Protein AF-A0A2C9LTX2-F1 (afdb_monomer_lite)

Foldseek 3Di:
DDPPPDFPCPLLVQLLCLLPVDALFEEEEAEAPQLCRVVSNVVSLVVVQVVCVVVVAHAAEFEFECVPPQDVLVSLVRLCCRLCVPPPVDDPPCVVVSNDLVSSLVSLVVSQVVPQRHAYEYEYEENANCVLNVVLVVVVVSSVSSSVSCVVPNGRYYYYYYYLADRPDDDDRYHYRYRAFQQDLVSLVVLLCVQQPPFPCNLCSVLCNWAPSGSQLSNCCSNPDRNVVNDDSVVVSVCSAPPLVVVCVRQVVPLVVPPSLDDPVLLVLVLQVLLQGIPWDFQVVSLVSLHPDPRSVVSVVVCVNSNQWDDDPPDSTIHGHNSSSSVSVVPDPPVCVLVSVLLVLLLVLLVVLLVLQVVQCVVCDPLGDSAQDGNVCVVVLNVLSVCSSSHHPLSSLLNCQAVVRSSCQQDLVSSLVNLVSQLVVCVVPNDPQSNLLSLLSNLLSCCDDPNRDLVSSLVSLVSSLVSCVQAYFLLSNLLSLQSNLLSCVVVVNLVSSLVSLVVSVPPDDGRDDDPVVCVSNDYDPVVSVVSNLLSQLSSLSSCLVVQVLVVSLVSLVVSCVVCVVPCLQYLCNLVSLQSNLSSCCRNVVNLVVSLVSLVSSLVNCVSCCVRPVPSNVVSVVSNVVSCVVVVNPPPPD

Structure (mmCIF, N/CA/C/O backbone):
data_AF-A0A2C9LTX2-F1
#
_entry.id   AF-A0A2C9LTX2-F1
#
loop_
_atom_site.group_PDB
_atom_site.id
_atom_site.type_symbol
_atom_site.label_atom_id
_atom_site.label_alt_id
_atom_site.label_comp_id
_atom_site.label_asym_id
_atom_site.label_entity_id
_atom_site.label_seq_id
_atom_site.pdbx_PDB_ins_code
_atom_site.Cartn_x
_atom_site.Cartn_y
_atom_site.Cartn_z
_atom_site.occupancy
_atom_site.B_iso_or_equiv
_atom_site.auth_seq_id
_atom_site.auth_comp_id
_atom_site.auth_asym_id
_atom_site.auth_atom_id
_atom_site.pdbx_PDB_model_num
ATOM 1 N N . MET A 1 1 ? -37.639 -16.786 0.520 1.00 31.25 1 MET A N 1
ATOM 2 C CA . MET A 1 1 ? -36.644 -17.247 1.512 1.00 31.25 1 MET A CA 1
ATOM 3 C C . MET A 1 1 ? -35.703 -16.083 1.738 1.00 31.25 1 MET A C 1
ATOM 5 O O . MET A 1 1 ? -34.710 -15.945 1.036 1.00 31.25 1 MET A O 1
ATOM 9 N N . ASP A 1 2 ? -36.125 -15.184 2.624 1.00 33.81 2 ASP A N 1
ATOM 10 C CA . ASP A 1 2 ? -35.475 -13.911 2.919 1.00 33.81 2 ASP A CA 1
ATOM 11 C C . ASP A 1 2 ? -34.295 -14.132 3.856 1.00 33.81 2 ASP A C 1
ATOM 13 O O . ASP A 1 2 ? -34.446 -14.197 5.073 1.00 33.81 2 ASP A O 1
ATOM 17 N N . ILE A 1 3 ? -33.101 -14.249 3.286 1.00 36.16 3 ILE A N 1
ATOM 18 C CA . ILE A 1 3 ? -31.877 -14.096 4.062 1.00 36.16 3 ILE A C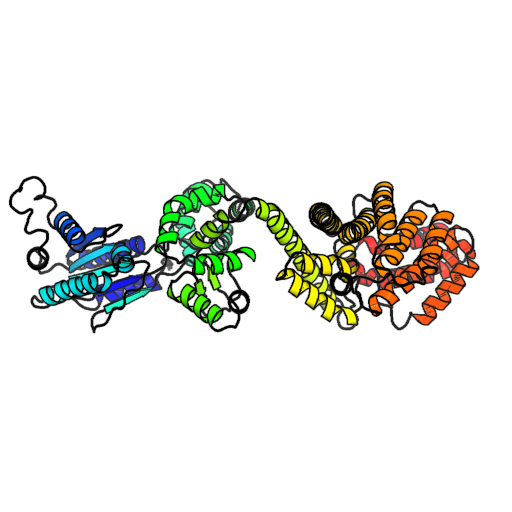A 1
ATOM 19 C C . ILE A 1 3 ? -31.632 -12.586 4.189 1.00 36.16 3 ILE A C 1
ATOM 21 O O . ILE A 1 3 ? -30.868 -11.986 3.430 1.00 36.16 3 ILE A O 1
ATOM 25 N N . GLN A 1 4 ? -32.331 -11.952 5.135 1.00 42.97 4 GLN A N 1
ATOM 26 C CA . GLN A 1 4 ? -31.905 -10.684 5.729 1.00 42.97 4 GLN A CA 1
ATOM 27 C C . GLN A 1 4 ? -30.570 -10.939 6.449 1.00 42.97 4 GLN A C 1
ATOM 29 O O . GLN A 1 4 ? -30.535 -11.217 7.644 1.00 42.97 4 GLN A O 1
ATOM 34 N N . ASN A 1 5 ? -29.468 -10.916 5.695 1.00 49.88 5 ASN A N 1
ATOM 35 C CA . ASN A 1 5 ? -28.109 -11.012 6.225 1.00 49.88 5 ASN A CA 1
ATOM 36 C C . ASN A 1 5 ? -27.861 -9.832 7.173 1.00 49.88 5 ASN A C 1
ATOM 38 O O . ASN A 1 5 ? -27.863 -8.677 6.735 1.00 49.88 5 ASN A O 1
ATOM 42 N N . SER A 1 6 ? -27.711 -10.138 8.461 1.00 69.94 6 SER A N 1
ATOM 43 C CA . SER A 1 6 ? -27.574 -9.171 9.545 1.00 69.94 6 SER A CA 1
ATOM 44 C C . SER A 1 6 ? -26.147 -8.632 9.639 1.00 69.94 6 SER A C 1
ATOM 46 O O . SER A 1 6 ? -25.179 -9.369 9.505 1.00 69.94 6 SER A O 1
ATOM 48 N N . PHE A 1 7 ? -26.032 -7.327 9.869 1.00 85.94 7 PHE A N 1
ATOM 49 C CA . PHE A 1 7 ? -24.772 -6.642 10.145 1.00 85.94 7 PHE A CA 1
ATOM 50 C C . PHE A 1 7 ? -24.209 -7.076 11.509 1.00 85.94 7 PHE A C 1
ATOM 52 O O . PHE A 1 7 ? -24.952 -7.064 12.494 1.00 85.94 7 PHE A O 1
ATOM 59 N N . ARG A 1 8 ? -22.917 -7.435 11.578 1.00 90.75 8 ARG A N 1
ATOM 60 C CA . ARG A 1 8 ? -22.216 -7.868 12.810 1.00 90.75 8 ARG A CA 1
ATOM 61 C C . ARG A 1 8 ? -22.956 -8.947 13.609 1.00 90.75 8 ARG A C 1
ATOM 63 O O . ARG A 1 8 ? -23.080 -8.859 14.833 1.00 90.75 8 ARG A O 1
ATOM 70 N N . THR A 1 9 ? -23.477 -9.973 12.933 1.00 90.06 9 THR A N 1
ATOM 71 C CA . THR A 1 9 ? -24.294 -11.021 13.572 1.00 90.06 9 THR A CA 1
ATOM 72 C C . THR A 1 9 ? -23.593 -11.657 14.771 1.00 90.06 9 THR A C 1
ATOM 74 O O . THR A 1 9 ? -24.211 -11.833 15.813 1.00 90.06 9 THR A O 1
ATOM 77 N N . LYS A 1 10 ? -22.291 -11.955 14.655 1.00 92.56 10 LYS A N 1
ATOM 78 C CA . LYS A 1 10 ? -21.526 -12.641 15.706 1.00 92.56 10 LYS A CA 1
ATOM 79 C C . LYS A 1 10 ? -21.466 -11.822 16.994 1.00 92.56 10 LYS A C 1
ATOM 81 O O . LYS A 1 10 ? -21.812 -12.328 18.059 1.00 92.56 10 LYS A O 1
ATOM 86 N N . GLU A 1 11 ? -21.038 -10.565 16.913 1.00 95.56 11 GLU A N 1
ATOM 87 C CA . GLU A 1 11 ? -20.929 -9.684 18.076 1.00 95.56 11 GLU A CA 1
ATOM 88 C C . GLU A 1 11 ? -22.307 -9.339 18.637 1.00 95.56 11 GLU A C 1
ATOM 90 O O . GLU A 1 11 ? -22.496 -9.334 19.853 1.00 95.56 11 GLU A O 1
ATOM 95 N N . ARG A 1 12 ? -23.283 -9.096 17.757 1.00 95.25 12 ARG A N 1
ATOM 96 C CA . ARG A 1 12 ? -24.665 -8.813 18.143 1.00 95.25 12 ARG A CA 1
ATOM 97 C C . ARG A 1 12 ? -25.266 -9.966 18.945 1.00 95.25 12 ARG A C 1
ATOM 99 O O . ARG A 1 12 ? -25.765 -9.742 20.046 1.00 95.25 12 ARG A O 1
ATOM 106 N N . ASP A 1 13 ? -25.162 -11.190 18.436 1.00 95.38 13 ASP A N 1
ATOM 107 C CA . ASP A 1 13 ? -25.703 -12.385 19.081 1.00 95.38 13 ASP A CA 1
ATOM 108 C C . ASP A 1 13 ? -24.951 -12.698 20.389 1.00 95.38 13 ASP A C 1
ATOM 110 O O . ASP A 1 13 ? -25.566 -13.131 21.367 1.00 95.38 13 ASP A O 1
ATOM 114 N N . ALA A 1 14 ? -23.643 -12.414 20.460 1.00 96.50 14 ALA A N 1
ATOM 115 C CA . ALA A 1 14 ? -22.851 -12.548 21.684 1.00 96.50 14 ALA A CA 1
ATOM 116 C C . ALA A 1 14 ? -23.293 -11.565 22.781 1.00 96.50 14 ALA A C 1
ATOM 118 O O . ALA A 1 14 ? -23.447 -11.970 23.937 1.00 96.50 14 ALA A O 1
ATOM 119 N N . ILE A 1 15 ? -23.538 -10.292 22.438 1.00 97.00 15 ILE A N 1
ATOM 120 C CA . ILE A 1 15 ? -24.073 -9.292 23.378 1.00 97.00 15 ILE A CA 1
ATOM 121 C C . ILE A 1 15 ? -25.491 -9.687 23.792 1.00 97.00 15 ILE A C 1
ATOM 123 O O . ILE A 1 15 ? -25.789 -9.702 24.986 1.00 97.00 15 ILE A O 1
ATOM 127 N N . PHE A 1 16 ? -26.346 -10.055 22.831 1.00 96.81 16 PHE A N 1
ATOM 128 C CA . PHE A 1 16 ? -27.721 -10.477 23.095 1.00 96.81 16 PHE A CA 1
ATOM 129 C C . PHE A 1 16 ? -27.744 -11.639 24.089 1.00 96.81 16 PHE A C 1
ATOM 131 O O . PHE A 1 16 ? -28.347 -11.527 25.152 1.00 96.81 16 PHE A O 1
ATOM 138 N N . THR A 1 17 ? -27.000 -12.710 23.798 1.00 96.00 17 THR A N 1
ATOM 139 C CA . THR A 1 17 ? -26.924 -13.911 24.641 1.00 96.00 17 THR A CA 1
ATOM 140 C C . THR A 1 17 ? -26.371 -13.590 26.028 1.00 96.00 17 THR A C 1
ATOM 142 O O . THR A 1 17 ? -26.881 -14.093 27.028 1.00 96.00 17 THR A O 1
ATOM 145 N N . SER A 1 18 ? -25.368 -12.712 26.109 1.00 95.25 18 SER A N 1
ATOM 146 C CA . SER A 1 18 ? -24.759 -12.295 27.376 1.00 95.25 18 SER A CA 1
ATOM 147 C C . SER A 1 18 ? -25.731 -11.493 28.247 1.00 95.25 18 SER A C 1
ATOM 149 O O . SER A 1 18 ? -25.748 -11.666 29.467 1.00 95.25 18 SER A O 1
ATOM 151 N N . ILE A 1 19 ? -26.581 -10.658 27.644 1.00 94.81 19 ILE A N 1
ATOM 152 C CA . ILE A 1 19 ? -27.633 -9.933 28.366 1.00 94.81 19 ILE A CA 1
ATOM 153 C C . ILE A 1 19 ? -28.789 -10.876 28.719 1.00 94.81 19 ILE A C 1
ATOM 155 O O . ILE A 1 19 ? -29.309 -10.799 29.820 1.00 94.81 19 ILE A O 1
ATOM 159 N N . THR A 1 20 ? -29.215 -11.789 27.846 1.00 92.25 20 THR A N 1
ATOM 160 C CA . THR A 1 20 ? -30.411 -12.609 28.111 1.00 92.25 20 THR A CA 1
ATOM 161 C C . THR A 1 20 ? -30.151 -13.888 28.909 1.00 92.25 20 THR A C 1
ATOM 163 O O . THR A 1 20 ? -31.111 -14.465 29.417 1.00 92.25 20 THR A O 1
ATOM 166 N N . GLY A 1 21 ? -28.900 -14.349 29.009 1.00 86.62 21 GLY A N 1
ATOM 167 C CA . GLY A 1 21 ? -28.552 -15.676 29.529 1.00 86.62 21 GLY A CA 1
ATOM 168 C C . GLY A 1 21 ? -28.705 -15.852 31.044 1.00 86.62 21 GLY A C 1
ATOM 169 O O . GLY A 1 21 ? -29.250 -16.857 31.490 1.00 86.62 21 GLY A O 1
ATOM 170 N N . SER A 1 22 ? -28.250 -14.887 31.849 1.00 82.62 22 SER A N 1
ATOM 171 C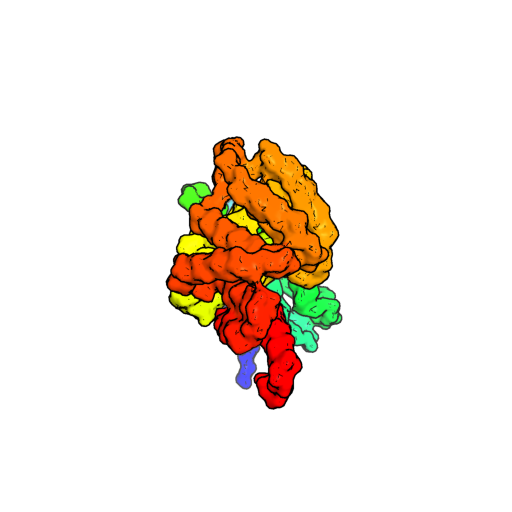 CA . SER A 1 22 ? -28.310 -14.967 33.318 1.00 82.62 22 SER A CA 1
ATOM 172 C C . SER A 1 22 ? -28.469 -13.591 33.960 1.00 82.62 22 SER A C 1
ATOM 174 O O . SER A 1 22 ? -27.870 -12.619 33.495 1.00 82.62 22 SER A O 1
ATOM 176 N N . THR A 1 23 ? -29.223 -13.507 35.058 1.00 85.31 23 THR A N 1
ATOM 177 C CA . THR A 1 23 ? -29.408 -12.258 35.812 1.00 85.31 23 THR A CA 1
ATOM 178 C C . THR A 1 23 ? -28.108 -11.809 36.486 1.00 85.31 23 THR A C 1
ATOM 180 O O . THR A 1 23 ? -27.295 -12.617 36.942 1.00 85.31 23 THR A O 1
ATOM 183 N N . GLY A 1 24 ? -27.888 -10.499 36.540 1.00 86.31 24 GLY A N 1
ATOM 184 C CA . GLY A 1 24 ? -26.717 -9.881 37.159 1.00 86.31 24 GLY A CA 1
ATOM 185 C C . GLY A 1 24 ? -25.403 -10.094 36.410 1.00 86.31 24 GLY A C 1
ATOM 186 O O . GLY A 1 24 ? -24.349 -10.081 37.041 1.00 86.31 24 GLY A O 1
ATOM 187 N N . ASN A 1 25 ? -25.452 -10.328 35.096 1.00 92.62 25 ASN A N 1
ATOM 188 C CA . ASN A 1 25 ? -24.251 -10.396 34.266 1.00 92.62 25 ASN A CA 1
ATOM 189 C C . ASN A 1 25 ? -23.689 -8.987 34.007 1.00 92.62 25 ASN A C 1
ATOM 191 O O . ASN A 1 25 ? -24.450 -8.058 33.713 1.00 92.62 25 ASN A O 1
ATOM 195 N N . ILE A 1 26 ? -22.365 -8.850 34.101 1.00 96.12 26 ILE A N 1
ATOM 196 C CA . ILE A 1 26 ? -21.623 -7.657 33.689 1.00 96.12 26 ILE A CA 1
ATOM 197 C C . ILE A 1 26 ? -21.041 -7.923 32.301 1.00 96.12 26 ILE A C 1
ATOM 199 O O . ILE A 1 26 ? -20.171 -8.778 32.131 1.00 96.12 26 ILE A O 1
ATOM 203 N N . VAL A 1 27 ? -21.521 -7.188 31.305 1.00 97.50 27 VAL A N 1
ATOM 204 C CA . VAL A 1 27 ? -21.102 -7.313 29.909 1.00 97.50 27 VAL A CA 1
ATOM 205 C C . VAL A 1 27 ? -20.197 -6.140 29.548 1.00 97.50 27 VAL A C 1
ATOM 207 O O . VAL A 1 27 ? -20.649 -4.999 29.455 1.00 97.50 27 VAL A O 1
ATOM 210 N N . GLU A 1 28 ? -18.918 -6.410 29.322 1.00 98.00 28 GLU A N 1
ATOM 211 C CA . GLU A 1 28 ? -18.002 -5.447 28.716 1.00 98.00 28 GLU A CA 1
ATOM 212 C C . GLU A 1 28 ? -18.028 -5.599 27.200 1.00 98.00 28 GLU A C 1
ATOM 214 O O . GLU A 1 28 ? -17.715 -6.658 26.658 1.00 98.00 28 GLU A O 1
ATOM 219 N N . VAL A 1 29 ? -18.343 -4.513 26.508 1.00 98.25 29 VAL A N 1
ATOM 220 C CA . VAL A 1 29 ? -18.229 -4.416 25.055 1.00 98.25 29 VAL A CA 1
ATOM 221 C C . VAL A 1 29 ? -17.045 -3.514 24.741 1.00 98.25 29 VAL A C 1
ATOM 223 O O . VAL A 1 29 ? -17.123 -2.287 24.855 1.00 98.25 29 VAL A O 1
ATOM 226 N N . PHE A 1 30 ? -15.924 -4.113 24.361 1.00 97.06 30 PHE A N 1
ATOM 227 C CA . PHE A 1 30 ? -14.674 -3.395 24.134 1.00 97.06 30 PHE A CA 1
ATOM 228 C C . PHE A 1 30 ? -14.260 -3.441 22.661 1.00 97.06 30 PHE A C 1
ATOM 230 O O . PHE A 1 30 ? -14.745 -4.262 21.893 1.00 97.06 30 PHE A O 1
ATOM 237 N N . GLY A 1 31 ? -13.427 -2.498 22.230 1.00 96.12 31 GLY A N 1
ATOM 238 C CA . GLY A 1 31 ? -13.076 -2.329 20.816 1.00 96.12 31 GLY A CA 1
ATOM 239 C C . GLY A 1 31 ? -12.448 -0.967 20.555 1.00 96.12 31 GLY A C 1
ATOM 240 O O . GLY A 1 31 ? -12.711 -0.028 21.306 1.00 96.12 31 GLY A O 1
ATOM 241 N N . ALA A 1 32 ? -11.670 -0.807 19.489 1.00 95.19 32 ALA A N 1
ATOM 242 C CA . ALA A 1 32 ? -11.025 0.467 19.161 1.00 95.19 32 ALA A CA 1
ATOM 243 C C . ALA A 1 32 ? -12.027 1.645 18.995 1.00 95.19 32 ALA A C 1
ATOM 245 O O . ALA A 1 32 ? -13.247 1.440 18.885 1.00 95.19 32 ALA A O 1
ATOM 246 N N . PRO A 1 33 ? -11.575 2.911 19.024 1.00 94.75 33 PRO A N 1
ATOM 247 C CA . PRO A 1 33 ? -12.412 4.066 18.689 1.00 94.75 33 PRO A CA 1
ATOM 248 C C . PRO A 1 33 ? -13.186 3.900 17.367 1.00 94.75 33 PRO A C 1
ATOM 250 O O . PRO A 1 33 ? -12.738 3.230 16.451 1.00 94.75 33 PRO A O 1
ATOM 253 N N . MET A 1 34 ? -14.371 4.504 17.243 1.00 94.56 34 MET A N 1
ATOM 254 C CA . MET A 1 34 ? -15.199 4.494 16.013 1.00 94.56 34 MET A CA 1
ATOM 255 C C . MET A 1 34 ? -15.704 3.134 15.475 1.00 94.56 34 MET A C 1
ATOM 257 O O . MET A 1 34 ? -16.464 3.128 14.509 1.00 94.56 34 MET A O 1
ATOM 261 N N . VAL A 1 35 ? -15.396 1.989 16.097 1.00 95.56 35 VAL A N 1
ATOM 262 C CA . VAL A 1 35 ? -15.869 0.657 15.633 1.00 95.56 35 VAL A CA 1
ATOM 263 C C . VAL A 1 35 ? -17.373 0.391 15.839 1.00 95.56 35 VAL A C 1
ATOM 265 O O . VAL A 1 35 ? -17.874 -0.659 15.447 1.00 95.56 35 VAL A O 1
ATOM 268 N N . GLY A 1 36 ? -18.122 1.337 16.421 1.00 95.44 36 GLY A N 1
ATOM 269 C CA . GLY A 1 36 ? -19.588 1.265 16.524 1.00 95.44 36 GLY A CA 1
ATOM 270 C C . GLY A 1 36 ? -20.148 0.597 17.786 1.00 95.44 36 GLY A C 1
ATOM 271 O O . GLY A 1 36 ? -21.328 0.265 17.810 1.00 95.44 36 GLY A O 1
ATOM 272 N N . LYS A 1 37 ? -19.345 0.439 18.849 1.00 96.38 37 LYS A N 1
ATOM 273 C CA . LYS A 1 37 ? -19.741 -0.224 20.113 1.00 96.38 37 LYS A CA 1
ATOM 274 C C . LYS A 1 37 ? -21.079 0.265 20.680 1.00 96.38 37 LYS A C 1
ATOM 276 O O . LYS A 1 37 ? -21.984 -0.534 20.881 1.00 96.38 37 LYS A O 1
ATOM 281 N N . SER A 1 38 ? -21.212 1.573 20.923 1.00 96.38 38 SER A N 1
ATOM 282 C CA . SER A 1 38 ? -22.421 2.146 21.532 1.00 96.38 38 SER A CA 1
ATOM 283 C C . SER A 1 38 ? -23.664 1.904 20.680 1.00 96.38 38 SER A C 1
ATOM 285 O O . SER A 1 38 ? -24.688 1.483 21.205 1.00 96.38 38 SER A O 1
ATOM 287 N N . SER A 1 39 ? -23.545 2.094 19.362 1.00 95.31 39 SER A N 1
ATOM 288 C CA . SER A 1 39 ? -24.632 1.839 18.415 1.00 95.31 39 SER A CA 1
ATOM 289 C C . SER A 1 39 ? -25.042 0.368 18.400 1.00 95.31 39 SER A C 1
ATOM 291 O O . SER A 1 39 ? -26.234 0.082 18.386 1.00 95.31 39 SER A O 1
ATOM 293 N N . LEU A 1 40 ? -24.078 -0.556 18.458 1.00 96.00 40 LEU A N 1
ATOM 294 C CA . LEU A 1 40 ? -24.353 -1.990 18.509 1.00 96.00 40 LEU A CA 1
ATOM 295 C C . LEU A 1 40 ? -25.075 -2.383 19.807 1.00 96.00 40 LEU A C 1
ATOM 297 O O . LEU A 1 40 ? -26.057 -3.117 19.760 1.00 96.00 40 LEU A O 1
ATOM 301 N N . ILE A 1 41 ? -24.644 -1.851 20.957 1.00 97.56 41 ILE A N 1
ATOM 302 C CA . ILE A 1 41 ? -25.333 -2.072 22.240 1.00 97.56 41 ILE A CA 1
ATOM 303 C C . ILE A 1 41 ? -26.768 -1.547 22.174 1.00 97.56 41 ILE A C 1
ATOM 305 O O . ILE A 1 41 ? -27.693 -2.251 22.565 1.00 97.56 41 ILE A O 1
ATOM 309 N N . ASP A 1 42 ? -26.967 -0.325 21.674 1.00 97.00 42 ASP A N 1
ATOM 310 C CA . ASP A 1 42 ? -28.298 0.276 21.593 1.00 97.00 42 ASP A CA 1
ATOM 311 C C . ASP A 1 42 ? -29.233 -0.519 20.667 1.00 97.00 42 ASP A C 1
ATOM 313 O O . ASP A 1 42 ? -30.399 -0.712 21.016 1.00 97.00 42 ASP A O 1
ATOM 317 N N . GLN A 1 43 ? -28.719 -1.039 19.545 1.00 94.88 43 GLN A N 1
ATOM 318 C CA . GLN A 1 43 ? -29.454 -1.940 18.650 1.00 94.88 43 GLN A CA 1
ATOM 319 C C . GLN A 1 43 ? -29.865 -3.230 19.367 1.00 94.88 43 GLN A C 1
ATOM 321 O O . GLN A 1 43 ? -31.046 -3.568 19.376 1.00 94.88 43 GLN A O 1
ATOM 326 N N . VAL A 1 44 ? -28.929 -3.909 20.038 1.00 96.75 44 VAL A N 1
ATOM 327 C CA . VAL A 1 44 ? -29.221 -5.148 20.779 1.00 96.75 44 VAL A CA 1
ATOM 328 C C . VAL A 1 44 ? -30.238 -4.904 21.894 1.00 96.75 44 VAL A C 1
ATOM 330 O O . VAL A 1 44 ? -31.177 -5.675 22.070 1.00 96.75 44 VAL A O 1
ATOM 333 N N . VAL A 1 45 ? -30.106 -3.808 22.641 1.00 96.88 45 VAL A N 1
ATOM 334 C CA . VAL A 1 45 ? -31.063 -3.458 23.699 1.00 96.88 45 VAL A CA 1
ATOM 335 C C . VAL A 1 45 ? -32.455 -3.183 23.124 1.00 96.88 45 VAL A C 1
ATOM 337 O O . VAL A 1 45 ? -33.458 -3.563 23.734 1.00 96.88 45 VAL A O 1
ATOM 340 N N . GLN A 1 46 ? -32.545 -2.557 21.950 1.00 96.38 46 GLN A N 1
ATOM 341 C CA . GLN A 1 46 ? -33.815 -2.348 21.256 1.00 96.38 46 GLN A CA 1
ATOM 342 C C . GLN A 1 46 ? -34.428 -3.669 20.763 1.00 96.38 46 GLN A C 1
ATOM 344 O O . GLN A 1 46 ? -35.640 -3.861 20.898 1.00 96.38 46 GLN A O 1
ATOM 349 N N . GLU A 1 47 ? -33.613 -4.594 20.253 1.00 95.25 47 GLU A N 1
ATOM 350 C CA . GLU A 1 47 ? -34.040 -5.949 19.878 1.00 95.25 47 GLU A CA 1
ATOM 351 C C . GLU A 1 47 ? -34.586 -6.712 21.095 1.00 95.25 47 GLU A C 1
ATOM 353 O O . GLU A 1 47 ? -35.696 -7.240 21.037 1.00 95.25 47 GLU A O 1
ATOM 358 N N . ILE A 1 48 ? -33.875 -6.687 22.230 1.00 95.75 48 ILE A N 1
ATOM 359 C CA . ILE A 1 48 ? -34.325 -7.297 23.494 1.00 95.75 48 ILE A CA 1
ATOM 360 C C . ILE A 1 48 ? -35.641 -6.674 23.965 1.00 95.75 48 ILE A C 1
ATOM 362 O O . ILE A 1 48 ? -36.555 -7.396 24.351 1.00 95.75 48 ILE A O 1
ATOM 366 N N . THR A 1 49 ? -35.759 -5.346 23.905 1.00 96.25 49 THR A N 1
ATOM 367 C CA . THR A 1 49 ? -36.981 -4.633 24.311 1.00 96.25 49 THR A CA 1
ATOM 368 C C . THR A 1 49 ? -38.173 -5.040 23.445 1.00 96.25 49 THR A C 1
ATOM 370 O O . THR A 1 49 ? -39.268 -5.263 23.959 1.00 96.25 49 THR A O 1
ATOM 373 N N . SER A 1 50 ? -37.956 -5.178 22.136 1.00 94.75 50 SER A N 1
ATOM 374 C CA . SER A 1 50 ? -38.988 -5.607 21.187 1.00 94.75 50 SER A CA 1
ATOM 375 C C . SER A 1 50 ? -39.390 -7.064 21.433 1.00 94.75 50 SER A C 1
ATOM 377 O O . SER A 1 50 ? -40.579 -7.375 21.495 1.00 94.75 50 SER A O 1
ATOM 379 N N . PHE A 1 51 ? -38.411 -7.945 21.649 1.00 93.56 51 PHE A N 1
ATOM 380 C CA . PHE A 1 51 ? -38.638 -9.351 21.975 1.00 93.56 51 PHE A CA 1
ATOM 381 C C . PHE A 1 51 ? -39.405 -9.519 23.294 1.00 93.56 51 PHE A C 1
ATOM 383 O O . PHE A 1 51 ? -40.397 -10.247 23.351 1.00 93.56 51 PHE A O 1
ATOM 390 N N . ASP A 1 52 ? -39.002 -8.818 24.354 1.00 94.12 52 ASP A N 1
ATOM 391 C CA . ASP A 1 52 ? -39.690 -8.855 25.645 1.00 94.12 52 ASP A CA 1
ATOM 392 C C . ASP A 1 52 ? -41.130 -8.338 25.515 1.00 94.12 52 ASP A C 1
ATOM 394 O O . ASP A 1 52 ? -42.047 -8.998 26.008 1.00 94.12 52 ASP A O 1
ATOM 398 N N . PHE A 1 53 ? -41.350 -7.241 24.777 1.00 93.56 53 PHE A N 1
ATOM 399 C CA . PHE A 1 53 ? -42.686 -6.691 24.532 1.00 93.56 53 PHE A CA 1
ATOM 400 C C . PHE A 1 53 ? -43.612 -7.709 23.853 1.00 93.56 53 PHE A C 1
ATOM 402 O O . PHE A 1 53 ? -44.737 -7.915 24.311 1.00 93.56 53 PHE A O 1
ATOM 409 N N . THR A 1 54 ? -43.129 -8.414 22.821 1.00 93.56 54 THR A N 1
ATOM 410 C CA . THR A 1 54 ? -43.913 -9.472 22.151 1.00 93.56 54 THR A CA 1
ATOM 411 C C . THR A 1 54 ? -44.249 -10.655 23.063 1.00 93.56 54 THR A C 1
ATOM 413 O O . THR A 1 54 ? -45.256 -11.324 22.853 1.00 93.56 54 THR A O 1
ATOM 416 N N . ASN A 1 55 ? -43.457 -10.876 24.116 1.00 92.69 55 ASN A N 1
ATOM 417 C CA . ASN A 1 55 ? -43.664 -11.924 25.116 1.00 92.69 55 ASN A CA 1
ATOM 418 C C . ASN A 1 55 ? -44.378 -11.422 26.388 1.00 92.69 55 ASN A C 1
ATOM 420 O O . ASN A 1 55 ? -44.379 -12.114 27.409 1.00 92.69 55 ASN A O 1
ATOM 424 N N . GLY A 1 56 ? -44.950 -10.212 26.369 1.00 92.38 56 GLY A N 1
ATOM 425 C CA . GLY A 1 56 ? -45.658 -9.627 27.513 1.00 92.38 56 GLY A CA 1
ATOM 426 C C . GLY A 1 56 ? -44.755 -9.238 28.692 1.00 92.38 56 GLY A C 1
ATOM 427 O O . GLY A 1 56 ? -45.245 -9.024 29.802 1.00 92.38 56 GLY A O 1
ATOM 428 N N . LYS A 1 57 ? -43.438 -9.149 28.477 1.00 92.62 57 LYS A N 1
ATOM 429 C CA . LYS A 1 57 ? -42.457 -8.657 29.450 1.00 92.62 57 LYS A CA 1
ATOM 430 C C . LYS A 1 57 ? -42.111 -7.201 29.146 1.00 92.62 57 LYS A C 1
ATOM 432 O O . LYS A 1 57 ? -42.181 -6.745 28.009 1.00 92.62 57 LYS A O 1
ATOM 437 N N . ARG A 1 58 ? -41.722 -6.452 30.176 1.00 95.44 58 ARG A N 1
ATOM 438 C CA . ARG A 1 58 ? -41.283 -5.058 30.039 1.00 95.44 58 ARG A CA 1
ATOM 439 C C . ARG A 1 58 ? -39.776 -4.969 30.247 1.00 95.44 58 ARG A C 1
ATOM 441 O O . ARG A 1 58 ? -39.269 -5.514 31.222 1.00 95.44 58 ARG A O 1
ATOM 448 N N . THR A 1 59 ? -39.084 -4.239 29.379 1.00 96.50 59 THR A N 1
ATOM 449 C CA . THR A 1 59 ? -37.654 -3.922 29.523 1.00 96.50 59 THR A CA 1
ATOM 450 C C . THR A 1 59 ? -37.499 -2.433 29.809 1.00 96.50 59 THR A C 1
ATOM 452 O O . THR A 1 59 ? -38.100 -1.598 29.134 1.00 96.50 59 THR A O 1
ATOM 455 N N . LEU A 1 60 ? -36.704 -2.090 30.818 1.00 96.38 60 LEU A N 1
ATOM 456 C CA . LEU A 1 60 ? -36.357 -0.722 31.188 1.00 96.38 60 LEU A CA 1
ATOM 457 C C . LEU A 1 60 ? -34.851 -0.538 31.006 1.00 96.38 60 LEU A C 1
ATOM 459 O O . LEU A 1 60 ? -34.054 -1.228 31.638 1.00 96.38 60 LEU A O 1
ATOM 463 N N . CYS A 1 61 ? -34.468 0.386 30.127 1.00 96.75 61 CYS A N 1
ATOM 464 C CA . CYS A 1 61 ? -33.072 0.677 29.822 1.00 96.75 61 CYS A CA 1
ATOM 465 C C . CYS A 1 61 ? -32.674 2.048 30.374 1.00 96.75 61 CYS A C 1
ATOM 467 O O . CYS A 1 61 ? -33.303 3.053 30.045 1.00 96.75 61 CYS A O 1
ATOM 469 N N . TYR A 1 62 ? -31.572 2.096 31.117 1.00 97.06 62 TYR A N 1
ATOM 470 C CA . TYR A 1 62 ? -30.993 3.316 31.675 1.00 97.06 62 TYR A CA 1
ATOM 471 C C . TYR A 1 62 ? -29.644 3.576 31.010 1.00 97.06 62 TYR A C 1
ATOM 473 O O . TYR A 1 62 ? -28.726 2.769 31.133 1.00 97.06 62 TYR A O 1
ATOM 481 N N . ARG A 1 63 ? -29.528 4.680 30.268 1.00 97.50 63 ARG A N 1
ATOM 482 C CA . ARG A 1 63 ? -28.321 5.014 29.498 1.00 97.50 63 ARG A CA 1
ATOM 483 C C . ARG A 1 63 ? -27.521 6.089 30.211 1.00 97.50 63 ARG A C 1
ATOM 485 O O . ARG A 1 63 ? -28.000 7.205 30.378 1.00 97.50 63 ARG A O 1
ATOM 492 N N . ILE A 1 64 ? -26.292 5.762 30.576 1.00 97.56 64 ILE A N 1
ATOM 493 C CA . ILE A 1 64 ? -25.381 6.614 31.335 1.00 97.56 64 ILE A CA 1
ATOM 494 C C . ILE A 1 64 ? -24.185 6.914 30.431 1.00 97.56 64 ILE A C 1
ATOM 496 O O . ILE A 1 64 ? -23.509 6.004 29.958 1.00 97.56 64 ILE A O 1
ATOM 500 N N . GLN A 1 65 ? -23.946 8.191 30.132 1.00 96.62 65 GLN A N 1
ATOM 501 C CA . GLN A 1 65 ? -22.811 8.616 29.310 1.00 96.62 65 GLN A CA 1
ATOM 502 C C . GLN A 1 65 ? -21.612 8.899 30.214 1.00 96.62 65 GLN A C 1
ATOM 504 O O . GLN A 1 65 ? -21.653 9.834 31.004 1.00 96.62 65 GLN A O 1
ATOM 509 N N . CYS A 1 66 ? -20.545 8.115 30.083 1.00 95.44 66 CYS A N 1
ATOM 510 C CA . CYS A 1 66 ? -19.323 8.235 30.883 1.00 95.44 66 CYS A CA 1
ATOM 511 C C . CYS A 1 66 ? -18.189 8.982 30.167 1.00 95.44 66 CYS A C 1
ATOM 513 O O . CYS A 1 66 ? -17.079 9.061 30.693 1.00 95.44 66 CYS A O 1
ATOM 515 N N . LYS A 1 67 ? -18.450 9.560 28.986 1.00 91.50 67 LYS A N 1
ATOM 516 C CA . LYS A 1 67 ? -17.441 10.328 28.246 1.00 91.50 67 LYS A CA 1
ATOM 517 C C . LYS A 1 67 ? -16.947 11.497 29.103 1.00 91.50 67 LYS A C 1
ATOM 519 O O . LYS A 1 67 ? -17.752 12.331 29.504 1.00 91.50 67 LYS A O 1
ATOM 524 N N . ASN A 1 68 ? -15.632 11.587 29.300 1.00 89.62 68 ASN A N 1
ATOM 525 C CA . ASN A 1 68 ? -14.972 12.612 30.117 1.00 89.62 68 ASN A CA 1
ATOM 526 C C . ASN A 1 68 ? -15.353 12.576 31.612 1.00 89.62 68 ASN A C 1
ATOM 528 O O . ASN A 1 68 ? -15.204 13.585 32.298 1.00 89.62 68 ASN A O 1
ATOM 532 N N . ILE A 1 69 ? -15.834 11.437 32.121 1.00 93.88 69 ILE A N 1
ATOM 533 C CA . ILE A 1 69 ? -16.060 11.225 33.554 1.00 93.88 69 ILE A CA 1
ATOM 534 C C . ILE A 1 69 ? -14.833 10.530 34.137 1.00 93.88 69 ILE A C 1
ATOM 536 O O . ILE A 1 69 ? -14.518 9.399 33.771 1.00 93.88 69 ILE A O 1
ATOM 540 N N . TYR A 1 70 ? -14.139 11.205 35.050 1.00 91.38 70 TYR A N 1
ATOM 541 C CA . TYR A 1 70 ? -12.899 10.693 35.639 1.00 91.38 70 TYR A CA 1
ATOM 542 C C . TYR A 1 70 ? -13.103 10.190 37.071 1.00 91.38 70 TYR A C 1
ATOM 544 O O . TYR A 1 70 ? -12.378 9.309 37.523 1.00 91.38 70 TYR A O 1
ATOM 552 N N . THR A 1 71 ? -14.092 10.701 37.800 1.00 93.62 71 THR A N 1
ATOM 553 C CA . THR A 1 71 ? -14.300 10.346 39.209 1.00 93.62 71 THR A CA 1
ATOM 554 C C . THR A 1 71 ? -15.590 9.553 39.409 1.00 93.62 71 THR A C 1
ATOM 556 O O . THR A 1 71 ? -16.531 9.654 38.618 1.00 93.62 71 THR A O 1
ATOM 559 N N . LEU A 1 72 ? -15.651 8.745 40.475 1.00 93.88 72 LEU A N 1
ATOM 560 C CA . LEU A 1 72 ? -16.900 8.075 40.856 1.00 93.88 72 LEU A CA 1
ATOM 561 C C . LEU A 1 72 ? -17.968 9.091 41.275 1.00 93.88 72 LEU A C 1
ATOM 563 O O . LEU A 1 72 ? -19.141 8.870 41.015 1.00 93.88 72 LEU A O 1
ATOM 567 N N . GLN A 1 73 ? -17.567 10.219 41.859 1.00 92.12 73 GLN A N 1
ATOM 568 C CA . GLN A 1 73 ? -18.465 11.314 42.221 1.00 92.12 73 GLN A CA 1
ATOM 569 C C . GLN A 1 73 ? -19.227 11.855 41.005 1.00 92.12 73 GLN A C 1
ATOM 571 O O . GLN A 1 73 ? -20.454 11.954 41.028 1.00 92.12 73 GLN A O 1
ATOM 576 N N . ASP A 1 74 ? -18.510 12.140 39.919 1.00 92.94 74 ASP A N 1
ATOM 577 C CA . ASP A 1 74 ? -19.111 12.619 38.672 1.00 92.94 74 ASP A CA 1
ATOM 578 C C . ASP A 1 74 ? -20.014 11.545 38.041 1.00 92.94 74 ASP A C 1
ATOM 580 O O . ASP A 1 74 ? -21.092 11.843 37.521 1.00 92.94 74 ASP A O 1
ATOM 584 N N . LEU A 1 75 ? -19.614 10.270 38.138 1.00 95.38 75 LEU A N 1
ATOM 585 C CA . LEU A 1 75 ? -20.447 9.148 37.707 1.00 95.38 75 LEU A CA 1
ATOM 586 C C . LEU A 1 75 ? -21.749 9.068 38.507 1.00 95.38 75 LEU A C 1
ATOM 588 O O . LEU A 1 75 ? -22.811 8.859 37.929 1.00 95.38 75 LEU A O 1
ATOM 592 N N . PHE A 1 76 ? -21.683 9.233 39.825 1.00 94.81 76 PHE A N 1
ATOM 593 C CA . PHE A 1 76 ? -22.840 9.186 40.715 1.00 94.81 76 PHE A CA 1
ATOM 594 C C . PHE A 1 76 ? -23.830 10.312 40.419 1.00 94.81 76 PHE A C 1
ATOM 596 O O . PHE A 1 76 ? -25.041 10.068 40.363 1.00 94.81 76 PHE A O 1
ATOM 603 N N . ALA A 1 77 ? -23.328 11.514 40.128 1.00 90.69 77 ALA A N 1
ATOM 604 C CA . ALA A 1 77 ? -24.150 12.613 39.638 1.00 90.69 77 ALA A CA 1
ATOM 605 C C . ALA A 1 77 ? -24.848 12.236 38.318 1.00 90.69 77 ALA A C 1
ATOM 607 O O . ALA A 1 77 ? -26.062 12.401 38.191 1.00 90.69 77 ALA A O 1
ATOM 608 N N . GLN A 1 78 ? -24.119 11.643 37.367 1.00 93.62 78 GLN A N 1
ATOM 609 C CA . GLN A 1 78 ? -24.681 11.212 36.084 1.00 93.62 78 GLN A CA 1
ATOM 610 C C . GLN A 1 78 ? -25.702 10.068 36.216 1.00 93.62 78 GLN A C 1
ATOM 612 O O . GLN A 1 78 ? -26.679 10.013 35.475 1.00 93.62 78 GLN A O 1
ATOM 617 N N . ILE A 1 79 ? -25.508 9.143 37.154 1.00 94.50 79 ILE A N 1
ATOM 618 C CA . ILE A 1 79 ? -26.491 8.091 37.448 1.00 94.50 79 ILE A CA 1
ATOM 619 C C . ILE A 1 79 ? -27.761 8.717 38.026 1.00 94.50 79 ILE A C 1
ATOM 621 O O . ILE A 1 79 ? -28.866 8.379 37.605 1.00 94.50 79 ILE A O 1
ATOM 625 N N . SER A 1 80 ? -27.607 9.659 38.955 1.00 90.81 80 SER A N 1
ATOM 626 C CA . SER A 1 80 ? -28.732 10.325 39.613 1.00 90.81 80 SER A CA 1
ATOM 627 C C . SER A 1 80 ? -29.601 11.095 38.619 1.00 90.81 80 SER A C 1
ATOM 629 O O . SER A 1 80 ? -30.826 11.011 38.693 1.00 90.81 80 SER A O 1
ATOM 631 N N . THR A 1 81 ? -28.994 11.785 37.646 1.00 91.06 81 THR A N 1
ATOM 632 C CA . THR A 1 81 ? -29.741 12.505 36.598 1.00 91.06 81 THR A CA 1
ATOM 633 C C . THR A 1 81 ? -30.534 11.561 35.693 1.00 91.06 81 THR A C 1
ATOM 635 O O . THR A 1 81 ? -31.649 11.892 35.295 1.00 91.06 81 THR A O 1
ATOM 638 N N . VAL A 1 82 ? -29.999 10.372 35.396 1.00 93.50 82 VAL A N 1
ATOM 639 C CA . VAL A 1 82 ? -30.662 9.370 34.544 1.00 93.50 82 VAL A CA 1
ATOM 640 C C . VAL A 1 82 ? -31.798 8.654 35.278 1.00 93.50 82 VAL A C 1
ATOM 642 O O . VAL A 1 82 ? -32.828 8.366 34.671 1.00 93.50 82 VAL A O 1
ATOM 645 N N . LEU A 1 83 ? -31.627 8.351 36.567 1.00 90.06 83 LEU A N 1
ATOM 646 C CA . LEU A 1 83 ? -32.629 7.623 37.352 1.00 90.06 83 LEU A CA 1
ATOM 647 C C . LEU A 1 83 ? -33.742 8.527 37.903 1.00 90.06 83 LEU A C 1
ATOM 649 O O . LEU A 1 83 ? -34.857 8.047 38.101 1.00 90.06 83 LEU A O 1
ATOM 653 N N . CYS A 1 84 ? -33.467 9.814 38.138 1.00 81.94 84 CYS A N 1
ATOM 654 C CA . CYS A 1 84 ? -34.429 10.790 38.659 1.00 81.94 84 CYS A CA 1
ATOM 655 C C . CYS A 1 84 ? -34.378 12.130 37.904 1.00 81.94 84 CYS A C 1
ATOM 657 O O . CYS A 1 84 ? -33.903 13.130 38.453 1.00 81.94 84 CYS A O 1
ATOM 659 N N . PRO A 1 85 ? -34.921 12.199 36.676 1.00 75.38 85 PRO A N 1
ATOM 660 C CA . PRO A 1 85 ? -34.930 13.440 35.903 1.00 75.38 85 PRO A CA 1
ATOM 661 C C . PRO A 1 85 ? -35.735 14.570 36.579 1.00 75.38 85 PRO A C 1
ATOM 663 O O . PRO A 1 85 ? -35.343 15.731 36.495 1.00 75.38 85 PRO A O 1
ATOM 666 N N . ASP A 1 86 ? -36.805 14.243 37.316 1.00 68.62 86 ASP A N 1
ATOM 667 C CA . ASP A 1 86 ? -37.759 15.236 37.846 1.00 68.62 86 ASP A CA 1
ATOM 668 C C . ASP A 1 86 ? -37.310 15.936 39.147 1.00 68.62 86 ASP A C 1
ATOM 670 O O . ASP A 1 86 ? -37.863 16.968 39.526 1.00 68.62 86 ASP A O 1
ATOM 674 N N . LYS A 1 87 ? -36.302 15.407 39.857 1.00 63.03 87 LYS A N 1
ATOM 675 C CA . LYS A 1 87 ? -35.875 15.932 41.175 1.00 63.03 87 LYS A CA 1
ATOM 676 C C . LYS A 1 87 ? -34.772 16.990 41.121 1.00 63.03 87 LYS A C 1
ATOM 678 O O . LYS A 1 87 ? -34.581 17.714 42.095 1.00 63.03 87 LYS A O 1
ATOM 683 N N . PHE A 1 88 ? -34.068 17.124 39.998 1.00 53.94 88 PHE A N 1
ATOM 684 C CA . PHE A 1 88 ? -32.945 18.064 39.876 1.00 53.94 88 PHE A CA 1
ATOM 685 C C . PHE A 1 88 ? -33.363 19.544 39.835 1.00 53.94 88 PHE A C 1
ATOM 687 O O . PHE A 1 88 ? -32.508 20.419 39.934 1.00 53.94 88 PHE A O 1
ATOM 694 N N . GLN A 1 89 ? -34.662 19.840 39.723 1.00 51.19 89 GLN A N 1
ATOM 695 C CA . GLN A 1 89 ? -35.169 21.214 39.678 1.00 51.19 89 GLN A CA 1
ATOM 696 C C . GLN A 1 89 ? -35.594 21.776 41.047 1.00 51.19 89 GLN A C 1
ATOM 698 O O . GLN A 1 89 ? -35.859 22.972 41.127 1.00 51.19 89 GLN A O 1
ATOM 703 N N . THR A 1 90 ? -35.671 20.971 42.121 1.00 49.50 90 THR A N 1
ATOM 704 C CA . THR A 1 90 ? -36.368 21.402 43.357 1.00 49.50 90 THR A CA 1
ATOM 705 C C . THR A 1 90 ? -35.679 21.143 44.705 1.00 49.50 90 THR A C 1
ATOM 707 O O . THR A 1 90 ? -36.249 21.537 45.718 1.00 49.50 90 THR A O 1
ATOM 710 N N . ALA A 1 91 ? -34.466 20.579 44.793 1.00 48.34 91 ALA A N 1
ATOM 711 C CA . ALA A 1 91 ? -33.858 20.281 46.102 1.00 48.34 91 ALA A CA 1
ATOM 712 C C . ALA A 1 91 ? -32.386 20.713 46.230 1.00 48.34 91 ALA A C 1
ATOM 714 O O . ALA A 1 91 ? -31.477 20.061 45.724 1.00 48.34 91 ALA A O 1
ATOM 715 N N . THR A 1 92 ? -32.145 21.796 46.976 1.00 54.53 92 THR A N 1
ATOM 716 C CA . THR A 1 92 ? -30.810 22.276 47.380 1.00 54.53 92 THR A CA 1
ATOM 717 C C . THR A 1 92 ? -30.227 21.538 48.594 1.00 54.53 92 THR A C 1
ATOM 719 O O . THR A 1 92 ? -29.029 21.648 48.844 1.00 54.53 92 THR A O 1
ATOM 722 N N . GLU A 1 93 ? -31.029 20.767 49.340 1.00 51.50 93 GLU A N 1
ATOM 723 C CA . GLU A 1 93 ? -30.586 20.106 50.583 1.00 51.50 93 GLU A CA 1
ATOM 724 C C . GLU A 1 93 ? -29.996 18.693 50.386 1.00 51.50 93 GLU A C 1
ATOM 726 O O . GLU A 1 93 ? -29.148 18.282 51.174 1.00 51.50 93 GLU A O 1
ATOM 731 N N . ASP A 1 94 ? -30.323 17.984 49.296 1.00 55.69 94 ASP A N 1
ATOM 732 C CA . ASP A 1 94 ? -29.821 16.618 49.026 1.00 55.69 94 ASP A CA 1
ATOM 733 C C . ASP A 1 94 ? -28.453 16.573 48.309 1.00 55.69 94 ASP A C 1
ATOM 735 O O . ASP A 1 94 ? -27.867 15.504 48.122 1.00 55.69 94 ASP A O 1
ATOM 739 N N . LEU A 1 95 ? -27.886 17.731 47.946 1.00 58.38 95 LEU A N 1
ATOM 740 C CA . LEU A 1 95 ? -26.671 17.825 47.123 1.00 58.38 95 LEU A CA 1
ATOM 741 C C . LEU A 1 95 ? -25.417 17.194 47.750 1.00 58.38 95 LEU A C 1
ATOM 743 O O . LEU A 1 95 ? -24.510 16.791 47.024 1.00 58.38 95 LEU A O 1
ATOM 747 N N . LYS A 1 96 ? -25.358 17.078 49.083 1.00 61.28 96 LYS A N 1
ATOM 748 C CA . LYS A 1 96 ? -24.232 16.433 49.782 1.00 61.28 96 LYS A CA 1
ATOM 749 C C . LYS A 1 96 ? -24.271 14.902 49.709 1.00 61.28 96 LYS A C 1
ATOM 751 O O . LYS A 1 96 ? -23.214 14.286 49.801 1.00 61.28 96 LYS A O 1
ATOM 756 N N . ASN A 1 97 ? -25.445 14.301 49.502 1.00 64.44 97 ASN A N 1
ATOM 757 C CA . ASN A 1 97 ? -25.623 12.845 49.528 1.00 64.44 97 ASN A CA 1
ATOM 758 C C . ASN A 1 97 ? -25.386 12.180 48.161 1.00 64.44 97 ASN A C 1
ATOM 760 O O . ASN A 1 97 ? -25.101 10.987 48.112 1.00 64.44 97 ASN A O 1
ATOM 764 N N . PHE A 1 98 ? -25.415 12.934 47.051 1.00 64.19 98 PHE A N 1
ATOM 765 C CA . PHE A 1 98 ? -25.148 12.393 45.703 1.00 64.19 98 PHE A CA 1
ATOM 766 C C . PHE A 1 98 ? -23.714 11.884 45.494 1.00 64.19 98 PHE A C 1
ATOM 768 O O . PHE A 1 98 ? -23.430 11.267 44.472 1.00 64.19 98 PHE A O 1
ATOM 775 N N . TYR A 1 99 ? -22.817 12.120 46.452 1.00 73.62 99 TYR A N 1
ATOM 776 C CA . TYR A 1 99 ? -21.434 11.650 46.415 1.00 73.62 99 TYR A CA 1
ATOM 777 C C . TYR A 1 99 ? -21.205 10.357 47.214 1.00 73.62 99 TYR A C 1
ATOM 779 O O . TYR A 1 99 ? -20.092 9.830 47.199 1.00 73.62 99 TYR A O 1
ATOM 787 N N . ASP A 1 100 ? -22.231 9.839 47.896 1.00 87.31 100 ASP A N 1
ATOM 788 C CA . ASP A 1 100 ? -22.154 8.601 48.673 1.00 87.31 100 ASP A CA 1
ATOM 789 C C . ASP A 1 100 ? -22.563 7.388 47.821 1.00 87.31 100 ASP A C 1
ATOM 791 O O . ASP A 1 100 ? -23.673 7.307 47.290 1.00 87.31 100 ASP A O 1
ATOM 795 N N . MET A 1 101 ? -21.668 6.402 47.727 1.00 92.31 101 MET A N 1
ATOM 796 C CA . MET A 1 101 ? -21.915 5.141 47.028 1.00 92.31 101 MET A CA 1
ATOM 797 C C . MET A 1 101 ? -23.150 4.417 47.579 1.00 92.31 101 MET A C 1
ATOM 799 O O . MET A 1 101 ? -23.959 3.919 46.797 1.00 92.31 101 MET A O 1
ATOM 803 N N . ASN A 1 102 ? -23.339 4.390 48.902 1.00 92.81 102 ASN A N 1
ATOM 804 C CA . ASN A 1 102 ? -24.471 3.695 49.518 1.00 92.81 102 ASN A CA 1
ATOM 805 C C . ASN A 1 102 ? -25.803 4.338 49.132 1.00 92.81 102 ASN A C 1
ATOM 807 O O . ASN A 1 102 ? -26.774 3.633 48.849 1.00 92.81 102 ASN A O 1
ATOM 811 N N . TYR A 1 103 ? -25.836 5.670 49.069 1.00 90.81 103 TYR A N 1
ATOM 812 C CA . TYR A 1 103 ? -27.005 6.416 48.620 1.00 90.81 103 TYR A CA 1
ATOM 813 C C . TYR A 1 103 ? -27.374 6.048 47.176 1.00 90.81 103 TYR A C 1
ATOM 815 O O . TYR A 1 103 ? -28.526 5.713 46.891 1.00 90.81 103 TYR A O 1
ATOM 823 N N . ILE A 1 104 ? -26.390 6.020 46.270 1.00 93.94 104 ILE A N 1
ATOM 824 C CA . ILE A 1 104 ? -26.604 5.644 44.864 1.00 93.94 104 ILE A CA 1
ATOM 825 C C . ILE A 1 104 ? -27.070 4.192 44.730 1.00 93.94 104 ILE A C 1
ATOM 827 O O . ILE A 1 104 ? -28.018 3.925 43.990 1.00 93.94 104 ILE A O 1
ATOM 831 N N . LEU A 1 105 ? -26.465 3.257 45.466 1.00 94.31 105 LEU A N 1
ATOM 832 C CA . LEU A 1 105 ? -26.861 1.845 45.459 1.00 94.31 105 LEU A CA 1
ATOM 833 C C . LEU A 1 105 ? -28.304 1.657 45.940 1.00 94.31 105 LEU A C 1
ATOM 835 O O . LEU A 1 105 ? -29.088 0.964 45.287 1.00 94.31 105 LEU A O 1
ATOM 839 N N . GLN A 1 106 ? -28.690 2.320 47.034 1.00 92.00 106 GLN A N 1
ATOM 840 C CA . GLN A 1 106 ? -30.074 2.318 47.513 1.00 92.00 106 GLN A CA 1
ATOM 841 C C . GLN A 1 106 ? -31.027 2.918 46.481 1.00 92.00 106 GLN A C 1
ATOM 843 O O . GLN A 1 106 ? -32.149 2.435 46.312 1.00 92.00 106 GLN A O 1
ATOM 848 N N . HIS A 1 107 ? -30.588 3.950 45.764 1.00 90.94 107 HIS A N 1
ATOM 849 C CA . HIS A 1 107 ? -31.422 4.594 44.770 1.00 90.94 107 HIS A CA 1
ATOM 850 C C . HIS A 1 107 ? -31.632 3.733 43.518 1.00 90.94 107 HIS A C 1
ATOM 852 O O . HIS A 1 107 ? -32.768 3.613 43.045 1.00 90.94 107 HIS A O 1
ATOM 858 N N . ILE A 1 108 ? -30.573 3.080 43.027 1.00 93.88 108 ILE A N 1
ATOM 859 C CA . ILE A 1 108 ? -30.653 2.064 41.971 1.00 93.88 108 ILE A CA 1
ATOM 860 C C . ILE A 1 108 ? -31.614 0.962 42.415 1.00 93.88 108 ILE A C 1
ATOM 862 O O . ILE A 1 108 ? -32.578 0.679 41.707 1.00 93.88 108 ILE A O 1
ATOM 866 N N . LYS A 1 109 ? -31.414 0.409 43.618 1.00 94.06 109 LYS A N 1
ATOM 867 C CA . LYS A 1 109 ? -32.271 -0.639 44.182 1.00 94.06 109 LYS A CA 1
ATOM 868 C C . LYS A 1 109 ? -33.739 -0.227 44.206 1.00 94.06 109 LYS A C 1
ATOM 870 O O . LYS A 1 109 ? -34.564 -0.915 43.619 1.00 94.06 109 LYS A O 1
ATOM 875 N N . LYS A 1 110 ? -34.054 0.946 44.760 1.00 92.69 110 LYS A N 1
ATOM 876 C CA . LYS A 1 110 ? -35.420 1.487 44.786 1.00 92.69 110 LYS A CA 1
ATOM 877 C C . LYS A 1 110 ? -36.035 1.604 43.386 1.00 92.69 110 LYS A C 1
ATOM 879 O O . LYS A 1 110 ? -37.220 1.334 43.202 1.00 92.69 110 LYS A O 1
ATOM 884 N N . THR A 1 111 ? -35.241 2.010 42.397 1.00 92.69 111 THR A N 1
ATOM 885 C CA . THR A 1 111 ? -35.696 2.165 41.007 1.00 92.69 111 THR A CA 1
ATOM 886 C C . THR A 1 111 ? -36.021 0.813 40.368 1.00 92.69 111 THR A C 1
ATOM 888 O O . THR A 1 111 ? -37.041 0.680 39.693 1.00 92.69 111 THR A O 1
ATOM 891 N N . VAL A 1 112 ? -35.195 -0.207 40.611 1.00 92.19 112 VAL A N 1
ATOM 892 C CA . VAL A 1 112 ? -35.439 -1.579 40.135 1.00 92.19 112 VAL A CA 1
ATOM 893 C C . VAL A 1 112 ? -36.635 -2.205 40.874 1.00 92.19 112 VAL A C 1
ATOM 895 O O . VAL A 1 112 ? -37.534 -2.749 40.235 1.00 92.19 112 VAL A O 1
ATOM 898 N N . ASP A 1 113 ? -36.732 -2.019 42.193 1.00 92.62 113 ASP A N 1
ATOM 899 C CA . ASP A 1 113 ? -37.840 -2.506 43.034 1.00 92.62 113 ASP A CA 1
ATOM 900 C C . ASP A 1 113 ? -39.201 -1.897 42.657 1.00 92.62 113 ASP A C 1
ATOM 902 O O . ASP A 1 113 ? -40.244 -2.490 42.926 1.00 92.62 113 ASP A O 1
ATOM 906 N N . THR A 1 114 ? -39.219 -0.728 42.007 1.00 94.00 114 THR A N 1
ATOM 907 C CA . THR A 1 114 ? -40.464 -0.102 41.526 1.00 94.00 114 THR A CA 1
ATOM 908 C C . THR A 1 114 ? -41.128 -0.937 40.420 1.00 94.00 114 THR A C 1
ATOM 910 O O . THR A 1 114 ? -42.346 -0.882 40.245 1.00 94.00 114 THR A O 1
ATOM 913 N N . PHE A 1 115 ? -40.356 -1.749 39.686 1.00 92.06 115 PHE A N 1
ATOM 914 C CA . PHE A 1 115 ? -40.852 -2.563 38.575 1.00 92.06 115 PHE A CA 1
ATOM 915 C C . PHE A 1 115 ? -40.295 -4.000 38.605 1.00 92.06 115 PHE A C 1
ATOM 917 O O . PHE A 1 115 ? -39.678 -4.434 37.634 1.00 92.06 115 PHE A O 1
ATOM 924 N N . PRO A 1 116 ? -40.598 -4.810 39.637 1.00 89.81 116 PRO A N 1
ATOM 925 C CA . PRO A 1 116 ? -39.888 -6.065 39.921 1.00 89.81 116 PRO A CA 1
ATOM 926 C C . PRO A 1 116 ? -40.075 -7.163 38.859 1.00 89.81 116 PRO A C 1
ATOM 928 O O . PRO A 1 116 ? -39.308 -8.118 38.796 1.00 89.81 116 PRO A O 1
ATOM 931 N N . ARG A 1 117 ? -41.100 -7.042 38.005 1.00 90.81 117 ARG A N 1
ATOM 932 C CA . ARG A 1 117 ? -41.360 -7.961 36.880 1.00 90.81 117 ARG A CA 1
ATOM 933 C C . ARG A 1 117 ? -40.685 -7.537 35.574 1.00 90.81 117 ARG A C 1
ATOM 935 O O . ARG A 1 117 ? -40.801 -8.247 34.575 1.00 90.81 117 ARG A O 1
ATOM 942 N N . SER A 1 118 ? -40.047 -6.370 35.553 1.00 94.25 118 SER A N 1
ATOM 943 C CA . SER A 1 118 ? -39.373 -5.852 34.366 1.00 94.25 118 SER A CA 1
ATOM 944 C C . SER A 1 118 ? -37.927 -6.334 34.318 1.00 94.25 118 SER A C 1
ATOM 946 O O . SER A 1 118 ? -37.299 -6.573 35.347 1.00 94.25 118 SER A O 1
ATOM 948 N N . ARG A 1 119 ? -37.379 -6.453 33.108 1.00 94.94 119 ARG A N 1
ATOM 949 C CA . ARG A 1 119 ? -35.935 -6.571 32.904 1.00 94.94 119 ARG A CA 1
ATOM 950 C C . ARG A 1 119 ? -35.319 -5.177 32.965 1.00 94.94 119 ARG A C 1
ATOM 952 O O . ARG A 1 119 ? -35.762 -4.288 32.245 1.00 94.94 119 ARG A O 1
ATOM 959 N N . HIS A 1 120 ? -34.283 -4.992 33.768 1.00 96.25 120 HIS A N 1
ATOM 960 C CA . HIS A 1 120 ? -33.564 -3.727 33.887 1.00 96.25 120 HIS A CA 1
ATOM 961 C C . HIS A 1 120 ? -32.183 -3.836 33.242 1.00 96.25 120 HIS A C 1
ATOM 963 O O . HIS A 1 120 ? -31.428 -4.754 33.546 1.00 96.25 120 HIS A O 1
ATOM 969 N N . ILE A 1 121 ? -31.838 -2.904 32.357 1.00 97.19 121 ILE A N 1
ATOM 970 C CA . ILE A 1 121 ? -30.533 -2.871 31.687 1.00 97.19 121 ILE A CA 1
ATOM 971 C C . ILE A 1 121 ? -29.902 -1.507 31.947 1.00 97.19 121 ILE A C 1
ATOM 973 O O . ILE A 1 121 ? -30.433 -0.485 31.512 1.00 97.19 121 ILE A O 1
ATOM 977 N N . LEU A 1 122 ? -28.782 -1.476 32.666 1.00 97.69 122 LEU A N 1
ATOM 978 C CA . LEU A 1 122 ? -27.996 -0.258 32.854 1.00 97.69 122 LEU A CA 1
ATOM 979 C C . LEU A 1 122 ? -26.841 -0.284 31.857 1.00 97.69 122 LEU A C 1
ATOM 981 O O . LEU A 1 122 ? -26.021 -1.202 31.877 1.00 97.69 122 LEU A O 1
ATOM 985 N N . VAL A 1 123 ? -26.790 0.722 30.988 1.00 98.31 123 VAL A N 1
ATOM 986 C CA . VAL A 1 123 ? -25.796 0.839 29.922 1.00 98.31 123 VAL A CA 1
ATOM 987 C C . VAL A 1 123 ? -24.880 2.022 30.204 1.00 98.31 123 VAL A C 1
ATOM 989 O O . VAL A 1 123 ? -25.319 3.170 30.144 1.00 98.31 123 VAL A O 1
ATOM 992 N N . PHE A 1 124 ? -23.605 1.749 30.465 1.00 98.25 124 PHE A N 1
ATOM 993 C CA . PHE A 1 124 ? -22.563 2.754 30.665 1.00 98.25 124 PHE A CA 1
ATOM 994 C C . PHE A 1 124 ? -21.742 2.916 29.381 1.00 98.25 124 PHE A C 1
ATOM 996 O O . PHE A 1 124 ? -20.941 2.060 29.003 1.00 98.25 124 PHE A O 1
ATOM 1003 N N . HIS A 1 125 ? -21.949 4.014 28.665 1.00 97.88 125 HIS A N 1
ATOM 1004 C CA . HIS A 1 125 ? -21.241 4.286 27.416 1.00 97.88 125 HIS A CA 1
ATOM 1005 C C . HIS A 1 125 ? -19.925 5.021 27.678 1.00 97.88 125 HIS A C 1
ATOM 1007 O O . HIS A 1 125 ? -19.905 5.969 28.453 1.00 97.88 125 HIS A O 1
ATOM 1013 N N . LYS A 1 126 ? -18.866 4.666 26.942 1.00 95.62 126 LYS A N 1
ATOM 1014 C CA . LYS A 1 126 ? -17.563 5.358 26.915 1.00 95.62 126 LYS A CA 1
ATOM 1015 C C . LYS A 1 126 ? -16.838 5.442 28.270 1.00 95.62 126 LYS A C 1
ATOM 1017 O O . LYS A 1 126 ? -16.565 6.528 28.775 1.00 95.62 126 LYS A O 1
ATOM 1022 N N . CYS A 1 127 ? -16.554 4.293 28.881 1.00 96.56 127 CYS A N 1
ATOM 1023 C CA . CYS A 1 127 ? -15.944 4.182 30.214 1.00 96.56 127 CYS A CA 1
ATOM 1024 C C . CYS A 1 127 ? -14.401 4.254 30.234 1.00 96.56 127 CYS A C 1
ATOM 1026 O O . CYS A 1 127 ? -13.792 4.076 31.288 1.00 96.56 127 CYS A O 1
ATOM 1028 N N . GLU A 1 128 ? -13.751 4.516 29.100 1.00 93.44 128 GLU A N 1
ATOM 1029 C CA . GLU A 1 128 ? -12.289 4.621 28.954 1.00 93.44 128 GLU A CA 1
ATOM 1030 C C . GLU A 1 128 ? -11.596 5.582 29.936 1.00 93.44 128 GLU A C 1
ATOM 1032 O O . GLU A 1 128 ? -10.460 5.328 30.343 1.00 93.44 128 GLU A O 1
ATOM 1037 N N . SER A 1 129 ? -12.258 6.667 30.346 1.00 92.81 129 SER A N 1
ATOM 1038 C CA . SER A 1 129 ? -11.682 7.694 31.221 1.00 92.81 129 SER A CA 1
ATOM 1039 C C . SER A 1 129 ? -11.300 7.141 32.603 1.00 92.81 129 SER A C 1
ATOM 1041 O O . SER A 1 129 ? -10.275 7.543 33.156 1.00 92.81 129 SER A O 1
ATOM 1043 N N . PHE A 1 130 ? -12.040 6.149 33.119 1.00 93.50 130 PHE A N 1
ATOM 1044 C CA . PHE A 1 130 ? -11.690 5.437 34.359 1.00 93.50 130 PHE A CA 1
ATOM 1045 C C . PHE A 1 130 ? -10.453 4.551 34.205 1.00 93.50 130 PHE A C 1
ATOM 1047 O O . PHE A 1 130 ? -9.777 4.232 35.182 1.00 93.50 130 PHE A O 1
ATOM 1054 N N . HIS A 1 131 ? -10.153 4.117 32.983 1.00 90.12 131 HIS A N 1
ATOM 1055 C CA . HIS A 1 131 ? -8.913 3.412 32.704 1.00 90.12 131 HIS A CA 1
ATOM 1056 C C . HIS A 1 131 ? -7.739 4.381 32.618 1.00 90.12 131 HIS A C 1
ATOM 1058 O O . HIS A 1 131 ? -6.723 4.172 33.278 1.00 90.12 131 HIS A O 1
ATOM 1064 N N . ALA A 1 132 ? -7.907 5.477 31.876 1.00 86.75 132 ALA A N 1
ATOM 1065 C CA . ALA A 1 132 ? -6.865 6.476 31.660 1.00 86.75 132 ALA A CA 1
ATOM 1066 C C . ALA A 1 132 ? -6.343 7.112 32.962 1.00 86.75 132 ALA A C 1
ATOM 1068 O O . ALA A 1 132 ? -5.155 7.408 33.057 1.00 86.75 132 ALA A O 1
ATOM 1069 N N . ASN A 1 133 ? -7.194 7.286 33.980 1.00 89.69 133 ASN A N 1
ATOM 1070 C CA . ASN A 1 133 ? -6.788 7.883 35.257 1.00 89.69 133 ASN A CA 1
ATOM 1071 C C . ASN A 1 133 ? -6.441 6.871 36.369 1.00 89.69 133 ASN A C 1
ATOM 1073 O O . ASN A 1 133 ? -6.264 7.272 37.518 1.00 89.69 133 ASN A O 1
ATOM 1077 N N . GLY A 1 134 ? -6.397 5.570 36.066 1.00 89.31 134 GLY A N 1
ATOM 1078 C CA . GLY A 1 134 ? -6.106 4.525 37.054 1.00 89.31 134 GLY A CA 1
ATOM 1079 C C . GLY A 1 134 ? -7.262 4.154 37.996 1.00 89.31 134 GLY A C 1
ATOM 1080 O O . GLY A 1 134 ? -7.073 3.325 38.883 1.00 89.31 134 GLY A O 1
ATOM 1081 N N . SER A 1 135 ? -8.475 4.679 37.797 1.00 93.00 135 SER A N 1
ATOM 1082 C CA . SER A 1 135 ? -9.661 4.369 38.619 1.00 93.00 135 SER A CA 1
ATOM 1083 C C . SER A 1 135 ? -10.413 3.103 38.183 1.00 93.00 135 SER A C 1
ATOM 1085 O O . SER A 1 135 ? -11.556 2.892 38.592 1.00 93.00 135 SER A O 1
ATOM 1087 N N . SER A 1 136 ? -9.796 2.232 37.374 1.00 93.62 136 SER A N 1
ATOM 1088 C CA . SER A 1 136 ? -10.447 1.019 36.853 1.00 93.62 136 SER A CA 1
ATOM 1089 C C . SER A 1 136 ? -10.956 0.115 37.967 1.00 93.62 136 SER A C 1
ATOM 1091 O O . SER A 1 136 ? -12.088 -0.354 37.906 1.00 93.62 136 SER A O 1
ATOM 1093 N N . HIS A 1 137 ? -10.144 -0.095 39.005 1.00 94.56 137 HIS A N 1
ATOM 1094 C CA . HIS A 1 137 ? -10.531 -0.926 40.141 1.00 94.56 137 HIS A CA 1
ATOM 1095 C C . HIS A 1 137 ? -11.741 -0.341 40.878 1.00 94.56 137 HIS A C 1
ATOM 1097 O O . HIS A 1 137 ? -12.677 -1.068 41.189 1.00 94.56 137 HIS A O 1
ATOM 1103 N N . SER A 1 138 ? -11.760 0.972 41.114 1.00 94.69 138 SER A N 1
ATOM 1104 C CA . SER A 1 138 ? -12.869 1.650 41.794 1.00 94.69 138 SER A CA 1
ATOM 1105 C C . SER A 1 138 ? -14.170 1.570 40.990 1.00 94.69 138 SER A C 1
ATOM 1107 O O . SER A 1 138 ? -15.222 1.296 41.562 1.00 94.69 138 SER A O 1
ATOM 1109 N N . PHE A 1 139 ? -14.099 1.748 39.667 1.00 96.19 139 PHE A N 1
ATOM 1110 C CA . PHE A 1 139 ? -15.252 1.594 38.776 1.00 96.19 139 PHE A CA 1
ATOM 1111 C C . PHE A 1 139 ? -15.781 0.155 38.764 1.00 96.19 139 PHE A C 1
ATOM 1113 O O . PHE A 1 139 ? -16.973 -0.059 38.965 1.00 96.19 139 PHE A O 1
ATOM 1120 N N . LEU A 1 140 ? -14.904 -0.839 38.596 1.00 95.56 140 LEU A N 1
ATOM 1121 C CA . LEU A 1 140 ? -15.307 -2.248 38.605 1.00 95.56 140 LEU A CA 1
ATOM 1122 C C . LEU A 1 140 ? -15.848 -2.694 39.966 1.00 95.56 140 LEU A C 1
ATOM 1124 O O . LEU A 1 140 ? -16.837 -3.421 40.009 1.00 95.56 140 LEU A O 1
ATOM 1128 N N . SER A 1 141 ? -15.238 -2.230 41.059 1.00 94.75 141 SER A N 1
ATOM 1129 C CA . SER A 1 141 ? -15.722 -2.464 42.421 1.00 94.75 141 SER A CA 1
ATOM 1130 C C . SER A 1 141 ? -17.144 -1.928 42.582 1.00 94.75 141 SER A C 1
ATOM 1132 O O . SER A 1 141 ? -18.033 -2.657 43.003 1.00 94.75 141 SER A O 1
ATOM 1134 N N . PHE A 1 142 ? -17.401 -0.700 42.121 1.00 96.12 142 PHE A N 1
ATOM 1135 C CA . PHE A 1 142 ? -18.742 -0.121 42.130 1.00 96.12 142 PHE A CA 1
ATOM 1136 C C . PHE A 1 142 ? -19.759 -0.937 41.312 1.00 96.12 142 PHE A C 1
ATOM 1138 O O . PHE A 1 142 ? -20.862 -1.189 41.794 1.00 96.12 142 PHE A O 1
ATOM 1145 N N . LEU A 1 143 ? -19.405 -1.403 40.107 1.00 95.62 143 LEU A N 1
ATOM 1146 C CA . LEU A 1 143 ? -20.288 -2.292 39.336 1.00 95.62 143 LEU A CA 1
ATOM 1147 C C . LEU A 1 143 ? -20.557 -3.612 40.079 1.00 95.62 143 LEU A C 1
ATOM 1149 O O . LEU A 1 143 ? -21.685 -4.106 40.064 1.00 95.62 143 LEU A O 1
ATOM 1153 N N . GLY A 1 144 ? -19.544 -4.157 40.756 1.00 93.81 144 GLY A N 1
ATOM 1154 C CA . GLY A 1 144 ? -19.672 -5.326 41.624 1.00 93.81 144 GLY A CA 1
ATOM 1155 C C . GLY A 1 144 ? -20.626 -5.088 42.795 1.00 93.81 144 GLY A C 1
ATOM 1156 O O . GLY A 1 144 ? -21.488 -5.923 43.051 1.00 93.81 144 GLY A O 1
ATOM 1157 N N . GLU A 1 145 ? -20.545 -3.931 43.450 1.00 94.50 145 GLU A N 1
ATOM 1158 C CA . GLU A 1 145 ? -21.455 -3.547 44.536 1.00 94.50 145 GLU A CA 1
ATOM 1159 C C . GLU A 1 145 ? -22.905 -3.392 44.058 1.00 94.50 145 GLU A C 1
ATOM 1161 O O . GLU A 1 145 ? -23.829 -3.827 44.750 1.00 94.50 145 GLU A O 1
ATOM 1166 N N . ILE A 1 146 ? -23.134 -2.857 42.847 1.00 94.44 146 ILE A N 1
ATOM 1167 C CA . ILE A 1 146 ? -24.474 -2.859 42.231 1.00 94.44 146 ILE A CA 1
ATOM 1168 C C . ILE A 1 146 ? -24.975 -4.297 42.092 1.00 94.44 146 ILE A C 1
ATOM 1170 O O . ILE A 1 146 ? -26.109 -4.598 42.469 1.00 94.44 146 ILE A O 1
ATOM 1174 N N . VAL A 1 147 ? -24.132 -5.189 41.562 1.00 92.88 147 VAL A N 1
ATOM 1175 C CA . VAL A 1 147 ? -24.505 -6.588 41.353 1.00 92.88 147 VAL A CA 1
ATOM 1176 C C . VAL A 1 147 ? -24.840 -7.269 42.678 1.00 92.88 147 VAL A C 1
ATOM 1178 O O . VAL A 1 147 ? -25.909 -7.863 42.791 1.00 92.88 147 VAL A O 1
ATOM 1181 N N . THR A 1 148 ? -23.987 -7.139 43.692 1.00 92.12 148 THR A N 1
ATOM 1182 C CA . THR A 1 148 ? -24.196 -7.715 45.030 1.00 92.12 148 THR A CA 1
ATOM 1183 C C . THR A 1 148 ? -25.468 -7.175 45.685 1.00 92.12 148 THR A C 1
ATOM 1185 O O . THR A 1 148 ? -26.267 -7.942 46.219 1.00 92.12 148 THR A O 1
ATOM 1188 N N . THR A 1 149 ? -25.711 -5.865 45.582 1.00 92.00 149 THR A N 1
ATOM 1189 C CA . THR A 1 149 ? -26.892 -5.209 46.165 1.00 92.00 149 THR A CA 1
ATOM 1190 C C . THR A 1 149 ? -28.204 -5.708 45.548 1.00 92.00 149 THR A C 1
ATOM 1192 O O . THR A 1 149 ? -29.209 -5.836 46.253 1.00 92.00 149 THR A O 1
ATOM 1195 N N . LEU A 1 150 ? -28.205 -5.989 44.240 1.00 90.06 150 LEU A N 1
ATOM 1196 C CA . LEU A 1 150 ? -29.388 -6.411 43.480 1.00 90.06 150 LEU A CA 1
ATOM 1197 C C . LEU A 1 150 ? -29.534 -7.936 43.347 1.00 90.06 150 LEU A C 1
ATOM 1199 O O . LEU A 1 150 ? -30.598 -8.419 42.974 1.00 90.06 150 LEU A O 1
ATOM 1203 N N . GLN A 1 151 ? -28.498 -8.727 43.635 1.00 83.75 151 GLN A N 1
ATOM 1204 C CA . GLN A 1 151 ? -28.590 -10.192 43.585 1.00 83.75 151 GLN A CA 1
ATOM 1205 C C . GLN A 1 151 ? -29.497 -10.764 44.679 1.00 83.75 151 GLN A C 1
ATOM 1207 O O . GLN A 1 151 ? -30.136 -11.789 44.462 1.00 83.75 151 GLN A O 1
ATOM 1212 N N . CYS A 1 152 ? -29.601 -10.093 45.827 1.00 73.69 152 CYS A N 1
ATOM 1213 C CA . CYS A 1 152 ? -30.426 -10.540 46.950 1.00 73.69 152 CYS A CA 1
ATOM 1214 C C . CYS A 1 152 ? -31.945 -10.411 46.717 1.00 73.69 152 CYS A C 1
ATOM 1216 O O . CYS A 1 152 ? -32.712 -10.733 47.621 1.00 73.69 152 CYS A O 1
ATOM 1218 N N . THR A 1 153 ? -32.394 -9.897 45.568 1.00 71.62 153 THR A N 1
ATOM 1219 C CA . THR A 1 153 ? -33.800 -9.516 45.344 1.00 71.62 153 THR A CA 1
ATOM 1220 C C . THR A 1 153 ? -34.513 -10.290 44.227 1.00 71.62 153 THR A C 1
ATOM 1222 O O . THR A 1 153 ? -35.628 -9.922 43.874 1.00 71.62 153 THR A O 1
ATOM 1225 N N . ASP A 1 154 ? -33.915 -11.350 43.662 1.00 75.75 154 ASP A N 1
ATOM 1226 C CA . ASP A 1 154 ? -34.444 -12.111 42.503 1.00 75.75 154 ASP A CA 1
ATOM 1227 C C . ASP A 1 154 ? -34.769 -11.242 41.262 1.00 75.75 154 ASP A C 1
ATOM 1229 O O . ASP A 1 154 ? -35.476 -11.661 40.341 1.00 75.75 154 ASP A O 1
ATOM 1233 N N . LEU A 1 155 ? -34.235 -10.016 41.201 1.00 82.44 155 LEU A N 1
ATOM 1234 C CA . LEU A 1 155 ? -34.529 -9.054 40.140 1.00 82.44 155 LEU A CA 1
ATOM 1235 C C . LEU A 1 155 ? -33.775 -9.391 38.848 1.00 82.44 155 LEU A C 1
ATOM 1237 O O . LEU A 1 155 ? -32.593 -9.746 38.838 1.00 82.44 155 LEU A O 1
ATOM 1241 N N . ASN A 1 156 ? -34.457 -9.217 37.717 1.00 89.25 156 ASN A N 1
ATOM 1242 C CA . ASN A 1 156 ? -33.897 -9.435 36.388 1.00 89.25 156 ASN A CA 1
ATOM 1243 C C . ASN A 1 156 ? -33.139 -8.184 35.913 1.00 89.25 156 ASN A C 1
ATOM 1245 O O . ASN A 1 156 ? -33.690 -7.362 35.182 1.00 89.25 156 ASN A O 1
ATOM 1249 N N . PHE A 1 157 ? -31.897 -8.004 36.368 1.00 93.75 157 PHE A N 1
ATOM 1250 C CA . PHE A 1 157 ? -31.066 -6.849 36.012 1.00 93.75 157 PHE A CA 1
ATOM 1251 C C . PHE A 1 157 ? -29.784 -7.252 35.269 1.00 93.75 157 PHE A C 1
ATOM 1253 O O . PHE A 1 157 ? -29.244 -8.332 35.501 1.00 93.75 157 PHE A O 1
ATOM 1260 N N . HIS A 1 158 ? -29.270 -6.370 34.409 1.00 95.00 158 HIS A N 1
ATOM 1261 C CA . HIS A 1 158 ? -28.021 -6.561 33.665 1.00 95.00 158 HIS A CA 1
ATOM 1262 C C . HIS A 1 158 ? -27.233 -5.254 33.578 1.00 95.00 158 HIS A C 1
ATOM 1264 O O . HIS A 1 158 ? -27.817 -4.174 33.441 1.00 95.00 158 HIS A O 1
ATOM 1270 N N . LEU A 1 159 ? -25.906 -5.363 33.628 1.00 96.75 159 LEU A N 1
ATOM 1271 C CA . LEU A 1 159 ? -24.990 -4.239 33.463 1.00 96.75 159 LEU A CA 1
ATOM 1272 C C . LEU A 1 159 ? -24.233 -4.412 32.152 1.00 96.75 159 LEU A C 1
ATOM 1274 O O . LEU A 1 159 ? -23.641 -5.459 31.912 1.00 96.75 159 LEU A O 1
ATOM 1278 N N . VAL A 1 160 ? -24.232 -3.383 31.314 1.00 98.12 160 VAL A N 1
ATOM 1279 C CA . VAL A 1 160 ? -23.470 -3.361 30.064 1.00 98.12 160 VAL A CA 1
ATOM 1280 C C . VAL A 1 160 ? -22.625 -2.105 30.060 1.00 98.12 160 VAL A C 1
ATOM 1282 O O . VAL A 1 160 ? -23.132 -1.027 30.362 1.00 98.12 160 VAL A O 1
ATOM 1285 N N . PHE A 1 161 ? -21.352 -2.204 29.702 1.00 98.19 161 PHE A N 1
ATOM 1286 C CA . PHE A 1 161 ? -20.536 -1.015 29.508 1.00 98.19 161 PHE A CA 1
ATOM 1287 C C . PHE A 1 161 ? -19.644 -1.115 28.281 1.00 98.19 161 PHE A C 1
ATOM 1289 O O . PHE A 1 161 ? -19.227 -2.201 27.885 1.00 98.19 161 PHE A O 1
ATOM 1296 N N . SER A 1 162 ? -19.367 0.033 27.664 1.00 98.19 162 SER A N 1
ATOM 1297 C CA . SER A 1 162 ? -18.530 0.122 26.467 1.00 98.19 162 SER A CA 1
ATOM 1298 C C . SER A 1 162 ? -17.231 0.871 26.739 1.00 98.19 162 SER A C 1
ATOM 1300 O O . SER A 1 162 ? -17.254 1.889 27.429 1.00 98.19 162 SER A O 1
ATOM 1302 N N . THR A 1 163 ? -16.130 0.437 26.135 1.00 96.00 163 THR A N 1
ATOM 1303 C CA . THR A 1 163 ? -14.802 1.044 26.330 1.00 96.00 163 THR A CA 1
ATOM 1304 C C . THR A 1 163 ? -13.888 0.757 25.137 1.00 96.00 163 THR A C 1
ATOM 1306 O O . THR A 1 163 ? -14.130 -0.184 24.382 1.00 96.00 163 THR A O 1
ATOM 1309 N N . TYR A 1 164 ? -12.841 1.559 24.924 1.00 92.81 164 TYR A N 1
ATOM 1310 C CA . TYR A 1 164 ? -11.747 1.202 24.004 1.00 92.81 164 TYR A CA 1
ATOM 1311 C C . TYR A 1 164 ? -10.481 0.681 24.692 1.00 92.81 164 TYR A C 1
ATOM 1313 O O . TYR A 1 164 ? -9.533 0.281 24.020 1.00 92.81 164 TYR A O 1
ATOM 1321 N N . LYS A 1 165 ? -10.468 0.642 26.025 1.00 89.50 165 LYS A N 1
ATOM 1322 C CA . LYS A 1 165 ? -9.445 -0.028 26.835 1.00 89.50 165 LYS A CA 1
ATOM 1323 C C . LYS A 1 165 ? -10.077 -1.230 27.515 1.00 89.50 165 LYS A C 1
ATOM 1325 O O . LYS A 1 165 ? -11.114 -1.078 28.155 1.00 89.50 165 LYS A O 1
ATOM 1330 N N . ARG A 1 166 ? -9.458 -2.401 27.382 1.00 91.56 166 ARG A N 1
ATOM 1331 C CA . ARG A 1 166 ? -9.946 -3.630 28.009 1.00 91.56 166 ARG A CA 1
ATOM 1332 C C . ARG A 1 166 ? -9.771 -3.558 29.527 1.00 91.56 166 ARG A C 1
ATOM 1334 O O . ARG A 1 166 ? -8.668 -3.303 30.010 1.00 91.56 166 ARG A O 1
ATOM 1341 N N . PHE A 1 167 ? -10.842 -3.810 30.268 1.00 93.56 167 PHE A N 1
ATOM 1342 C CA . PHE A 1 167 ? -10.816 -3.934 31.719 1.00 93.56 167 PHE A CA 1
ATOM 1343 C C . PHE A 1 167 ? -10.474 -5.374 32.122 1.00 93.56 167 PHE A C 1
ATOM 1345 O O . PHE A 1 167 ? -10.864 -6.350 31.478 1.00 93.56 167 PHE A O 1
ATOM 1352 N N . SER A 1 168 ? -9.741 -5.521 33.225 1.00 92.31 168 SER A N 1
ATOM 1353 C CA . SER A 1 168 ? -9.422 -6.830 33.805 1.00 92.31 168 SER A CA 1
ATOM 1354 C C . SER A 1 168 ? -10.610 -7.355 34.612 1.00 92.31 168 SER A C 1
ATOM 1356 O O . SER A 1 168 ? -10.592 -7.342 35.842 1.00 92.31 168 SER A O 1
ATOM 1358 N N . LEU A 1 169 ? -11.670 -7.777 33.922 1.00 90.81 169 LEU A N 1
ATOM 1359 C CA . LEU A 1 169 ? -12.824 -8.407 34.556 1.00 90.81 169 LEU A CA 1
ATOM 1360 C C . LEU A 1 169 ? -12.463 -9.807 35.068 1.00 90.81 169 LEU A C 1
ATOM 1362 O O . LEU A 1 169 ? -11.936 -10.636 34.331 1.00 90.81 169 LEU A O 1
ATOM 1366 N N . SER A 1 170 ? -12.798 -10.085 36.327 1.00 86.00 170 SER A N 1
ATOM 1367 C CA . SER A 1 170 ? -12.738 -11.424 36.919 1.00 86.00 170 SER A CA 1
ATOM 1368 C C . SER A 1 170 ? -14.039 -11.708 37.676 1.00 86.00 170 SER A C 1
ATOM 1370 O O . SER A 1 170 ? -14.632 -10.797 38.250 1.00 86.00 170 SER A O 1
ATOM 1372 N N . GLY A 1 171 ? -14.525 -12.951 37.623 1.00 85.06 171 GLY A N 1
ATOM 1373 C CA . GLY A 1 171 ? -15.770 -13.368 38.278 1.00 85.06 171 GLY A CA 1
ATOM 1374 C C . GLY A 1 171 ? -16.619 -14.324 37.436 1.00 85.06 171 GLY A C 1
ATOM 1375 O O . GLY A 1 171 ? -16.408 -14.473 36.239 1.00 85.06 171 GLY A O 1
ATOM 1376 N N . TYR A 1 172 ? -17.595 -14.978 38.073 1.00 77.94 172 TYR A N 1
ATOM 1377 C CA . TYR A 1 172 ? -18.452 -16.000 37.444 1.00 77.94 172 TYR A CA 1
ATOM 1378 C C . TYR A 1 172 ? -19.598 -15.434 36.583 1.00 77.94 172 TYR A C 1
ATOM 1380 O O . TYR A 1 172 ? -20.280 -16.195 35.903 1.00 77.94 172 TYR A O 1
ATOM 1388 N N . ARG A 1 173 ? -19.843 -14.118 36.624 1.00 88.44 173 ARG A N 1
ATOM 1389 C CA . ARG A 1 173 ? -20.924 -13.430 35.889 1.00 88.44 173 ARG A CA 1
ATOM 1390 C C . ARG A 1 173 ? -20.394 -12.218 35.132 1.00 88.44 173 ARG A C 1
ATOM 1392 O O . ARG A 1 173 ? -20.913 -11.109 35.256 1.00 88.44 173 ARG A O 1
ATOM 1399 N N . THR A 1 174 ? -19.297 -12.428 34.421 1.00 94.25 174 THR A N 1
ATOM 1400 C CA . THR A 1 174 ? -18.730 -11.432 33.522 1.00 94.25 174 THR A CA 1
ATOM 1401 C C . THR A 1 174 ? -18.660 -12.008 32.116 1.00 94.25 174 THR A C 1
ATOM 1403 O O . THR A 1 174 ? -18.422 -13.197 31.912 1.00 94.25 174 THR A O 1
ATOM 1406 N N . SER A 1 175 ? -18.889 -11.156 31.127 1.00 95.75 175 SER A N 1
ATOM 1407 C CA . SER A 1 175 ? -18.766 -11.495 29.712 1.00 95.75 175 SER A CA 1
ATOM 1408 C C . SER A 1 175 ? -18.069 -10.349 28.997 1.00 95.75 175 SER A C 1
ATOM 1410 O O . SER A 1 175 ? -18.275 -9.183 29.328 1.00 95.75 175 SER A O 1
ATOM 1412 N N . GLN A 1 176 ? -17.204 -10.687 28.049 1.00 96.44 176 GLN A N 1
ATOM 1413 C CA . GLN A 1 176 ? -16.443 -9.717 27.272 1.00 96.44 176 GLN A CA 1
ATOM 1414 C C . GLN A 1 176 ? -16.727 -9.959 25.793 1.00 96.44 176 GLN A C 1
ATOM 1416 O O . GLN A 1 176 ? -16.540 -11.072 25.304 1.00 96.44 176 GLN A O 1
ATOM 1421 N N . VAL A 1 177 ? -17.158 -8.921 25.081 1.00 97.31 177 VAL A N 1
ATOM 1422 C CA . VAL A 1 177 ? -17.391 -8.957 23.636 1.00 97.31 177 VAL A CA 1
ATOM 1423 C C . VAL A 1 177 ? -16.469 -7.945 22.968 1.00 97.31 177 VAL A C 1
ATOM 1425 O O . VAL A 1 177 ? -16.543 -6.750 23.254 1.00 97.31 177 VAL A O 1
ATOM 1428 N N . ASN A 1 178 ? -15.594 -8.430 22.087 1.00 95.88 178 ASN A N 1
ATOM 1429 C CA . ASN A 1 178 ? -14.736 -7.581 21.267 1.00 95.88 178 ASN A CA 1
ATOM 1430 C C . ASN A 1 178 ? -15.488 -7.140 20.006 1.00 95.88 178 ASN A C 1
ATOM 1432 O O . ASN A 1 178 ? -16.052 -7.977 19.306 1.00 95.88 178 ASN A O 1
ATOM 1436 N N . VAL A 1 179 ? -15.452 -5.848 19.699 1.00 96.50 179 VAL A N 1
ATOM 1437 C CA . VAL A 1 179 ? -16.007 -5.258 18.480 1.00 96.50 179 VAL A CA 1
ATOM 1438 C C . VAL A 1 179 ? -14.844 -4.717 17.653 1.00 96.50 179 VAL A C 1
ATOM 1440 O O . VAL A 1 179 ? -14.300 -3.652 17.953 1.00 96.50 179 VAL A O 1
ATOM 1443 N N . GLY A 1 180 ? -14.459 -5.470 16.623 1.00 94.50 180 GLY A N 1
ATOM 1444 C CA . GLY A 1 180 ? -13.349 -5.142 15.724 1.00 94.50 180 GLY A CA 1
ATOM 1445 C C . GLY A 1 180 ? -13.711 -4.135 14.634 1.00 94.50 180 GLY A C 1
ATOM 1446 O O . GLY A 1 180 ? -14.841 -3.642 14.564 1.00 94.50 180 GLY A O 1
ATOM 1447 N N . MET A 1 181 ? -12.763 -3.823 13.760 1.00 94.88 181 MET A N 1
ATOM 1448 C CA . MET A 1 181 ? -12.991 -3.087 12.517 1.00 94.88 181 MET A CA 1
ATOM 1449 C C . MET A 1 181 ? -13.924 -3.861 11.575 1.00 94.88 181 MET A C 1
ATOM 1451 O O . MET A 1 181 ? -14.068 -5.078 11.654 1.00 94.88 181 MET A O 1
ATOM 1455 N N . LEU A 1 182 ? -14.566 -3.152 10.646 1.00 93.62 182 LEU A N 1
ATOM 1456 C CA . LEU A 1 182 ? -15.348 -3.784 9.583 1.00 93.62 182 LEU A CA 1
ATOM 1457 C C . LEU A 1 182 ? -14.404 -4.323 8.511 1.00 93.62 182 LEU A C 1
ATOM 1459 O O . LEU A 1 182 ? -14.100 -3.628 7.542 1.00 93.62 182 LEU A O 1
ATOM 1463 N N . ILE A 1 183 ? -13.919 -5.545 8.725 1.00 89.75 183 ILE A N 1
ATOM 1464 C CA . ILE A 1 183 ? -13.042 -6.245 7.783 1.00 89.75 183 ILE A CA 1
ATOM 1465 C C . ILE A 1 183 ? -13.858 -7.130 6.830 1.00 89.75 183 ILE A C 1
ATOM 1467 O O . ILE A 1 183 ? -13.449 -7.310 5.685 1.00 89.75 183 ILE A O 1
ATOM 1471 N N . ASP A 1 184 ? -15.025 -7.633 7.246 1.00 88.19 184 ASP A N 1
ATOM 1472 C CA . ASP A 1 184 ? -15.900 -8.439 6.387 1.00 88.19 184 ASP A CA 1
ATOM 1473 C C . ASP A 1 184 ? -16.534 -7.575 5.268 1.00 88.19 184 ASP A C 1
ATOM 1475 O O . ASP A 1 184 ? -17.270 -6.621 5.558 1.00 88.19 184 ASP A O 1
ATOM 1479 N N . PRO A 1 185 ? -16.295 -7.895 3.978 1.00 89.62 185 PRO A N 1
ATOM 1480 C CA . PRO A 1 185 ? -16.927 -7.204 2.857 1.00 89.62 185 PRO A CA 1
ATOM 1481 C C . PRO A 1 185 ? -18.460 -7.179 2.916 1.00 89.62 185 PRO A C 1
ATOM 1483 O O . PRO A 1 185 ? -19.068 -6.234 2.407 1.00 89.62 185 PRO A O 1
ATOM 1486 N N . TRP A 1 186 ? -19.100 -8.189 3.512 1.00 89.06 186 TRP A N 1
ATOM 1487 C CA . TRP A 1 186 ? -20.558 -8.278 3.597 1.00 89.06 186 TRP A CA 1
ATOM 1488 C C . TRP A 1 186 ? -21.148 -7.270 4.578 1.00 89.06 186 TRP A C 1
ATOM 1490 O O . TRP A 1 186 ? -22.154 -6.638 4.249 1.00 89.06 186 TRP A O 1
ATOM 1500 N N . ASP A 1 187 ? -20.500 -7.050 5.723 1.00 92.06 187 ASP A N 1
ATOM 1501 C CA . ASP A 1 187 ? -20.913 -6.017 6.677 1.00 92.06 187 ASP A CA 1
ATOM 1502 C C . ASP A 1 187 ? -20.778 -4.618 6.065 1.00 92.06 187 ASP A C 1
ATOM 1504 O O . ASP A 1 187 ? -21.677 -3.781 6.190 1.00 92.06 187 ASP A O 1
ATOM 1508 N N . ILE A 1 188 ? -19.684 -4.373 5.335 1.00 94.50 188 ILE A N 1
ATOM 1509 C CA . ILE A 1 188 ? -19.476 -3.120 4.596 1.00 94.50 188 ILE A CA 1
ATOM 1510 C C . ILE A 1 188 ? -20.562 -2.943 3.532 1.00 94.50 188 ILE A C 1
ATOM 1512 O O . ILE A 1 188 ? -21.149 -1.867 3.422 1.00 94.50 188 ILE A O 1
ATOM 1516 N N . LEU A 1 189 ? -20.847 -3.988 2.749 1.00 94.06 189 LEU A N 1
ATOM 1517 C CA . LEU A 1 189 ? -21.882 -3.959 1.719 1.00 94.06 189 LEU A CA 1
ATOM 1518 C C . LEU A 1 189 ? -23.259 -3.663 2.320 1.00 94.06 189 LEU A C 1
ATOM 1520 O O . LEU A 1 189 ? -24.008 -2.868 1.752 1.00 94.06 189 LEU A O 1
ATOM 1524 N N . HIS A 1 190 ? -23.594 -4.285 3.453 1.00 92.75 190 HIS A N 1
ATOM 1525 C CA . HIS A 1 190 ? -24.853 -4.052 4.154 1.00 92.75 190 HIS A CA 1
ATOM 1526 C C . HIS A 1 190 ? -24.975 -2.587 4.581 1.00 92.75 190 HIS A C 1
ATOM 1528 O O . HIS A 1 190 ? -25.969 -1.928 4.270 1.00 92.75 190 HIS A O 1
ATOM 1534 N N . LEU A 1 191 ? -23.925 -2.053 5.209 1.00 94.38 191 LEU A N 1
ATOM 1535 C CA . LEU A 1 191 ? -23.885 -0.668 5.660 1.00 94.38 191 LEU A CA 1
ATOM 1536 C C . LEU A 1 191 ? -24.003 0.312 4.482 1.00 94.38 191 LEU A C 1
ATOM 1538 O O . LEU A 1 191 ? -24.795 1.251 4.523 1.00 94.38 191 LEU A O 1
ATOM 1542 N N . LEU A 1 192 ? -23.285 0.068 3.384 1.00 95.31 192 LEU A N 1
ATOM 1543 C CA . LEU A 1 192 ? -23.389 0.895 2.182 1.00 95.31 192 LEU A CA 1
ATOM 1544 C C . LEU A 1 192 ? -24.796 0.851 1.571 1.00 95.31 192 LEU A C 1
ATOM 1546 O O . LEU A 1 192 ? -25.329 1.901 1.227 1.00 95.31 192 LEU A O 1
ATOM 1550 N N . LYS A 1 193 ? -25.430 -0.325 1.472 1.00 94.69 193 LYS A N 1
ATOM 1551 C CA . LYS A 1 193 ? -26.809 -0.449 0.960 1.00 94.69 193 LYS A CA 1
ATOM 1552 C C . LYS A 1 193 ? -27.820 0.299 1.825 1.00 94.69 193 LYS A C 1
ATOM 1554 O O . LYS A 1 193 ? -28.753 0.890 1.288 1.00 94.69 193 LYS A O 1
ATOM 1559 N N . GLN A 1 194 ? -27.634 0.279 3.143 1.00 94.38 194 GLN A N 1
ATOM 1560 C CA . GLN A 1 194 ? -28.511 0.970 4.083 1.00 94.38 194 GLN A CA 1
ATOM 1561 C C . GLN A 1 194 ? -28.417 2.496 3.944 1.00 94.38 194 GLN A C 1
ATOM 1563 O O . GLN A 1 194 ? -29.438 3.179 3.995 1.00 94.38 194 GLN A O 1
ATOM 1568 N N . TYR A 1 195 ? -27.208 3.034 3.759 1.00 95.19 195 TYR A N 1
ATOM 1569 C CA . TYR A 1 195 ? -26.955 4.482 3.770 1.00 95.19 195 TYR A CA 1
ATOM 1570 C C . TYR A 1 195 ? -26.793 5.122 2.381 1.00 95.19 195 TYR A C 1
ATOM 1572 O O . TYR A 1 195 ? -26.737 6.347 2.272 1.00 95.19 195 TYR A O 1
ATOM 1580 N N . ALA A 1 196 ? -26.756 4.321 1.318 1.00 95.25 196 ALA A N 1
ATOM 1581 C CA . ALA A 1 196 ? -26.827 4.754 -0.075 1.00 95.25 196 ALA A CA 1
ATOM 1582 C C . ALA A 1 196 ? -27.833 3.890 -0.864 1.00 95.25 196 ALA A C 1
ATOM 1584 O O . ALA A 1 196 ? -27.453 3.190 -1.809 1.00 95.25 196 ALA A O 1
ATOM 1585 N N . PRO A 1 197 ? -29.124 3.905 -0.474 1.00 93.94 197 PRO A N 1
ATOM 1586 C CA . PRO A 1 197 ? -30.138 3.105 -1.144 1.00 93.94 197 PRO A CA 1
ATOM 1587 C C . PRO A 1 197 ? -30.287 3.538 -2.609 1.00 93.94 197 PRO A C 1
ATOM 1589 O O . PRO A 1 197 ? -30.304 4.726 -2.921 1.00 93.94 197 PRO A O 1
ATOM 1592 N N . GLY A 1 198 ? -30.409 2.563 -3.513 1.00 90.06 198 GLY A N 1
ATOM 1593 C CA . GLY A 1 198 ? -30.606 2.809 -4.947 1.00 90.06 198 GLY A CA 1
ATOM 1594 C C . GLY A 1 198 ? -29.331 3.064 -5.763 1.00 90.06 198 GLY A C 1
ATOM 1595 O O . GLY A 1 198 ? -29.432 3.268 -6.970 1.00 90.06 198 GLY A O 1
ATOM 1596 N N . VAL A 1 199 ? -28.145 3.017 -5.148 1.00 93.88 199 VAL A N 1
ATOM 1597 C CA . VAL A 1 199 ? -26.847 3.115 -5.839 1.00 93.88 199 VAL A CA 1
ATOM 1598 C C . VAL A 1 199 ? -26.200 1.730 -5.950 1.00 93.88 199 VAL A C 1
ATOM 1600 O O . VAL A 1 199 ? -26.338 0.901 -5.047 1.00 93.88 199 VAL A O 1
ATOM 1603 N N . ASP A 1 200 ? -25.468 1.464 -7.040 1.00 91.25 200 ASP A N 1
ATOM 1604 C CA . ASP A 1 200 ? -24.589 0.291 -7.105 1.00 91.25 200 ASP A CA 1
ATOM 1605 C C . ASP A 1 200 ? -23.368 0.505 -6.202 1.00 91.25 200 ASP A C 1
ATOM 1607 O O . ASP A 1 200 ? -22.390 1.166 -6.556 1.00 91.25 200 ASP A O 1
ATOM 1611 N N . VAL A 1 201 ? -23.459 -0.038 -4.992 1.00 93.88 201 VAL A N 1
ATOM 1612 C CA . VAL A 1 201 ? -22.451 0.137 -3.945 1.00 93.88 201 VAL A CA 1
ATOM 1613 C C . VAL A 1 201 ? -21.324 -0.901 -3.991 1.00 93.88 201 VAL A C 1
ATOM 1615 O O . VAL A 1 201 ? -20.333 -0.743 -3.277 1.00 93.88 201 VAL A O 1
ATOM 1618 N N . ILE A 1 202 ? -21.426 -1.945 -4.825 1.00 91.19 202 ILE A N 1
ATOM 1619 C CA . ILE A 1 202 ? -20.436 -3.038 -4.882 1.00 91.19 202 ILE A CA 1
ATOM 1620 C C . ILE A 1 202 ? -19.009 -2.516 -5.146 1.00 91.19 202 ILE A C 1
ATOM 1622 O O . ILE A 1 202 ? -18.096 -2.915 -4.415 1.00 91.19 202 ILE A O 1
ATOM 1626 N N . PRO A 1 203 ? -18.776 -1.583 -6.093 1.00 91.12 203 PRO A N 1
ATOM 1627 C CA . PRO A 1 203 ? -17.433 -1.062 -6.361 1.00 91.12 203 PRO A CA 1
ATOM 1628 C C . PRO A 1 203 ? -16.783 -0.329 -5.177 1.00 91.12 203 PRO A C 1
ATOM 1630 O O . PRO A 1 203 ? -15.565 -0.160 -5.148 1.00 91.12 203 PRO A O 1
ATOM 1633 N N . TYR A 1 204 ? -17.579 0.119 -4.203 1.00 93.31 204 TYR A N 1
ATOM 1634 C CA . TYR A 1 204 ? -17.115 0.894 -3.053 1.00 93.31 204 TYR A CA 1
ATOM 1635 C C . TYR A 1 204 ? -16.715 0.017 -1.862 1.00 93.31 204 TYR A C 1
ATOM 1637 O O . TYR A 1 204 ? -16.009 0.497 -0.975 1.00 93.31 204 TYR A O 1
ATOM 1645 N N . VAL A 1 205 ? -17.114 -1.261 -1.845 1.00 91.31 205 VAL A N 1
ATOM 1646 C CA . VAL A 1 205 ? -16.846 -2.188 -0.732 1.00 91.31 205 VAL A CA 1
ATOM 1647 C C . VAL A 1 205 ? -15.346 -2.334 -0.491 1.00 91.31 205 VAL A C 1
ATOM 1649 O O . VAL A 1 205 ? -14.878 -2.086 0.617 1.00 91.31 205 VAL A O 1
ATOM 1652 N N . TYR A 1 206 ? -14.575 -2.647 -1.537 1.00 88.38 206 TYR A N 1
ATOM 1653 C CA . TYR A 1 206 ? -13.123 -2.819 -1.425 1.00 88.38 206 TYR A CA 1
ATOM 1654 C C . TYR A 1 206 ? -12.408 -1.515 -1.042 1.00 88.38 206 TYR A C 1
ATOM 1656 O O . TYR A 1 206 ? -11.461 -1.530 -0.262 1.00 88.38 206 TYR A O 1
ATOM 1664 N N . ILE A 1 207 ? -12.890 -0.369 -1.532 1.00 89.69 207 ILE A N 1
ATOM 1665 C CA . ILE A 1 207 ? -12.346 0.948 -1.171 1.00 89.69 207 ILE A CA 1
ATOM 1666 C C . ILE A 1 207 ? -12.563 1.205 0.328 1.00 89.69 207 ILE A C 1
ATOM 1668 O O . ILE A 1 207 ? -11.633 1.574 1.045 1.00 89.69 207 ILE A O 1
ATOM 1672 N N . CYS A 1 208 ? -13.771 0.953 0.831 1.00 92.88 208 CYS A N 1
ATOM 1673 C CA . CYS A 1 208 ? -14.087 1.106 2.248 1.00 92.88 208 CYS A CA 1
ATOM 1674 C C . CYS A 1 208 ? -13.271 0.142 3.118 1.00 92.88 208 CYS A C 1
ATOM 1676 O O . CYS A 1 208 ? -12.710 0.571 4.126 1.00 92.88 208 CYS A O 1
ATOM 1678 N N . GLN A 1 209 ? -13.142 -1.117 2.697 1.00 90.69 209 GLN A N 1
ATOM 1679 C CA . GLN A 1 209 ? -12.335 -2.141 3.369 1.00 90.69 209 GLN A CA 1
ATOM 1680 C C . GLN A 1 209 ? -10.838 -1.804 3.369 1.00 90.69 209 GLN A C 1
ATOM 1682 O O . GLN A 1 209 ? -10.091 -2.239 4.232 1.00 90.69 209 GLN A O 1
ATOM 1687 N N . ARG A 1 210 ? -10.363 -1.040 2.387 1.00 86.50 210 ARG A N 1
ATOM 1688 C CA . ARG A 1 210 ? -8.949 -0.685 2.269 1.00 86.50 210 ARG A CA 1
ATOM 1689 C C . ARG A 1 210 ? -8.576 0.567 3.057 1.00 86.50 210 ARG A C 1
ATOM 1691 O O . ARG A 1 210 ? -7.487 0.637 3.621 1.00 86.50 210 ARG A O 1
ATOM 1698 N N . TYR A 1 211 ? -9.454 1.565 3.074 1.00 90.31 211 TYR A N 1
ATOM 1699 C CA . TYR A 1 211 ? -9.109 2.905 3.556 1.00 90.31 211 TYR A CA 1
ATOM 1700 C C . TYR A 1 211 ? -9.863 3.337 4.808 1.00 90.31 211 TYR A C 1
ATOM 1702 O O . TYR A 1 211 ? -9.357 4.186 5.534 1.00 90.31 211 TYR A O 1
ATOM 1710 N N . LEU A 1 212 ? -11.055 2.791 5.069 1.00 92.94 212 LEU A N 1
ATOM 1711 C CA . LEU A 1 212 ? -11.925 3.293 6.133 1.00 92.94 212 LEU A CA 1
ATOM 1712 C C . LEU A 1 212 ? -12.168 2.285 7.245 1.00 92.94 212 LEU A C 1
ATOM 1714 O O . LEU A 1 212 ? -12.022 2.682 8.391 1.00 92.94 212 LEU A O 1
ATOM 1718 N N . CYS A 1 213 ? -12.533 1.036 6.929 1.00 91.94 213 CYS A N 1
ATOM 1719 C CA . CYS A 1 213 ? -12.782 -0.098 7.848 1.00 91.94 213 CYS A CA 1
ATOM 1720 C C . CYS A 1 213 ? -13.602 0.216 9.118 1.00 91.94 213 CYS A C 1
ATOM 1722 O O . CYS A 1 213 ? -13.596 -0.559 10.072 1.00 91.94 213 CYS A O 1
ATOM 1724 N N . LEU A 1 214 ? -14.280 1.362 9.180 1.00 96.00 214 LEU A N 1
ATOM 1725 C CA . LEU A 1 214 ? -14.896 1.902 10.387 1.00 96.00 214 LEU A CA 1
ATOM 1726 C C . LEU A 1 214 ? -16.337 2.290 10.058 1.00 96.00 214 LEU A C 1
ATOM 1728 O O . LEU A 1 214 ? -16.538 3.055 9.110 1.00 96.00 214 LEU A O 1
ATOM 1732 N N . PRO A 1 215 ? -17.338 1.811 10.823 1.00 95.50 215 PRO A N 1
ATOM 1733 C CA . PRO A 1 215 ? -18.741 2.060 10.511 1.00 95.50 215 PRO A CA 1
ATOM 1734 C C . PRO A 1 215 ? -19.062 3.549 10.373 1.00 95.50 215 PRO A C 1
ATOM 1736 O O . PRO A 1 215 ? -19.644 3.958 9.376 1.00 95.50 215 PRO A O 1
ATOM 1739 N N . GLU A 1 216 ? -18.628 4.379 11.327 1.00 93.62 216 GLU A N 1
ATOM 1740 C CA . GLU A 1 216 ? -18.908 5.822 11.313 1.00 93.62 216 GLU A CA 1
ATOM 1741 C C . GLU A 1 216 ? -18.316 6.508 10.070 1.00 93.62 216 GLU A C 1
ATOM 1743 O O . GLU A 1 216 ? -18.993 7.308 9.427 1.00 93.62 216 GLU A O 1
ATOM 1748 N N . ALA A 1 217 ? -17.094 6.138 9.673 1.00 95.44 217 ALA A N 1
ATOM 1749 C CA . ALA A 1 217 ? -16.444 6.684 8.484 1.00 95.44 217 ALA A CA 1
ATOM 1750 C C . ALA A 1 217 ? -17.140 6.240 7.185 1.00 95.44 217 ALA A C 1
ATOM 1752 O O . ALA A 1 217 ? -17.338 7.047 6.278 1.00 95.44 217 ALA A O 1
ATOM 1753 N N . ILE A 1 218 ? -17.550 4.970 7.104 1.00 96.50 218 ILE A N 1
ATOM 1754 C CA . ILE A 1 218 ? -18.266 4.425 5.943 1.00 96.50 218 ILE A CA 1
ATOM 1755 C C . ILE A 1 218 ? -19.650 5.068 5.816 1.00 96.50 218 ILE A C 1
ATOM 1757 O O . ILE A 1 218 ? -20.038 5.446 4.714 1.00 96.50 218 ILE A O 1
ATOM 1761 N N . VAL A 1 219 ? -20.373 5.262 6.923 1.00 95.25 219 VAL A N 1
ATOM 1762 C CA . VAL A 1 219 ? -21.675 5.950 6.930 1.00 95.25 219 VAL A CA 1
ATOM 1763 C C . VAL A 1 219 ? -21.536 7.396 6.462 1.00 95.25 219 VAL A C 1
ATOM 1765 O O . VAL A 1 219 ? -22.316 7.845 5.620 1.00 95.25 219 VAL A O 1
ATOM 1768 N N . GLN A 1 220 ? -20.538 8.132 6.958 1.00 93.88 220 GLN A N 1
ATOM 1769 C CA . GLN A 1 220 ? -20.279 9.500 6.500 1.00 93.88 220 GLN A CA 1
ATOM 1770 C C . GLN A 1 220 ? -19.969 9.536 5.000 1.00 93.88 220 GLN A C 1
ATOM 1772 O O . GLN A 1 220 ? -20.571 10.318 4.266 1.00 93.88 220 GLN A O 1
ATOM 1777 N N . LEU A 1 221 ? -19.102 8.640 4.521 1.00 94.81 221 LEU A N 1
ATOM 1778 C CA . LEU A 1 221 ? -18.773 8.540 3.103 1.00 94.81 221 LEU A CA 1
ATOM 1779 C C . LEU A 1 221 ? -20.004 8.190 2.246 1.00 94.81 221 LEU A C 1
ATOM 1781 O O . LEU A 1 221 ? -20.234 8.801 1.199 1.00 94.81 221 LEU A O 1
ATOM 1785 N N . ALA A 1 222 ? -20.829 7.248 2.705 1.00 95.56 222 ALA A N 1
ATOM 1786 C CA . ALA A 1 222 ? -22.031 6.812 2.006 1.00 95.56 222 ALA A CA 1
ATOM 1787 C C . ALA A 1 222 ? -23.069 7.937 1.890 1.00 95.56 222 ALA A C 1
ATOM 1789 O O . ALA A 1 222 ? -23.563 8.238 0.802 1.00 95.56 222 ALA A O 1
ATOM 1790 N N . THR A 1 223 ? -23.365 8.604 3.003 1.00 94.19 223 THR A N 1
ATOM 1791 C CA . THR A 1 223 ? -24.387 9.660 3.077 1.00 94.19 223 THR A CA 1
ATOM 1792 C C . THR A 1 223 ? -23.967 10.949 2.374 1.00 94.19 223 THR A C 1
ATOM 1794 O O . THR A 1 223 ? -24.801 11.634 1.781 1.00 94.19 223 THR A O 1
ATOM 1797 N N . GLN A 1 224 ? -22.681 11.299 2.407 1.00 91.69 224 GLN A N 1
ATOM 1798 C CA . GLN A 1 224 ? -22.210 12.551 1.818 1.00 91.69 224 GLN A CA 1
ATOM 1799 C C . GLN A 1 224 ? -21.871 12.424 0.332 1.00 91.69 224 GLN A C 1
ATOM 1801 O O . GLN A 1 224 ? -22.132 13.370 -0.412 1.00 91.69 224 GLN A O 1
ATOM 1806 N N . TYR A 1 225 ? -21.341 11.275 -0.103 1.00 92.69 225 TYR A N 1
ATOM 1807 C CA . TYR A 1 225 ? -20.744 11.136 -1.435 1.00 92.69 225 TYR A CA 1
ATOM 1808 C C . TYR A 1 225 ? -21.376 10.038 -2.289 1.00 92.69 225 TYR A C 1
ATOM 1810 O O . TYR A 1 225 ? -21.727 10.300 -3.441 1.00 92.69 225 TYR A O 1
ATOM 1818 N N . VAL A 1 226 ? -21.540 8.825 -1.751 1.00 92.12 226 VAL A N 1
ATOM 1819 C CA . VAL A 1 226 ? -21.998 7.668 -2.548 1.00 92.12 226 VAL A CA 1
ATOM 1820 C C . VAL A 1 226 ? -23.480 7.780 -2.895 1.00 92.12 226 VAL A C 1
ATOM 1822 O O . VAL A 1 226 ? -23.836 7.707 -4.063 1.00 92.12 226 VAL A O 1
ATOM 1825 N N . SER A 1 227 ? -24.343 8.039 -1.910 1.00 92.44 227 SER A N 1
ATOM 1826 C CA . SER A 1 227 ? -25.800 8.179 -2.095 1.00 92.44 227 SER A CA 1
ATOM 1827 C C . SER A 1 227 ? -26.185 9.285 -3.081 1.00 92.44 227 SER A C 1
ATOM 1829 O O . SER A 1 227 ? -27.210 9.204 -3.750 1.00 92.44 227 SER A O 1
ATOM 1831 N N . LYS A 1 228 ? -25.340 10.313 -3.193 1.00 90.94 228 LYS A N 1
ATOM 1832 C CA . LYS A 1 228 ? -25.516 11.450 -4.100 1.00 90.94 228 LYS A CA 1
ATOM 1833 C C . LYS A 1 228 ? -24.823 11.251 -5.455 1.00 90.94 228 LYS A C 1
ATOM 1835 O O . LYS A 1 228 ? -24.843 12.170 -6.267 1.00 90.94 228 LYS A O 1
ATOM 1840 N N . ASN A 1 229 ? -24.191 10.094 -5.694 1.00 84.31 229 ASN A N 1
ATOM 1841 C CA . ASN A 1 229 ? -23.390 9.793 -6.887 1.00 84.31 229 ASN A CA 1
ATOM 1842 C C . ASN A 1 229 ? -22.352 10.885 -7.225 1.00 84.31 229 ASN A C 1
ATOM 1844 O O . ASN A 1 229 ? -22.079 11.156 -8.393 1.00 84.31 229 ASN A O 1
ATOM 1848 N N . VAL A 1 230 ? -21.761 11.520 -6.204 1.00 80.69 230 VAL A N 1
ATOM 1849 C CA . VAL A 1 230 ? -20.833 12.652 -6.397 1.00 80.69 230 VAL A CA 1
ATOM 1850 C C . VAL A 1 230 ? -19.546 12.197 -7.081 1.00 80.69 230 VAL A C 1
ATOM 1852 O O . VAL A 1 230 ? -19.016 12.892 -7.945 1.00 80.69 230 VAL A O 1
ATOM 1855 N N . TYR A 1 231 ? -19.040 11.019 -6.702 1.00 83.12 231 TYR A N 1
ATOM 1856 C CA . TYR A 1 231 ? -17.756 10.513 -7.175 1.00 83.12 231 TYR A CA 1
ATOM 1857 C C . TYR A 1 231 ? -17.846 9.078 -7.677 1.00 83.12 231 TYR A C 1
ATOM 1859 O O . TYR A 1 231 ? -18.356 8.183 -7.001 1.00 83.12 231 TYR A O 1
ATOM 1867 N N . MET A 1 232 ? -17.236 8.851 -8.840 1.00 85.69 232 MET A N 1
ATOM 1868 C CA . MET A 1 232 ? -16.948 7.509 -9.339 1.00 85.69 232 MET A CA 1
ATOM 1869 C C . MET A 1 232 ? -15.944 6.800 -8.410 1.00 85.69 232 MET A C 1
ATOM 1871 O O . MET A 1 232 ? -15.052 7.468 -7.875 1.00 85.69 232 MET A O 1
ATOM 1875 N N . PRO A 1 233 ? -15.997 5.462 -8.270 1.00 86.19 233 PRO A N 1
ATOM 1876 C CA . PRO A 1 233 ? -15.156 4.709 -7.331 1.00 86.19 233 PRO A CA 1
ATOM 1877 C C . PRO A 1 233 ? -13.656 5.039 -7.423 1.00 86.19 233 PRO A C 1
ATOM 1879 O O . PRO A 1 233 ? -13.017 5.319 -6.415 1.00 86.19 233 PRO A O 1
ATOM 1882 N N . LYS A 1 234 ? -13.100 5.120 -8.640 1.00 80.88 234 LYS A N 1
ATOM 1883 C CA . LYS A 1 234 ? -11.676 5.444 -8.866 1.00 80.88 234 LYS A CA 1
ATOM 1884 C C . LYS A 1 234 ? -11.278 6.841 -8.378 1.00 80.88 234 LYS A C 1
ATOM 1886 O O . LYS A 1 234 ? -10.151 7.048 -7.941 1.00 80.88 234 LYS A O 1
ATOM 1891 N N . VAL A 1 235 ? -12.187 7.809 -8.493 1.00 85.38 235 VAL A N 1
ATOM 1892 C CA . VAL A 1 235 ? -11.953 9.192 -8.051 1.00 85.38 235 VAL A CA 1
ATOM 1893 C C . VAL A 1 235 ? -11.988 9.252 -6.527 1.00 85.38 235 VAL A C 1
ATOM 1895 O O . VAL A 1 235 ? -11.123 9.862 -5.909 1.00 85.38 235 VAL A O 1
ATOM 1898 N N . LEU A 1 236 ? -12.940 8.548 -5.918 1.00 87.69 236 LEU A N 1
ATOM 1899 C CA . LEU A 1 236 ? -13.039 8.449 -4.469 1.00 87.69 236 LEU A CA 1
ATOM 1900 C C . LEU A 1 236 ? -11.814 7.760 -3.849 1.00 87.69 236 LEU A C 1
ATOM 1902 O O . LEU A 1 236 ? -11.273 8.241 -2.858 1.00 87.69 236 LEU A O 1
ATOM 1906 N N . GLU A 1 237 ? -11.339 6.675 -4.464 1.00 86.81 237 GLU A N 1
ATOM 1907 C CA . GLU A 1 237 ? -10.095 6.007 -4.071 1.00 86.81 237 GLU A CA 1
ATOM 1908 C C . GLU A 1 237 ? -8.893 6.961 -4.154 1.00 86.81 237 GLU A C 1
ATOM 1910 O O . GLU A 1 237 ? -8.038 6.974 -3.268 1.00 86.81 237 GLU A O 1
ATOM 1915 N N . HIS A 1 238 ? -8.843 7.811 -5.184 1.00 81.25 238 HIS A N 1
ATOM 1916 C CA . HIS A 1 238 ? -7.803 8.829 -5.308 1.00 81.25 238 HIS A CA 1
ATOM 1917 C C . HIS A 1 238 ? -7.837 9.841 -4.154 1.00 81.25 238 HIS A C 1
ATOM 1919 O O . HIS A 1 238 ? -6.784 10.124 -3.578 1.00 81.25 238 HIS A O 1
ATOM 1925 N N . PHE A 1 239 ? -9.021 10.348 -3.790 1.00 84.88 239 PHE A N 1
ATOM 1926 C CA . PHE A 1 239 ? -9.175 11.284 -2.672 1.00 84.88 239 PHE A CA 1
ATOM 1927 C C . PHE A 1 239 ? -8.792 10.647 -1.338 1.00 84.88 239 PHE A C 1
ATOM 1929 O O . PHE A 1 239 ? -7.944 11.185 -0.634 1.00 84.88 239 PHE A O 1
ATOM 1936 N N . LEU A 1 240 ? -9.306 9.453 -1.037 1.00 84.38 240 LEU A N 1
ATOM 1937 C CA . LEU A 1 240 ? -8.954 8.719 0.184 1.00 84.38 240 LEU A CA 1
ATOM 1938 C C . LEU A 1 240 ? -7.450 8.438 0.299 1.00 84.38 240 LEU A C 1
ATOM 1940 O O . LEU A 1 240 ? -6.923 8.322 1.402 1.00 84.38 240 LEU A O 1
ATOM 1944 N N . ARG A 1 241 ? -6.747 8.335 -0.833 1.00 80.44 241 ARG A N 1
ATOM 1945 C CA . ARG A 1 241 ? -5.309 8.065 -0.869 1.00 80.44 241 ARG A CA 1
ATOM 1946 C C . ARG A 1 241 ? -4.434 9.315 -0.774 1.00 80.44 241 ARG A C 1
ATOM 1948 O O . ARG A 1 241 ? -3.323 9.219 -0.254 1.00 80.44 241 ARG A O 1
ATOM 1955 N N . ARG A 1 242 ? -4.845 10.436 -1.370 1.00 74.75 242 ARG A N 1
ATOM 1956 C CA . ARG A 1 242 ? -3.962 11.601 -1.585 1.00 74.75 242 ARG A CA 1
ATOM 1957 C C . ARG A 1 242 ? -4.460 12.899 -0.977 1.00 74.75 242 ARG A C 1
ATOM 1959 O O . ARG A 1 242 ? -3.656 13.808 -0.795 1.00 74.75 242 ARG A O 1
ATOM 1966 N N . ASP A 1 243 ? -5.747 12.993 -0.685 1.00 80.88 243 ASP A N 1
ATOM 1967 C CA . ASP A 1 243 ? -6.356 14.222 -0.215 1.00 80.88 243 ASP A CA 1
ATOM 1968 C C . ASP A 1 243 ? -6.535 14.179 1.301 1.00 80.88 243 ASP A C 1
ATOM 1970 O O . ASP A 1 243 ? -7.492 13.624 1.848 1.00 80.88 243 ASP A O 1
ATOM 1974 N N . LEU A 1 244 ? -5.572 14.785 1.992 1.00 84.69 244 LEU A N 1
ATOM 1975 C CA . LEU A 1 244 ? -5.613 14.884 3.443 1.00 84.69 244 LEU A CA 1
ATOM 1976 C C . LEU A 1 244 ? -6.808 15.722 3.908 1.00 84.69 244 LEU A C 1
ATOM 1978 O O . LEU A 1 244 ? -7.375 15.402 4.945 1.00 84.69 244 LEU A O 1
ATOM 1982 N N . THR A 1 245 ? -7.231 16.727 3.130 1.00 86.44 245 THR A N 1
ATOM 1983 C CA . THR A 1 245 ? -8.383 17.573 3.475 1.00 86.44 245 THR A CA 1
ATOM 1984 C C . THR A 1 245 ? -9.687 16.786 3.423 1.00 86.44 245 THR A C 1
ATOM 1986 O O . THR A 1 245 ? -10.538 16.947 4.298 1.00 86.44 245 THR A O 1
ATOM 1989 N N . PHE A 1 246 ? -9.806 15.860 2.469 1.00 88.06 246 PHE A N 1
ATOM 1990 C CA . PHE A 1 246 ? -10.923 14.923 2.404 1.00 88.06 246 PHE A CA 1
ATOM 1991 C C . PHE A 1 246 ? -10.963 14.019 3.644 1.00 88.06 246 PHE A C 1
ATOM 1993 O O . PHE A 1 246 ? -11.996 13.902 4.301 1.00 88.06 246 PHE A O 1
ATOM 2000 N N . LEU A 1 247 ? -9.824 13.431 4.030 1.00 89.12 247 LEU A N 1
ATOM 2001 C CA . LEU A 1 247 ? -9.741 12.610 5.245 1.00 89.12 247 LEU A CA 1
ATOM 2002 C C . LEU A 1 247 ? -9.992 13.418 6.527 1.00 89.12 247 LEU A C 1
ATOM 2004 O O . LEU A 1 247 ? -10.583 12.893 7.471 1.00 89.12 247 LEU A O 1
ATOM 2008 N N . THR A 1 248 ? -9.610 14.698 6.560 1.00 89.31 248 THR A N 1
ATOM 2009 C CA . THR A 1 248 ? -9.922 15.610 7.669 1.00 89.31 248 THR A CA 1
ATOM 2010 C C . THR A 1 248 ? -11.424 15.730 7.885 1.00 89.31 248 THR A C 1
ATOM 2012 O O . THR A 1 248 ? -11.873 15.674 9.027 1.00 89.31 248 THR A O 1
ATOM 2015 N N . GLN A 1 249 ? -12.227 15.804 6.824 1.00 89.94 249 GLN A N 1
ATOM 2016 C CA . GLN A 1 249 ? -13.685 15.871 6.967 1.00 89.94 249 GLN A CA 1
ATOM 2017 C C . GLN A 1 249 ? -14.277 14.615 7.626 1.00 89.94 249 GLN A C 1
ATOM 2019 O O . GLN A 1 249 ? -15.292 14.716 8.309 1.00 89.94 249 GLN A O 1
ATOM 2024 N N . ILE A 1 250 ? -13.624 13.461 7.462 1.00 91.38 250 ILE A N 1
ATOM 2025 C CA . ILE A 1 250 ? -14.073 12.177 8.015 1.00 91.38 250 ILE A CA 1
ATOM 2026 C C . ILE A 1 250 ? -13.586 11.982 9.461 1.00 91.38 250 ILE A C 1
ATOM 2028 O O . ILE A 1 250 ? -14.347 11.564 10.334 1.00 91.38 250 ILE A O 1
ATOM 2032 N N . PHE A 1 251 ? -12.309 12.266 9.733 1.00 93.94 251 PHE A N 1
ATOM 2033 C CA . PHE A 1 251 ? -11.642 11.823 10.964 1.00 93.94 251 PHE A CA 1
ATOM 2034 C C . PHE A 1 251 ? -11.340 12.923 11.987 1.00 93.94 251 PHE A C 1
ATOM 2036 O O . PHE A 1 251 ? -11.081 12.607 13.151 1.00 93.94 251 PHE A O 1
ATOM 2043 N N . GLN A 1 252 ? -11.368 14.207 11.611 1.00 89.94 252 GLN A N 1
ATOM 2044 C CA . GLN A 1 252 ? -10.866 15.291 12.470 1.00 89.94 252 GLN A CA 1
ATOM 2045 C C . GLN A 1 252 ? -11.549 15.354 13.839 1.00 89.94 252 GLN A C 1
ATOM 2047 O O . GLN A 1 252 ? -10.885 15.582 14.850 1.00 89.94 252 GLN A O 1
ATOM 2052 N N . SER A 1 253 ? -12.860 15.108 13.893 1.00 88.88 253 SER A N 1
ATOM 2053 C CA . SER A 1 253 ? -13.644 15.154 15.134 1.00 88.88 253 SER A CA 1
ATOM 2054 C C . SER A 1 253 ? -13.258 14.071 16.148 1.00 88.88 253 SER A C 1
ATOM 2056 O O . SER A 1 253 ? -13.594 14.186 17.326 1.00 88.88 253 SER A O 1
ATOM 2058 N N . ARG A 1 254 ? -12.545 13.028 15.706 1.00 90.81 254 ARG A N 1
ATOM 2059 C CA . ARG A 1 254 ? -12.163 11.856 16.506 1.00 90.81 254 ARG A CA 1
ATOM 2060 C C . ARG A 1 254 ? -10.670 11.777 16.789 1.00 90.81 254 ARG A C 1
ATOM 2062 O O . ARG A 1 254 ? -10.237 10.883 17.504 1.00 90.81 254 ARG A O 1
ATOM 2069 N N . LEU A 1 255 ? -9.879 12.727 16.287 1.00 90.56 255 LEU A N 1
ATOM 2070 C CA . LEU A 1 255 ? -8.424 12.706 16.429 1.00 90.56 255 LEU A CA 1
ATOM 2071 C C . LEU A 1 255 ? -7.969 12.752 17.896 1.00 90.56 255 LEU A C 1
ATOM 2073 O O . LEU A 1 255 ? -6.962 12.137 18.235 1.00 90.56 255 LEU A O 1
ATOM 2077 N N . ILE A 1 256 ? -8.726 13.438 18.760 1.00 88.00 256 ILE A N 1
ATOM 2078 C CA . ILE A 1 256 ? -8.439 13.524 20.199 1.00 88.00 256 ILE A CA 1
ATOM 2079 C C . ILE A 1 256 ? -8.392 12.138 20.860 1.00 88.00 256 ILE A C 1
ATOM 2081 O O . ILE A 1 256 ? -7.500 11.873 21.657 1.00 88.00 256 ILE A O 1
ATOM 2085 N N . GLU A 1 257 ? -9.263 11.217 20.428 1.00 89.62 257 GLU A N 1
ATOM 2086 C CA . GLU A 1 257 ? -9.355 9.858 20.975 1.00 89.62 257 GLU A CA 1
ATOM 2087 C C . GLU A 1 257 ? -8.061 9.062 20.718 1.00 89.62 257 GLU A C 1
ATOM 2089 O O . GLU A 1 257 ? -7.722 8.179 21.496 1.00 89.62 257 GLU A O 1
ATOM 2094 N N . VAL A 1 258 ? -7.287 9.395 19.674 1.00 92.25 258 VAL A N 1
ATOM 2095 C CA . VAL A 1 258 ? -5.997 8.739 19.388 1.00 92.25 258 VAL A CA 1
ATOM 2096 C C . VAL A 1 258 ? -4.940 9.092 20.433 1.00 92.25 258 VAL A C 1
ATOM 2098 O O . VAL A 1 258 ? -4.154 8.225 20.812 1.00 92.25 258 VAL A O 1
ATOM 2101 N N . TYR A 1 259 ? -4.921 10.341 20.905 1.00 88.19 259 TYR A N 1
ATOM 2102 C CA . TYR A 1 259 ? -3.950 10.798 21.903 1.00 88.19 259 TYR A CA 1
ATOM 2103 C C . TYR A 1 259 ? -4.204 10.172 23.277 1.00 88.19 259 TYR A C 1
ATOM 2105 O O . TYR A 1 259 ? -3.251 9.846 23.979 1.00 88.19 259 TYR A O 1
ATOM 2113 N N . ASP A 1 260 ? -5.473 9.955 23.624 1.00 86.56 260 ASP A N 1
ATOM 2114 C CA . ASP A 1 260 ? -5.860 9.291 24.874 1.00 86.56 260 ASP A CA 1
ATOM 2115 C C . ASP A 1 260 ? -5.706 7.763 24.790 1.00 86.56 260 ASP A C 1
ATOM 2117 O O . ASP A 1 260 ? -5.591 7.065 25.801 1.00 86.56 260 ASP A O 1
ATOM 2121 N N . TRP A 1 261 ? -5.728 7.213 23.575 1.00 90.94 261 TRP A N 1
ATOM 2122 C CA . TRP A 1 261 ? -5.656 5.777 23.335 1.00 90.94 261 TRP A CA 1
ATOM 2123 C C . TRP A 1 261 ? -4.219 5.251 23.273 1.00 90.94 261 TRP A C 1
ATOM 2125 O O . TRP A 1 261 ? -3.945 4.204 23.878 1.00 90.94 261 TRP A O 1
ATOM 2135 N N . LEU A 1 262 ? -3.318 5.953 22.573 1.00 92.06 262 LEU A N 1
ATOM 2136 C CA . LEU A 1 262 ? -1.995 5.449 22.191 1.00 92.06 262 LEU A CA 1
ATOM 2137 C C . LEU A 1 262 ? -0.838 6.276 22.733 1.00 92.06 262 LEU A C 1
ATOM 2139 O O . LEU A 1 262 ? -0.871 7.502 22.804 1.00 92.06 262 LEU A O 1
ATOM 2143 N N . THR A 1 263 ? 0.250 5.580 23.046 1.00 90.19 263 THR A N 1
ATOM 2144 C CA . THR A 1 263 ? 1.499 6.221 23.452 1.00 90.19 263 THR A CA 1
ATOM 2145 C C . THR A 1 263 ? 2.232 6.836 22.256 1.00 90.19 263 THR A C 1
ATOM 2147 O O . THR A 1 263 ? 2.097 6.400 21.110 1.00 90.19 263 THR A O 1
ATOM 2150 N N . LYS A 1 264 ? 3.110 7.815 22.522 1.00 86.50 264 LYS A N 1
ATOM 2151 C CA . LYS A 1 264 ? 3.992 8.404 21.496 1.00 86.50 264 LYS A CA 1
ATOM 2152 C C . LYS A 1 264 ? 4.827 7.345 20.763 1.00 86.50 264 LYS A C 1
ATOM 2154 O O . LYS A 1 264 ? 5.056 7.469 19.565 1.00 86.50 264 LYS A O 1
ATOM 2159 N N . TYR A 1 265 ? 5.270 6.315 21.481 1.00 86.38 265 TYR A N 1
ATOM 2160 C CA . TYR A 1 265 ? 6.066 5.229 20.917 1.00 86.38 265 TYR A CA 1
ATOM 2161 C C . TYR A 1 265 ? 5.252 4.349 19.958 1.00 86.38 265 TYR A C 1
ATOM 2163 O O . TYR A 1 265 ? 5.712 4.042 18.862 1.00 86.38 265 TYR A O 1
ATOM 2171 N N . GLU A 1 266 ? 4.013 4.006 20.316 1.00 90.69 266 GLU A N 1
ATOM 2172 C CA . GLU A 1 266 ? 3.116 3.255 19.429 1.00 90.69 266 GLU A CA 1
ATOM 2173 C C . GLU A 1 266 ? 2.792 4.039 18.155 1.00 90.69 266 GLU A C 1
ATOM 2175 O O . GLU A 1 266 ? 2.820 3.475 17.063 1.00 90.69 266 GLU A O 1
ATOM 2180 N N . LEU A 1 267 ? 2.576 5.353 18.266 1.00 90.19 267 LEU A N 1
ATOM 2181 C CA . LEU A 1 267 ? 2.398 6.226 17.102 1.00 90.19 267 LEU A CA 1
ATOM 2182 C C . LEU A 1 267 ? 3.639 6.263 16.199 1.00 90.19 267 LEU A C 1
ATOM 2184 O O . LEU A 1 267 ? 3.502 6.319 14.977 1.00 90.19 267 LEU A O 1
ATOM 2188 N N . GLU A 1 268 ? 4.846 6.193 16.764 1.00 85.38 268 GLU A N 1
ATOM 2189 C CA . GLU A 1 268 ? 6.082 6.093 15.981 1.00 85.38 268 GLU A CA 1
ATOM 2190 C C . GLU A 1 268 ? 6.158 4.759 15.222 1.00 85.38 268 GLU A C 1
ATOM 2192 O O . GLU A 1 268 ? 6.438 4.749 14.021 1.00 85.38 268 GLU A O 1
ATOM 2197 N N . CYS A 1 269 ? 5.843 3.642 15.886 1.00 86.88 269 CYS A N 1
ATOM 2198 C CA . CYS A 1 269 ? 5.751 2.325 15.254 1.00 86.88 269 CYS A CA 1
ATOM 2199 C C . CYS A 1 269 ? 4.751 2.326 14.088 1.00 86.88 269 CYS A C 1
ATOM 2201 O O . CYS A 1 269 ? 5.066 1.860 12.994 1.00 86.88 269 CYS A O 1
ATOM 2203 N N . ILE A 1 270 ? 3.569 2.910 14.287 1.00 89.25 270 ILE A N 1
ATOM 2204 C CA . ILE A 1 270 ? 2.534 2.981 13.249 1.00 89.25 270 ILE A CA 1
ATOM 2205 C C . ILE A 1 270 ? 2.932 3.941 12.132 1.00 89.25 270 ILE A C 1
ATOM 2207 O O . ILE A 1 270 ? 2.630 3.675 10.975 1.00 89.25 270 ILE A O 1
ATOM 2211 N N . SER A 1 271 ? 3.654 5.022 12.430 1.00 84.56 271 SER A N 1
ATOM 2212 C CA . SER A 1 271 ? 4.177 5.930 11.404 1.00 84.56 271 SER A CA 1
ATOM 2213 C C . SER A 1 271 ? 5.116 5.209 10.432 1.00 84.56 271 SER A C 1
ATOM 2215 O O . SER A 1 271 ? 5.039 5.449 9.221 1.00 84.56 271 SER A O 1
ATOM 2217 N N . ARG A 1 272 ? 5.926 4.264 10.941 1.00 80.56 272 ARG A N 1
ATOM 2218 C CA . ARG A 1 272 ? 6.739 3.359 10.113 1.00 80.56 272 ARG A CA 1
ATOM 2219 C C . ARG A 1 272 ? 5.854 2.447 9.268 1.00 80.56 272 ARG A C 1
ATOM 2221 O O . ARG A 1 272 ? 6.058 2.383 8.068 1.00 80.56 272 ARG A O 1
ATOM 2228 N N . ILE A 1 273 ? 4.828 1.809 9.838 1.00 79.88 273 ILE A N 1
ATOM 2229 C CA . ILE A 1 273 ? 3.900 0.962 9.057 1.00 79.88 273 ILE A CA 1
ATOM 2230 C C . ILE A 1 273 ? 3.205 1.783 7.958 1.00 79.88 273 ILE A C 1
ATOM 2232 O O . ILE A 1 273 ? 3.200 1.404 6.788 1.00 79.88 273 ILE A O 1
ATOM 2236 N N . ASN A 1 274 ? 2.707 2.968 8.299 1.00 81.25 274 ASN A N 1
ATOM 2237 C CA . ASN A 1 274 ? 2.014 3.878 7.394 1.00 81.25 274 ASN A CA 1
ATOM 2238 C C . ASN A 1 274 ? 2.913 4.405 6.256 1.00 81.25 274 ASN A C 1
ATOM 2240 O O . ASN A 1 274 ? 2.412 4.956 5.275 1.00 81.25 274 ASN A O 1
ATOM 2244 N N . SER A 1 275 ? 4.248 4.342 6.362 1.00 68.75 275 SER A N 1
ATOM 2245 C CA . SER A 1 275 ? 5.135 4.788 5.270 1.00 68.75 275 SER A CA 1
ATOM 2246 C C . SER A 1 275 ? 5.132 3.825 4.083 1.00 68.75 275 SER A C 1
ATOM 2248 O O . SER A 1 275 ? 5.486 4.224 2.977 1.00 68.75 275 SER A O 1
ATOM 2250 N N . THR A 1 276 ? 4.668 2.595 4.299 1.00 64.75 276 THR A N 1
ATOM 2251 C CA . THR A 1 276 ? 4.802 1.482 3.354 1.00 64.75 276 THR A CA 1
ATOM 2252 C C . THR A 1 276 ? 3.555 1.244 2.501 1.00 64.75 276 THR A C 1
ATOM 2254 O O . THR A 1 276 ? 3.637 0.606 1.453 1.00 64.75 276 THR A O 1
ATOM 2257 N N . GLY A 1 277 ? 2.390 1.768 2.903 1.00 70.62 277 GLY A N 1
ATOM 2258 C CA . GLY A 1 277 ? 1.153 1.563 2.154 1.00 70.62 277 GLY A CA 1
ATOM 2259 C C . GLY A 1 277 ? -0.126 1.797 2.950 1.00 70.62 277 GLY A C 1
ATOM 2260 O O . GLY A 1 277 ? -0.199 2.661 3.817 1.00 70.62 277 GLY A O 1
ATOM 2261 N N . CYS A 1 278 ? -1.158 1.035 2.593 1.00 79.25 278 CYS A N 1
ATOM 2262 C CA . CYS A 1 278 ? -2.500 1.072 3.177 1.00 79.25 278 CYS A CA 1
ATOM 2263 C C . CYS A 1 278 ? -2.949 -0.374 3.425 1.00 79.25 278 CYS A C 1
ATOM 2265 O O . CYS A 1 278 ? -2.380 -1.283 2.820 1.00 79.25 278 CYS A O 1
ATOM 2267 N N . ASN A 1 279 ? -3.995 -0.575 4.227 1.00 81.00 279 ASN A N 1
ATOM 2268 C CA . ASN A 1 279 ? -4.517 -1.911 4.524 1.00 81.00 279 ASN A CA 1
ATOM 2269 C C . ASN A 1 279 ? -4.887 -2.726 3.261 1.00 81.00 279 ASN A C 1
ATOM 2271 O O . ASN A 1 279 ? -5.158 -2.152 2.203 1.00 81.00 279 ASN A O 1
ATOM 2275 N N . PRO A 1 280 ? -4.966 -4.062 3.369 1.00 87.56 280 PRO A N 1
ATOM 2276 C CA . PRO A 1 280 ? -4.348 -4.873 4.418 1.00 87.56 280 PRO A CA 1
ATOM 2277 C C . PRO A 1 280 ? -2.818 -4.920 4.278 1.00 87.56 280 PRO A C 1
ATOM 2279 O O . PRO A 1 280 ? -2.275 -4.801 3.179 1.00 87.56 280 PRO A O 1
ATOM 2282 N N . PHE A 1 281 ? -2.128 -5.150 5.391 1.00 82.06 281 PHE A N 1
ATOM 2283 C CA . PHE A 1 281 ? -0.689 -5.410 5.442 1.00 82.06 281 PHE A CA 1
ATOM 2284 C C . PHE A 1 281 ? -0.414 -6.907 5.607 1.00 82.06 281 PHE A C 1
ATOM 2286 O O . PHE A 1 281 ? -1.237 -7.634 6.148 1.00 82.06 281 PHE A O 1
ATOM 2293 N N . CYS A 1 282 ? 0.752 -7.376 5.163 1.00 83.12 282 CYS A N 1
ATOM 2294 C CA . CYS A 1 282 ? 1.212 -8.735 5.463 1.00 83.12 282 CYS A CA 1
ATOM 2295 C C . CYS A 1 282 ? 1.743 -8.802 6.908 1.00 83.12 282 CYS A C 1
ATOM 2297 O O . CYS A 1 282 ? 2.478 -7.900 7.316 1.00 83.12 282 CYS A O 1
ATOM 2299 N N . LYS A 1 283 ? 1.406 -9.845 7.678 1.00 83.88 283 LYS A N 1
ATOM 2300 C CA . LYS A 1 283 ? 1.851 -9.979 9.078 1.00 83.88 283 LYS A CA 1
ATOM 2301 C C . LYS A 1 283 ? 3.363 -10.060 9.210 1.00 83.88 283 LYS A C 1
ATOM 2303 O O . LYS A 1 283 ? 3.944 -9.223 9.896 1.00 83.88 283 LYS A O 1
ATOM 2308 N N . ASP A 1 284 ? 3.992 -10.959 8.456 1.00 80.38 284 ASP A N 1
ATOM 2309 C CA . ASP A 1 284 ? 5.455 -11.103 8.434 1.00 80.38 284 ASP A CA 1
ATOM 2310 C C . ASP A 1 284 ? 6.144 -9.774 8.094 1.00 80.38 284 ASP A C 1
ATOM 2312 O O . ASP A 1 284 ? 7.194 -9.432 8.635 1.00 80.38 284 ASP A O 1
ATOM 2316 N N . PHE A 1 285 ? 5.518 -8.982 7.218 1.00 78.12 285 PHE A N 1
ATOM 2317 C CA . PHE A 1 285 ? 6.025 -7.671 6.842 1.00 78.12 285 PHE A CA 1
ATOM 2318 C C . PHE A 1 285 ? 5.963 -6.675 8.007 1.00 78.12 285 PHE A C 1
ATOM 2320 O O . PHE A 1 285 ? 6.967 -6.027 8.301 1.00 78.12 285 PHE A O 1
ATOM 2327 N N . VAL A 1 286 ? 4.827 -6.569 8.702 1.00 79.19 286 VAL A N 1
ATOM 2328 C CA . VAL A 1 286 ? 4.691 -5.676 9.867 1.00 79.19 286 VAL A CA 1
ATOM 2329 C C . VAL A 1 286 ? 5.634 -6.095 10.996 1.00 79.19 286 VAL A C 1
ATOM 2331 O O . VAL A 1 286 ? 6.298 -5.238 11.579 1.00 79.19 286 VAL A O 1
ATOM 2334 N N . GLU A 1 287 ? 5.753 -7.394 11.270 1.00 82.50 287 GLU A N 1
ATOM 2335 C CA . GLU A 1 287 ? 6.690 -7.919 12.267 1.00 82.50 287 GLU A CA 1
ATOM 2336 C C . GLU A 1 287 ? 8.146 -7.596 11.894 1.00 82.50 287 GLU A C 1
ATOM 2338 O O . GLU A 1 287 ? 8.904 -7.111 12.737 1.00 82.50 287 GLU A O 1
ATOM 2343 N N . SER A 1 288 ? 8.526 -7.758 10.620 1.00 78.56 288 SER A N 1
ATOM 2344 C CA . SER A 1 288 ? 9.870 -7.396 10.145 1.00 78.56 288 SER A CA 1
ATOM 2345 C C . SER A 1 288 ? 10.166 -5.895 10.283 1.00 78.56 288 SER A C 1
ATOM 2347 O O . SER A 1 288 ? 11.273 -5.513 10.665 1.00 78.56 288 SER A O 1
ATOM 2349 N N . LEU A 1 289 ? 9.167 -5.037 10.046 1.00 76.50 289 LEU A N 1
ATOM 2350 C CA . LEU A 1 289 ? 9.300 -3.580 10.086 1.00 76.50 289 LEU A CA 1
ATOM 2351 C C . LEU A 1 289 ? 9.450 -3.038 11.514 1.00 76.50 289 LEU A C 1
ATOM 2353 O O . LEU A 1 289 ? 10.154 -2.052 11.749 1.00 76.50 289 LEU A O 1
ATOM 2357 N N . LEU A 1 290 ? 8.778 -3.674 12.474 1.00 82.00 290 LEU A N 1
ATOM 2358 C CA . LEU A 1 290 ? 8.920 -3.359 13.894 1.00 82.00 290 LEU A CA 1
ATOM 2359 C C . LEU A 1 290 ? 10.204 -3.955 14.495 1.00 82.00 290 LEU A C 1
ATOM 2361 O O . LEU A 1 290 ? 10.654 -3.478 15.537 1.00 82.00 290 LEU A O 1
ATOM 2365 N N . GLY A 1 291 ? 10.823 -4.915 13.800 1.00 7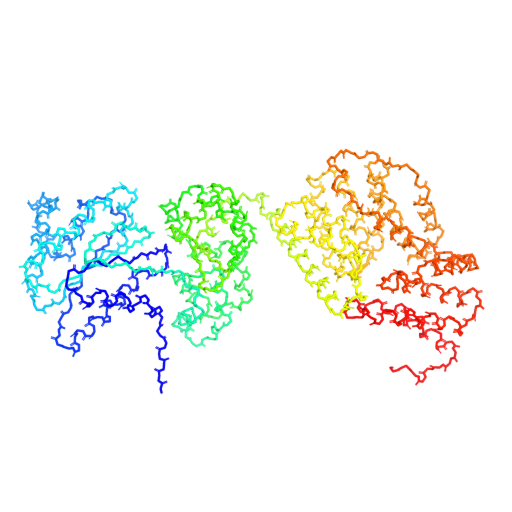4.25 291 GLY A N 1
ATOM 2366 C CA . GLY A 1 291 ? 12.090 -5.551 14.143 1.00 74.25 291 GLY A CA 1
ATOM 2367 C C . GLY A 1 291 ? 11.912 -6.881 14.881 1.00 74.25 291 GLY A C 1
ATOM 2368 O O . GLY A 1 291 ? 11.036 -7.037 15.728 1.00 74.25 291 GLY A O 1
ATOM 2369 N N . HIS A 1 292 ? 12.805 -7.838 14.609 1.00 65.50 292 HIS A N 1
ATOM 2370 C CA . HIS A 1 292 ? 12.820 -9.156 15.267 1.00 65.50 292 HIS A CA 1
ATOM 2371 C C . HIS A 1 292 ? 13.427 -9.145 16.683 1.00 65.50 292 HIS A C 1
ATOM 2373 O O . HIS A 1 292 ? 13.572 -10.196 17.309 1.00 65.50 292 HIS A O 1
ATOM 2379 N N . ASP A 1 293 ? 13.821 -7.980 17.201 1.00 58.72 293 ASP A N 1
ATOM 2380 C CA . ASP A 1 293 ? 14.341 -7.877 18.559 1.00 58.72 293 ASP A CA 1
ATOM 2381 C C . ASP A 1 293 ? 13.208 -7.934 19.607 1.00 58.72 293 ASP A C 1
ATOM 2383 O O . ASP A 1 293 ? 12.012 -7.825 19.316 1.00 58.72 293 ASP A O 1
ATOM 2387 N N . LYS A 1 294 ? 13.579 -8.099 20.885 1.00 69.44 294 LYS A N 1
ATOM 2388 C CA . LYS A 1 294 ? 12.603 -8.141 21.989 1.00 69.44 294 LYS A CA 1
ATOM 2389 C C . LYS A 1 294 ? 11.759 -6.863 22.086 1.00 69.44 294 LYS A C 1
ATOM 2391 O O . LYS A 1 294 ? 10.709 -6.903 22.725 1.00 69.44 294 LYS A O 1
ATOM 2396 N N . ARG A 1 295 ? 12.213 -5.732 21.529 1.00 76.94 295 ARG A N 1
ATOM 2397 C CA . ARG A 1 295 ? 11.456 -4.476 21.535 1.00 76.94 295 ARG A CA 1
ATOM 2398 C C . ARG A 1 295 ? 10.377 -4.512 20.461 1.00 76.94 295 ARG A C 1
ATOM 2400 O O . ARG A 1 295 ? 9.225 -4.318 20.819 1.00 76.94 295 ARG A O 1
ATOM 2407 N N . GLY A 1 296 ? 10.704 -4.868 19.221 1.00 75.38 296 GLY A N 1
ATOM 2408 C CA . GLY A 1 296 ? 9.751 -4.977 18.116 1.00 75.38 296 GLY A CA 1
ATOM 2409 C C . GLY A 1 296 ? 8.631 -5.982 18.377 1.00 75.38 296 GLY A C 1
ATOM 2410 O O . GLY A 1 296 ? 7.460 -5.652 18.195 1.00 75.38 296 GLY A O 1
ATOM 2411 N N . SER A 1 297 ? 8.957 -7.150 18.944 1.00 80.81 297 SER A N 1
ATOM 2412 C CA . SER A 1 297 ? 7.940 -8.139 19.352 1.00 80.81 297 SER A CA 1
ATOM 2413 C C . SER A 1 297 ? 6.991 -7.600 20.433 1.00 80.81 297 SER A C 1
ATOM 2415 O O . SER A 1 297 ? 5.783 -7.830 20.382 1.00 80.81 297 SER A O 1
ATOM 2417 N N . ARG A 1 298 ? 7.515 -6.843 21.410 1.00 86.12 298 ARG A N 1
ATOM 2418 C CA . ARG A 1 298 ? 6.686 -6.180 22.432 1.00 86.12 298 ARG A CA 1
ATOM 2419 C C . ARG A 1 298 ? 5.821 -5.082 21.825 1.00 86.12 298 ARG A C 1
ATOM 2421 O O . ARG A 1 298 ? 4.672 -4.951 22.228 1.00 86.12 298 ARG A O 1
ATOM 2428 N N . SER A 1 299 ? 6.345 -4.327 20.862 1.00 86.88 299 SER A N 1
ATOM 2429 C CA . SER A 1 299 ? 5.602 -3.281 20.156 1.00 86.88 299 SER A CA 1
ATOM 2430 C C . SER A 1 299 ? 4.443 -3.863 19.361 1.00 86.88 299 SER A C 1
ATOM 2432 O O . SER A 1 299 ? 3.322 -3.386 19.502 1.00 86.88 299 SER A O 1
ATOM 2434 N N . TYR A 1 300 ? 4.682 -4.929 18.593 1.00 89.00 300 TYR A N 1
ATOM 2435 C CA . TYR A 1 300 ? 3.627 -5.641 17.874 1.00 89.00 300 TYR A CA 1
ATOM 2436 C C . TYR A 1 300 ? 2.534 -6.121 18.833 1.00 89.00 300 TYR A C 1
ATOM 2438 O O . TYR A 1 300 ? 1.359 -5.800 18.659 1.00 89.00 300 TYR A O 1
ATOM 2446 N N . HIS A 1 301 ? 2.932 -6.807 19.908 1.00 90.25 301 HIS A N 1
ATOM 2447 C CA . HIS A 1 301 ? 1.990 -7.293 20.909 1.00 90.25 301 HIS A CA 1
ATOM 2448 C C . HIS A 1 301 ? 1.219 -6.155 21.596 1.00 90.25 301 HIS A C 1
ATOM 2450 O O . HIS A 1 301 ? 0.023 -6.297 21.835 1.00 90.25 301 HIS A O 1
ATOM 2456 N N . SER A 1 302 ? 1.866 -5.016 21.868 1.00 91.50 302 SER A N 1
ATOM 2457 C CA . SER A 1 302 ? 1.212 -3.816 22.410 1.00 91.50 302 SER A CA 1
ATOM 2458 C C . SER A 1 302 ? 0.146 -3.284 21.455 1.00 91.50 302 SER A C 1
ATOM 2460 O O . SER A 1 302 ? -0.978 -3.035 21.878 1.00 91.50 302 SER A O 1
ATOM 2462 N N . LEU A 1 303 ? 0.458 -3.178 20.159 1.00 93.56 303 LEU A N 1
ATOM 2463 C CA . LEU A 1 303 ? -0.472 -2.689 19.138 1.00 93.56 303 LEU A CA 1
ATOM 2464 C C . LEU A 1 303 ? -1.679 -3.617 18.952 1.00 93.56 303 LEU A C 1
ATOM 2466 O O . LEU A 1 303 ? -2.799 -3.128 18.812 1.00 93.56 303 LEU A O 1
ATOM 2470 N N . VAL A 1 304 ? -1.472 -4.935 18.997 1.00 91.88 304 VAL A N 1
ATOM 2471 C CA . VAL A 1 304 ? -2.564 -5.924 18.963 1.00 91.88 304 VAL A CA 1
ATOM 2472 C C . VAL A 1 304 ? -3.395 -5.860 20.247 1.00 91.88 304 VAL A C 1
ATOM 2474 O O . VAL A 1 304 ? -4.619 -5.791 20.195 1.00 91.88 304 VAL A O 1
ATOM 2477 N N . THR A 1 305 ? -2.748 -5.804 21.415 1.00 90.44 305 THR A N 1
ATOM 2478 C CA . THR A 1 305 ? -3.432 -5.741 22.721 1.00 90.44 305 THR A CA 1
ATOM 2479 C C . THR A 1 305 ? -4.253 -4.462 22.873 1.00 90.44 305 THR A C 1
ATOM 2481 O O . THR A 1 305 ? -5.350 -4.489 23.428 1.00 90.44 305 THR A O 1
ATOM 2484 N N . ASN A 1 306 ? -3.750 -3.344 22.347 1.00 90.50 306 ASN A N 1
ATOM 2485 C CA . ASN A 1 306 ? -4.464 -2.073 22.304 1.00 90.50 306 ASN A CA 1
ATOM 2486 C C . ASN A 1 306 ? -5.484 -1.989 21.158 1.00 90.50 306 ASN A C 1
ATOM 2488 O O . ASN A 1 306 ? -6.118 -0.947 21.033 1.00 90.50 306 ASN A O 1
ATOM 2492 N N . LEU A 1 307 ? -5.688 -3.055 20.370 1.00 92.50 307 LEU A N 1
ATOM 2493 C CA . LEU A 1 307 ? -6.657 -3.141 19.265 1.00 92.50 307 LEU A CA 1
ATOM 2494 C C . LEU A 1 307 ? -6.395 -2.153 18.119 1.00 92.50 307 LEU A C 1
ATOM 2496 O O . LEU A 1 307 ? -7.309 -1.722 17.419 1.00 92.50 307 LEU A O 1
ATOM 2500 N N . VAL A 1 308 ? -5.137 -1.760 17.937 1.00 94.69 308 VAL A N 1
ATOM 2501 C CA . VAL A 1 308 ? -4.712 -0.923 16.810 1.00 94.69 308 VAL A CA 1
ATOM 2502 C C . VAL A 1 308 ? -4.519 -1.759 15.556 1.00 94.69 308 VAL A C 1
ATOM 2504 O O . VAL A 1 308 ? -4.784 -1.287 14.449 1.00 94.69 308 VAL A O 1
ATOM 2507 N N . ILE A 1 309 ? -4.021 -2.979 15.747 1.00 94.38 309 ILE A N 1
ATOM 2508 C CA . ILE A 1 309 ? -3.837 -3.979 14.706 1.00 94.38 309 ILE A CA 1
ATOM 2509 C C . ILE A 1 309 ? -4.824 -5.108 14.958 1.00 94.38 309 ILE A C 1
ATOM 2511 O O . ILE A 1 309 ? -4.899 -5.633 16.068 1.00 94.38 309 ILE A O 1
ATOM 2515 N N . GLU A 1 310 ? -5.543 -5.488 13.912 1.00 92.44 310 GLU A N 1
ATOM 2516 C CA . GLU A 1 310 ? -6.450 -6.627 13.914 1.00 92.44 310 GLU A CA 1
ATOM 2517 C C . GLU A 1 310 ? -5.983 -7.647 12.876 1.00 92.44 310 GLU A C 1
ATOM 2519 O O . GLU A 1 310 ? -5.713 -7.295 11.723 1.00 92.44 310 GLU A O 1
ATOM 2524 N N . GLU A 1 311 ? -5.834 -8.901 13.302 1.00 90.12 311 GLU A N 1
ATOM 2525 C CA . GLU A 1 311 ? -5.457 -10.002 12.417 1.00 90.12 311 GLU A CA 1
ATOM 2526 C C . GLU A 1 311 ? -6.714 -10.569 11.751 1.00 90.12 311 GLU A C 1
ATOM 2528 O O . GLU A 1 311 ? -7.723 -10.782 12.420 1.00 90.12 311 GLU A O 1
ATOM 2533 N N . PHE A 1 312 ? -6.672 -10.805 10.437 1.00 83.00 312 PHE A N 1
ATOM 2534 C CA 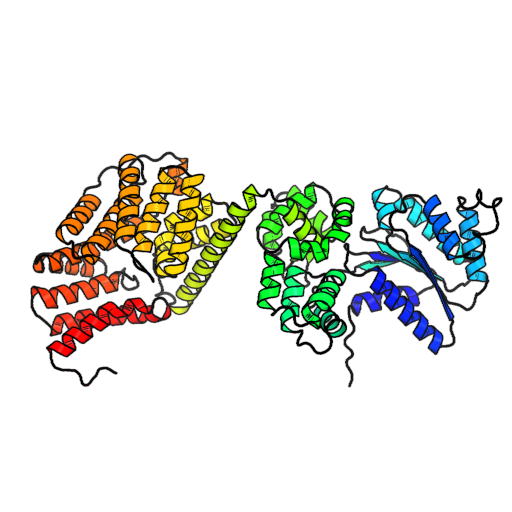. PHE A 1 312 ? -7.800 -11.408 9.730 1.00 83.00 312 PHE A CA 1
ATOM 2535 C C . PHE A 1 312 ? -7.644 -12.931 9.685 1.00 83.00 312 PHE A C 1
ATOM 2537 O O . PHE A 1 312 ? -6.733 -13.447 9.028 1.00 83.00 312 PHE A O 1
ATOM 2544 N N . ASP A 1 313 ? -8.536 -13.633 10.391 1.00 69.44 313 ASP A N 1
ATOM 2545 C CA . ASP A 1 313 ? -8.490 -15.080 10.626 1.00 69.44 313 ASP A CA 1
ATOM 2546 C C . ASP A 1 313 ? -8.139 -15.891 9.363 1.00 69.44 313 ASP A C 1
ATOM 2548 O O . ASP A 1 313 ? -8.704 -15.704 8.285 1.00 69.44 313 ASP A O 1
ATOM 2552 N N . HIS A 1 314 ? -7.194 -16.827 9.512 1.00 65.50 314 HIS A N 1
ATOM 2553 C CA . HIS A 1 314 ? -6.694 -17.741 8.468 1.00 65.50 314 HIS A CA 1
ATOM 2554 C C . HIS A 1 314 ? -5.951 -17.101 7.286 1.00 65.50 314 HIS A C 1
ATOM 2556 O O . HIS A 1 314 ? -5.508 -17.816 6.383 1.00 65.50 314 HIS A O 1
ATOM 2562 N N . SER A 1 315 ? -5.752 -15.785 7.295 1.00 69.06 315 SER A N 1
ATOM 2563 C CA . SER A 1 315 ? -4.946 -15.081 6.303 1.00 69.06 315 SER A CA 1
ATOM 2564 C C . SER A 1 315 ? -3.703 -14.475 6.954 1.00 69.06 315 SER A C 1
ATOM 2566 O O . SER A 1 315 ? -3.725 -14.076 8.113 1.00 69.06 315 SER A O 1
ATOM 2568 N N . ASN A 1 316 ? -2.605 -14.351 6.206 1.00 80.69 316 ASN A N 1
ATOM 2569 C CA . ASN A 1 316 ? -1.414 -13.630 6.671 1.00 80.69 316 ASN A CA 1
ATOM 2570 C C . ASN A 1 316 ? -1.612 -12.096 6.605 1.00 80.69 316 ASN A C 1
ATOM 2572 O O . ASN A 1 316 ? -0.669 -11.364 6.301 1.00 80.69 316 ASN A O 1
ATOM 2576 N N . GLN A 1 317 ? -2.853 -11.616 6.769 1.00 84.50 317 GLN A N 1
ATOM 2577 C CA . GLN A 1 317 ? -3.248 -10.221 6.592 1.00 84.50 317 GLN A CA 1
ATOM 2578 C C . GLN A 1 317 ? -3.592 -9.556 7.923 1.00 84.50 317 GLN A C 1
ATOM 2580 O O . GLN A 1 317 ? -4.263 -10.125 8.782 1.00 84.50 317 GLN A O 1
ATOM 2585 N N . LEU A 1 318 ? -3.160 -8.308 8.044 1.00 90.25 318 LEU A N 1
ATOM 2586 C CA . LEU A 1 318 ? -3.385 -7.429 9.177 1.00 90.25 318 LEU A CA 1
ATOM 2587 C C . LEU A 1 318 ? -4.054 -6.142 8.715 1.00 90.25 318 LEU A C 1
ATOM 2589 O O . LEU A 1 318 ? -3.723 -5.596 7.659 1.00 90.25 318 LEU A O 1
ATOM 2593 N N . PHE A 1 319 ? -4.927 -5.606 9.553 1.00 92.38 319 PHE A N 1
ATOM 2594 C CA . PHE A 1 319 ? -5.525 -4.295 9.369 1.00 92.38 319 PHE A CA 1
ATOM 2595 C C . PHE A 1 319 ? -5.043 -3.371 10.479 1.00 92.38 319 PHE A C 1
ATOM 2597 O O . PHE A 1 319 ? -5.098 -3.715 11.654 1.00 92.38 319 PHE A O 1
ATOM 2604 N N . VAL A 1 320 ? -4.557 -2.193 10.102 1.00 94.44 320 VAL A N 1
ATOM 2605 C CA . VAL A 1 320 ? -4.189 -1.116 11.021 1.00 94.44 320 VAL A CA 1
ATOM 2606 C C . VAL A 1 320 ? -5.327 -0.110 11.070 1.00 94.44 320 VAL A C 1
ATOM 2608 O O . VAL A 1 320 ? -5.854 0.296 10.033 1.00 94.44 320 VAL A O 1
ATOM 2611 N N . HIS A 1 321 ? -5.678 0.336 12.269 1.00 96.25 321 HIS A N 1
ATOM 2612 C CA . HIS A 1 321 ? -6.794 1.238 12.500 1.00 96.25 321 HIS A CA 1
ATOM 2613 C C . HIS A 1 321 ? -6.705 2.546 11.674 1.00 96.25 321 HIS A C 1
ATOM 2615 O O . HIS A 1 321 ? -5.799 3.359 11.907 1.00 96.25 321 HIS A O 1
ATOM 2621 N N . PRO A 1 322 ? -7.650 2.823 10.748 1.00 94.75 322 PRO A N 1
ATOM 2622 C CA . PRO A 1 322 ? -7.526 3.933 9.794 1.00 94.75 322 PRO A CA 1
ATOM 2623 C C . PRO A 1 322 ? -7.455 5.332 10.408 1.00 94.75 322 PRO A C 1
ATOM 2625 O O . PRO A 1 322 ? -6.709 6.176 9.915 1.00 94.75 322 PRO A O 1
ATOM 2628 N N . LEU A 1 323 ? -8.136 5.567 11.535 1.00 94.94 323 LEU A N 1
ATOM 2629 C CA . LEU A 1 323 ? -8.010 6.827 12.282 1.00 94.94 323 LEU A CA 1
ATOM 2630 C C . LEU A 1 323 ? -6.555 7.097 12.718 1.00 94.94 323 LEU A C 1
ATOM 2632 O O . LEU A 1 323 ? -6.108 8.244 12.726 1.00 94.94 323 LEU A O 1
ATOM 2636 N N . VAL A 1 324 ? -5.796 6.045 13.043 1.00 94.25 324 VAL A N 1
ATOM 2637 C CA . VAL A 1 324 ? -4.399 6.176 13.475 1.00 94.25 324 VAL A CA 1
ATOM 2638 C C . VAL A 1 324 ? -3.473 6.367 12.277 1.00 94.25 324 VAL A C 1
ATOM 2640 O O . VAL A 1 324 ? -2.581 7.209 12.328 1.00 94.25 324 VAL A O 1
ATOM 2643 N N . LEU A 1 325 ? -3.728 5.675 11.160 1.00 91.19 325 LEU A N 1
ATOM 2644 C CA . LEU A 1 325 ? -3.022 5.927 9.896 1.00 91.19 325 LEU A CA 1
ATOM 2645 C C . LEU A 1 325 ? -3.210 7.378 9.426 1.00 91.19 325 LEU A C 1
ATOM 2647 O O . LEU A 1 325 ? -2.250 8.031 9.007 1.00 91.19 325 LEU A O 1
ATOM 2651 N N . TYR A 1 326 ? -4.425 7.918 9.553 1.00 92.00 326 TYR A N 1
ATOM 2652 C CA . TYR A 1 326 ? -4.705 9.328 9.284 1.00 92.00 326 TYR A CA 1
ATOM 2653 C C . TYR A 1 326 ? -3.904 10.247 10.217 1.00 92.00 326 TYR A C 1
ATOM 2655 O O . TYR A 1 326 ? -3.206 11.144 9.742 1.00 92.00 326 TYR A O 1
ATOM 2663 N N . LYS A 1 327 ? -3.909 9.978 11.530 1.00 91.50 327 LYS A N 1
ATOM 2664 C CA . LYS A 1 327 ? -3.117 10.738 12.506 1.00 91.50 327 LYS A CA 1
ATOM 2665 C C . LYS A 1 327 ? -1.622 10.748 12.166 1.00 91.50 327 LYS A C 1
ATOM 2667 O O . LYS A 1 327 ? -1.009 11.813 12.135 1.00 91.50 327 LYS A O 1
ATOM 2672 N N . CYS A 1 328 ? -1.045 9.590 11.852 1.00 88.31 328 CYS A N 1
ATOM 2673 C CA . CYS A 1 328 ? 0.357 9.484 11.446 1.00 88.31 328 CYS A CA 1
ATOM 2674 C C . CYS A 1 328 ? 0.642 10.195 10.115 1.00 88.31 328 CYS A C 1
ATOM 2676 O O . CYS A 1 328 ? 1.778 10.590 9.871 1.00 88.31 328 CYS A O 1
ATOM 2678 N N . SER A 1 329 ? -0.359 10.351 9.245 1.00 84.94 329 SER A N 1
ATOM 2679 C CA . SER A 1 329 ? -0.226 11.103 7.991 1.00 84.94 329 SER A CA 1
ATOM 2680 C C . SER A 1 329 ? -0.181 12.619 8.219 1.00 84.94 329 SER A C 1
ATOM 2682 O O . SER A 1 329 ? 0.519 13.305 7.477 1.00 84.94 329 SER A O 1
ATOM 2684 N N . LEU A 1 330 ? -0.865 13.128 9.254 1.00 82.88 330 LEU A N 1
ATOM 2685 C CA . LEU A 1 330 ? -0.815 14.541 9.663 1.00 82.88 330 LEU A CA 1
ATOM 2686 C C . LEU A 1 330 ? 0.541 14.942 10.262 1.00 82.88 330 LEU A C 1
ATOM 2688 O O . LEU A 1 330 ? 1.009 16.048 10.021 1.00 82.88 330 LEU A O 1
ATOM 2692 N N . ASP A 1 331 ? 1.180 14.048 11.021 1.00 71.25 331 ASP A N 1
ATOM 2693 C CA . ASP A 1 331 ? 2.441 14.337 11.729 1.00 71.25 331 ASP A CA 1
ATOM 2694 C C . ASP A 1 331 ? 3.690 14.268 10.833 1.00 71.25 331 ASP A C 1
ATOM 2696 O O . ASP A 1 331 ? 4.818 14.410 11.311 1.00 71.25 331 ASP A O 1
ATOM 2700 N N . ARG A 1 332 ? 3.522 14.049 9.524 1.00 60.19 332 ARG A N 1
ATOM 2701 C CA . ARG A 1 332 ? 4.647 14.034 8.585 1.00 60.19 332 ARG A CA 1
ATOM 2702 C C . ARG A 1 332 ? 5.089 15.465 8.270 1.00 60.19 332 ARG A C 1
ATOM 2704 O O . ARG A 1 332 ? 4.267 16.255 7.808 1.00 60.19 332 ARG A O 1
ATOM 2711 N N . PRO A 1 333 ? 6.379 15.813 8.438 1.00 43.84 333 PRO A N 1
ATOM 2712 C CA . PRO A 1 333 ? 6.875 17.118 8.025 1.00 43.84 333 PRO A CA 1
ATOM 2713 C C . PRO A 1 333 ? 6.682 17.306 6.513 1.00 43.84 333 PRO A C 1
ATOM 2715 O O . PRO A 1 333 ? 6.989 16.415 5.717 1.00 43.84 333 PRO A O 1
ATOM 2718 N N . VAL A 1 334 ? 6.195 18.488 6.122 1.00 40.59 334 VAL A N 1
ATOM 2719 C CA . VAL A 1 334 ? 5.873 18.880 4.733 1.00 40.59 334 VAL A CA 1
ATOM 2720 C C . VAL A 1 334 ? 7.080 18.728 3.789 1.00 40.59 334 VAL A C 1
ATOM 2722 O O . VAL A 1 334 ? 6.919 18.399 2.618 1.00 40.59 334 VAL A O 1
ATOM 2725 N N . THR A 1 335 ? 8.309 18.838 4.302 1.00 36.47 335 THR A N 1
ATOM 2726 C CA . THR A 1 335 ? 9.556 18.599 3.549 1.00 36.47 335 THR A CA 1
ATOM 2727 C C . THR A 1 335 ? 9.788 17.128 3.174 1.00 36.47 335 THR A C 1
ATOM 2729 O O . THR A 1 335 ? 10.509 16.843 2.222 1.00 36.47 335 THR A O 1
ATOM 2732 N N . GLY A 1 336 ? 9.152 16.181 3.871 1.00 34.34 336 GLY A N 1
ATOM 2733 C CA . GLY A 1 336 ? 9.185 14.750 3.559 1.00 34.34 336 GLY A CA 1
ATOM 2734 C C . GLY A 1 336 ? 8.073 14.292 2.611 1.00 34.34 336 GLY A C 1
ATOM 2735 O O . GLY A 1 336 ? 8.170 13.204 2.052 1.00 34.34 336 GLY A O 1
ATOM 2736 N N . GLN A 1 337 ? 7.023 15.090 2.386 1.00 35.22 337 GLN A N 1
ATOM 2737 C CA . GLN A 1 337 ? 5.933 14.707 1.480 1.00 35.22 337 GLN A CA 1
ATOM 2738 C C . GLN A 1 337 ? 6.385 14.661 0.016 1.00 35.22 337 GLN A C 1
ATOM 2740 O O . GLN A 1 337 ? 5.967 13.760 -0.706 1.00 35.22 337 GLN A O 1
ATOM 2745 N N . GLU A 1 338 ? 7.285 15.541 -0.433 1.00 34.88 338 GLU A N 1
ATOM 2746 C CA . GLU A 1 338 ? 7.829 15.456 -1.796 1.00 34.88 338 GLU A CA 1
ATOM 2747 C C . GLU A 1 338 ? 8.814 14.296 -1.981 1.00 34.88 338 GLU A C 1
ATOM 2749 O O . GLU A 1 338 ? 8.820 13.678 -3.048 1.00 34.88 338 GLU A O 1
ATOM 2754 N N . SER A 1 339 ? 9.611 13.956 -0.961 1.00 36.91 339 SER A N 1
ATOM 2755 C CA . SER A 1 339 ? 10.537 12.821 -1.035 1.00 36.91 339 SER A CA 1
ATOM 2756 C C . SER A 1 339 ? 9.803 11.482 -0.914 1.00 36.91 339 SER A C 1
ATOM 2758 O O . SER A 1 339 ? 10.070 10.598 -1.717 1.00 36.91 339 SER A O 1
ATOM 2760 N N . LEU A 1 340 ? 8.804 11.345 -0.030 1.00 39.50 340 LEU A N 1
ATOM 2761 C CA . LEU A 1 340 ? 7.986 10.130 0.116 1.00 39.50 340 LEU A CA 1
ATOM 2762 C C . LEU A 1 340 ? 6.966 9.941 -1.012 1.00 39.50 340 LEU A C 1
ATOM 2764 O O . LEU A 1 340 ? 6.724 8.804 -1.406 1.00 39.50 340 LEU A O 1
ATOM 2768 N N . ASN A 1 341 ? 6.390 11.006 -1.585 1.00 40.94 341 ASN A N 1
ATOM 2769 C CA . ASN A 1 341 ? 5.548 10.876 -2.783 1.00 40.94 341 ASN A CA 1
ATOM 2770 C C . ASN A 1 341 ? 6.372 10.418 -3.994 1.00 40.94 341 ASN A C 1
ATOM 2772 O O . ASN A 1 341 ? 5.887 9.619 -4.799 1.00 40.94 341 ASN A O 1
ATOM 2776 N N . LYS A 1 342 ? 7.632 10.870 -4.092 1.00 45.44 342 LYS A N 1
ATOM 2777 C CA . LYS A 1 342 ? 8.590 10.399 -5.097 1.00 45.44 342 LYS A CA 1
ATOM 2778 C C . LYS A 1 342 ? 9.048 8.970 -4.805 1.00 45.44 342 LYS A C 1
ATOM 2780 O O . LYS A 1 342 ? 8.942 8.150 -5.707 1.00 45.44 342 LYS A O 1
ATOM 2785 N N . VAL A 1 343 ? 9.411 8.626 -3.566 1.00 49.31 343 VAL A N 1
ATOM 2786 C CA . VAL A 1 343 ? 9.743 7.251 -3.139 1.00 49.31 343 VAL A CA 1
ATOM 2787 C C . VAL A 1 343 ? 8.576 6.302 -3.404 1.00 49.31 343 VAL A C 1
ATOM 2789 O O . VAL A 1 343 ? 8.795 5.282 -4.031 1.00 49.31 343 VAL A O 1
ATOM 2792 N N . ASN A 1 344 ? 7.329 6.669 -3.094 1.00 59.09 344 ASN A N 1
ATOM 2793 C CA . ASN A 1 344 ? 6.146 5.866 -3.426 1.00 59.09 344 ASN A CA 1
ATOM 2794 C C . ASN A 1 344 ? 5.917 5.714 -4.936 1.00 59.09 344 ASN A C 1
ATOM 2796 O O . ASN A 1 344 ? 5.401 4.687 -5.371 1.00 59.09 344 ASN A O 1
ATOM 2800 N N . SER A 1 345 ? 6.263 6.718 -5.747 1.00 67.81 345 SER A N 1
ATOM 2801 C CA . SER A 1 345 ? 6.212 6.602 -7.211 1.00 67.81 345 SER A CA 1
ATOM 2802 C C . SER A 1 345 ? 7.363 5.755 -7.772 1.00 67.81 345 SER A C 1
ATOM 2804 O O . SER A 1 345 ? 7.160 4.990 -8.712 1.00 67.81 345 SER A O 1
ATOM 2806 N N . TYR A 1 346 ? 8.546 5.833 -7.158 1.00 81.56 346 TYR A N 1
ATOM 2807 C CA . TYR A 1 346 ? 9.729 5.057 -7.511 1.00 81.56 346 TYR A CA 1
ATOM 2808 C C . TYR A 1 346 ? 9.551 3.589 -7.133 1.00 81.56 346 TYR A C 1
ATOM 2810 O O . TYR A 1 346 ? 9.786 2.728 -7.973 1.00 81.56 346 TYR A O 1
ATOM 2818 N N . THR A 1 347 ? 9.056 3.290 -5.931 1.00 81.94 347 THR A N 1
ATOM 2819 C CA . THR A 1 347 ? 8.744 1.927 -5.486 1.00 81.94 347 THR A CA 1
ATOM 2820 C C . THR A 1 347 ? 7.578 1.336 -6.273 1.00 81.94 347 THR A C 1
ATOM 2822 O O . THR A 1 347 ? 7.636 0.166 -6.634 1.00 81.94 347 THR A O 1
ATOM 2825 N N . GLN A 1 348 ? 6.564 2.126 -6.653 1.00 80.31 348 GLN A N 1
ATOM 2826 C CA . GLN A 1 348 ? 5.525 1.676 -7.593 1.00 80.31 348 GLN A CA 1
ATOM 2827 C C . GLN A 1 348 ? 6.103 1.295 -8.955 1.00 80.31 348 GLN A C 1
ATOM 2829 O O . GLN A 1 348 ? 5.751 0.244 -9.488 1.00 80.31 348 GLN A O 1
ATOM 2834 N N . PHE A 1 349 ? 6.994 2.119 -9.510 1.00 87.25 349 PHE A N 1
ATOM 2835 C CA . PHE A 1 349 ? 7.654 1.812 -10.776 1.00 87.25 349 PHE A CA 1
ATOM 2836 C C . PHE A 1 349 ? 8.545 0.568 -10.664 1.00 87.25 349 PHE A C 1
ATOM 2838 O O . PHE A 1 349 ? 8.423 -0.347 -11.472 1.00 87.25 349 PHE A O 1
ATOM 2845 N N . ILE A 1 350 ? 9.378 0.484 -9.625 1.00 91.44 350 ILE A N 1
ATOM 2846 C CA . ILE A 1 350 ? 10.227 -0.678 -9.325 1.00 91.44 350 ILE A CA 1
ATOM 2847 C C . ILE A 1 350 ? 9.368 -1.943 -9.178 1.00 91.44 350 ILE A C 1
ATOM 2849 O O . ILE A 1 350 ? 9.666 -2.959 -9.800 1.00 91.44 350 ILE A O 1
ATOM 2853 N N . GLY A 1 351 ? 8.259 -1.878 -8.438 1.00 84.94 351 GLY A N 1
ATOM 2854 C CA . GLY A 1 351 ? 7.324 -2.992 -8.268 1.00 84.94 351 GLY A CA 1
ATOM 2855 C C . GLY A 1 351 ? 6.647 -3.398 -9.577 1.00 84.94 351 GLY A C 1
ATOM 2856 O O . GLY A 1 351 ? 6.544 -4.587 -9.876 1.00 84.94 351 GLY A O 1
ATOM 2857 N N . HIS A 1 352 ? 6.249 -2.426 -10.403 1.00 84.44 352 HIS A N 1
ATOM 2858 C CA . HIS A 1 352 ? 5.706 -2.687 -11.735 1.00 84.44 352 HIS A CA 1
ATOM 2859 C C . HIS A 1 352 ? 6.721 -3.417 -12.621 1.00 84.44 352 HIS A C 1
ATOM 2861 O O . HIS A 1 352 ? 6.389 -4.443 -13.215 1.00 84.44 352 HIS A O 1
ATOM 2867 N N . ILE A 1 353 ? 7.966 -2.934 -12.667 1.00 88.81 353 ILE A N 1
ATOM 2868 C CA . ILE A 1 353 ? 9.050 -3.563 -13.427 1.00 88.81 353 ILE A CA 1
ATOM 2869 C C . ILE A 1 353 ? 9.344 -4.973 -12.903 1.00 88.81 353 ILE A C 1
ATOM 2871 O O . ILE A 1 353 ? 9.484 -5.884 -13.716 1.00 88.81 353 ILE A O 1
ATOM 2875 N N . LEU A 1 354 ? 9.368 -5.186 -11.581 1.00 88.50 354 LEU A N 1
ATOM 2876 C CA . LEU A 1 354 ? 9.572 -6.506 -10.978 1.00 88.50 354 LEU A CA 1
ATOM 2877 C C . LEU A 1 354 ? 8.499 -7.503 -11.431 1.00 88.50 354 LEU A C 1
ATOM 2879 O O . LEU A 1 354 ? 8.828 -8.585 -11.911 1.00 88.50 354 LEU A O 1
ATOM 2883 N N . VAL A 1 355 ? 7.219 -7.127 -11.352 1.00 83.00 355 VAL A N 1
ATOM 2884 C CA . VAL A 1 355 ? 6.105 -7.978 -11.807 1.00 83.00 355 VAL A CA 1
ATOM 2885 C C . VAL A 1 355 ? 6.202 -8.260 -13.308 1.00 83.00 355 VAL A C 1
ATOM 2887 O O . VAL A 1 355 ? 5.983 -9.391 -13.745 1.00 83.00 355 VAL A O 1
ATOM 2890 N N . LYS A 1 356 ? 6.552 -7.251 -14.114 1.00 80.00 356 LYS A N 1
ATOM 2891 C CA . LYS A 1 356 ? 6.696 -7.382 -15.572 1.00 80.00 356 LYS A CA 1
ATOM 2892 C C . LYS A 1 356 ? 7.863 -8.309 -15.938 1.00 80.00 356 LYS A C 1
ATOM 2894 O O . LYS A 1 356 ? 7.713 -9.134 -16.838 1.00 80.00 356 LYS A O 1
ATOM 2899 N N . ALA A 1 357 ? 8.981 -8.218 -15.218 1.00 79.94 357 ALA A N 1
ATOM 2900 C CA . ALA A 1 357 ? 10.146 -9.087 -15.374 1.00 79.94 357 ALA A CA 1
ATOM 2901 C C . ALA A 1 357 ? 9.850 -10.538 -14.950 1.00 79.94 357 ALA A C 1
ATOM 2903 O O . ALA A 1 357 ? 10.163 -11.462 -15.694 1.00 79.94 357 ALA A O 1
ATOM 2904 N N . GLU A 1 358 ? 9.174 -10.753 -13.819 1.00 79.81 358 GLU A N 1
ATOM 2905 C CA . GLU A 1 358 ? 8.765 -12.092 -13.359 1.00 79.81 358 GLU A CA 1
ATOM 2906 C C . GLU A 1 358 ? 7.781 -12.756 -14.329 1.00 79.81 358 GLU A C 1
ATOM 2908 O O . GLU A 1 358 ? 7.959 -13.910 -14.719 1.00 79.81 358 GLU A O 1
ATOM 2913 N N . LYS A 1 359 ? 6.777 -12.008 -14.802 1.00 75.69 359 LYS A N 1
ATOM 2914 C CA . LYS A 1 359 ? 5.831 -12.497 -15.814 1.00 75.69 359 LYS A CA 1
ATOM 2915 C C . LYS A 1 359 ? 6.539 -12.874 -17.117 1.00 75.69 359 LYS A C 1
ATOM 2917 O O . LYS A 1 359 ? 6.159 -13.847 -17.760 1.00 75.69 359 LYS A O 1
ATOM 2922 N N . ASN A 1 360 ? 7.563 -12.118 -17.506 1.00 70.19 360 ASN A N 1
ATOM 2923 C CA . ASN A 1 360 ? 8.386 -12.417 -18.674 1.00 70.19 360 ASN A CA 1
ATOM 2924 C C . ASN A 1 360 ? 9.137 -13.749 -18.496 1.00 70.19 360 ASN A C 1
ATOM 2926 O O . ASN A 1 360 ? 8.992 -14.648 -19.322 1.00 70.19 360 ASN A O 1
ATOM 2930 N N . ILE A 1 361 ? 9.826 -13.934 -17.368 1.00 70.56 361 ILE A N 1
ATOM 2931 C CA . ILE A 1 361 ? 10.531 -15.188 -17.055 1.00 70.56 361 ILE A CA 1
ATOM 2932 C C . ILE A 1 361 ? 9.568 -16.384 -17.077 1.00 70.56 361 ILE A C 1
ATOM 2934 O O . ILE A 1 361 ? 9.880 -17.422 -17.661 1.00 70.56 361 ILE A O 1
ATOM 2938 N N . GLN A 1 362 ? 8.370 -16.234 -16.504 1.00 69.31 362 GLN A N 1
ATOM 2939 C CA . GLN A 1 362 ? 7.344 -17.282 -16.507 1.00 69.31 362 GLN A CA 1
ATOM 2940 C C . GLN A 1 362 ? 6.855 -17.641 -17.918 1.00 69.31 362 GLN A C 1
ATOM 2942 O O . GLN A 1 362 ? 6.631 -18.814 -18.205 1.00 69.31 362 GLN A O 1
ATOM 2947 N N . LEU A 1 363 ? 6.702 -16.653 -18.806 1.00 64.81 363 LEU A N 1
ATOM 2948 C CA . LEU A 1 363 ? 6.238 -16.867 -20.181 1.00 64.81 363 LEU A CA 1
ATOM 2949 C C . LEU A 1 363 ? 7.292 -17.530 -21.079 1.00 64.81 363 LEU A C 1
ATOM 2951 O O . LEU A 1 363 ? 6.923 -18.252 -22.004 1.00 64.81 363 LEU A O 1
ATOM 2955 N N . HIS A 1 364 ? 8.580 -17.293 -20.820 1.00 58.97 364 HIS A N 1
ATOM 2956 C CA . HIS A 1 364 ? 9.679 -17.753 -21.677 1.00 58.97 364 HIS A CA 1
ATOM 2957 C C . HIS A 1 364 ? 10.494 -18.928 -21.084 1.00 58.97 364 HIS A C 1
ATOM 2959 O O . HIS A 1 364 ? 11.340 -19.507 -21.769 1.00 58.97 364 HIS A O 1
ATOM 2965 N N . GLY A 1 365 ? 10.188 -19.362 -19.854 1.00 50.94 365 GLY A N 1
ATOM 2966 C CA . GLY A 1 365 ? 10.698 -20.597 -19.242 1.00 50.94 365 GLY A CA 1
ATOM 2967 C C . GLY A 1 365 ? 12.219 -20.621 -19.027 1.00 50.94 365 GLY A C 1
ATOM 2968 O O . GLY A 1 365 ? 12.862 -19.591 -18.868 1.00 50.94 365 GLY A O 1
ATOM 2969 N N . VAL A 1 366 ? 12.829 -21.817 -19.044 1.00 41.38 366 VAL A N 1
ATOM 2970 C CA . VAL A 1 366 ? 14.288 -22.032 -18.851 1.00 41.38 366 VAL A CA 1
ATOM 2971 C C . VAL A 1 366 ? 15.138 -21.388 -19.969 1.00 41.38 366 VAL A C 1
ATOM 2973 O O . VAL A 1 366 ? 16.339 -21.202 -19.788 1.00 41.38 366 VAL A O 1
ATOM 2976 N N . ARG A 1 367 ? 14.516 -21.004 -21.094 1.00 49.31 367 ARG A N 1
ATOM 2977 C CA . ARG A 1 367 ? 15.121 -20.239 -22.204 1.00 49.31 367 ARG A CA 1
ATOM 2978 C C . ARG A 1 367 ? 14.902 -18.717 -22.085 1.00 49.31 367 ARG A C 1
ATOM 2980 O O . ARG A 1 367 ? 15.332 -17.963 -22.942 1.00 49.31 367 ARG A O 1
ATOM 2987 N N . GLY A 1 368 ? 14.202 -18.248 -21.050 1.00 46.59 368 GLY A N 1
ATOM 2988 C CA . GLY A 1 368 ? 13.885 -16.837 -20.841 1.00 46.59 368 GLY A CA 1
ATOM 2989 C C . GLY A 1 368 ? 14.919 -16.151 -19.957 1.00 46.59 368 GLY A C 1
ATOM 2990 O O . GLY A 1 368 ? 14.904 -16.306 -18.736 1.00 46.59 368 GLY A O 1
ATOM 2991 N N . GLN A 1 369 ? 15.812 -15.364 -20.552 1.00 57.69 369 GLN A N 1
ATOM 2992 C CA . GLN A 1 369 ? 16.508 -14.316 -19.807 1.00 57.69 369 GLN A CA 1
ATOM 2993 C C . GLN A 1 369 ? 15.485 -13.226 -19.420 1.00 57.69 369 GLN A C 1
ATOM 2995 O O . GLN A 1 369 ? 14.586 -12.936 -20.215 1.00 57.69 369 GLN A O 1
ATOM 3000 N N . PRO A 1 370 ? 15.577 -12.592 -18.236 1.00 58.91 370 PRO A N 1
ATOM 3001 C CA . PRO A 1 370 ? 14.818 -11.374 -17.979 1.00 58.91 370 PRO A CA 1
ATOM 3002 C C . PRO A 1 370 ? 15.215 -10.335 -19.026 1.00 58.91 370 PRO A C 1
ATOM 3004 O O . PRO A 1 370 ? 16.371 -9.942 -19.118 1.00 58.91 370 PRO A O 1
ATOM 3007 N N . TYR A 1 371 ? 14.265 -9.916 -19.855 1.00 66.12 371 TYR A N 1
ATOM 3008 C CA . TYR A 1 371 ? 14.540 -9.074 -21.016 1.00 66.12 371 TYR A CA 1
ATOM 3009 C C . TYR A 1 371 ? 15.289 -7.780 -20.646 1.00 66.12 371 TYR A C 1
ATOM 3011 O O . TYR A 1 371 ? 14.711 -6.874 -20.052 1.00 66.12 371 TYR A O 1
ATOM 3019 N N . GLY A 1 372 ? 16.577 -7.692 -21.004 1.00 64.88 372 GLY A N 1
ATOM 3020 C CA . GLY A 1 372 ? 17.470 -6.591 -20.612 1.00 64.88 372 GLY A CA 1
ATOM 3021 C C . GLY A 1 372 ? 18.369 -6.872 -19.396 1.00 64.88 372 GLY A C 1
ATOM 3022 O O . GLY A 1 372 ? 18.914 -5.923 -18.831 1.00 64.88 372 GLY A O 1
ATOM 3023 N N . CYS A 1 373 ? 18.519 -8.136 -18.991 1.00 73.62 373 CYS A N 1
ATOM 3024 C CA . CYS A 1 373 ? 19.370 -8.599 -17.894 1.00 73.62 373 CYS A CA 1
ATOM 3025 C C . CYS A 1 373 ? 19.843 -10.047 -18.126 1.00 73.62 373 CYS A C 1
ATOM 3027 O O . CYS A 1 373 ? 19.040 -10.916 -18.468 1.00 73.62 373 CYS A O 1
ATOM 3029 N N . HIS A 1 374 ? 21.111 -10.346 -17.832 1.00 73.25 374 HIS A N 1
ATOM 3030 C CA . HIS A 1 374 ? 21.603 -11.722 -17.831 1.00 73.25 374 HIS A CA 1
ATOM 3031 C C . HIS A 1 374 ? 20.849 -12.598 -16.813 1.00 73.25 374 HIS A C 1
ATOM 3033 O O . HIS A 1 374 ? 20.570 -12.174 -15.688 1.00 73.25 374 HIS A O 1
ATOM 3039 N N . ARG A 1 375 ? 20.563 -13.865 -17.148 1.00 71.75 375 ARG A N 1
ATOM 3040 C CA . ARG A 1 375 ? 19.844 -14.785 -16.238 1.00 71.75 375 ARG A CA 1
ATOM 3041 C C . ARG A 1 375 ? 20.574 -14.997 -14.908 1.00 71.75 375 ARG A C 1
ATOM 3043 O O . ARG A 1 375 ? 19.921 -15.114 -13.877 1.00 71.75 375 ARG A O 1
ATOM 3050 N N . LEU A 1 376 ? 21.906 -15.055 -14.930 1.00 73.56 376 LEU A N 1
ATOM 3051 C CA . LEU A 1 376 ? 22.712 -15.238 -13.714 1.00 73.56 376 LEU A CA 1
ATOM 3052 C C . LEU A 1 376 ? 22.740 -13.986 -12.825 1.00 73.56 376 LEU A C 1
ATOM 3054 O O . LEU A 1 376 ? 22.909 -14.117 -11.618 1.00 73.56 376 LEU A O 1
ATOM 3058 N N . ASP A 1 377 ? 22.517 -12.799 -13.395 1.00 76.44 377 ASP A N 1
ATOM 3059 C CA . ASP A 1 377 ? 22.418 -11.554 -12.625 1.00 76.44 377 ASP A CA 1
ATOM 3060 C C . ASP A 1 377 ? 21.020 -11.354 -12.028 1.00 76.44 377 ASP A C 1
ATOM 3062 O O . ASP A 1 377 ? 20.859 -10.619 -11.050 1.00 76.44 377 ASP A O 1
ATOM 3066 N N . TRP A 1 378 ? 20.001 -12.026 -12.577 1.00 82.81 378 TRP A N 1
ATOM 3067 C CA . TRP A 1 378 ? 18.614 -11.847 -12.155 1.00 82.81 378 TRP A CA 1
ATOM 3068 C C . TRP A 1 378 ? 18.367 -12.067 -10.663 1.00 82.81 378 TRP A C 1
ATOM 3070 O O . TRP A 1 378 ? 17.702 -11.218 -10.080 1.00 82.81 378 TRP A O 1
ATOM 3080 N N . PRO A 1 379 ? 18.876 -13.121 -9.996 1.00 79.38 379 PRO A N 1
ATOM 3081 C CA . PRO A 1 379 ? 18.654 -13.290 -8.561 1.00 79.38 379 PRO A CA 1
ATOM 3082 C C . PRO A 1 379 ? 19.168 -12.100 -7.745 1.00 79.38 379 PRO A C 1
ATOM 3084 O O . PRO A 1 379 ? 18.512 -11.668 -6.799 1.00 79.38 379 PRO A O 1
ATOM 3087 N N . ASN A 1 380 ? 20.308 -11.535 -8.149 1.00 82.62 380 ASN A N 1
ATOM 3088 C CA . ASN A 1 380 ? 20.926 -10.402 -7.471 1.00 82.62 380 ASN A CA 1
ATOM 3089 C C . ASN A 1 380 ? 20.150 -9.105 -7.743 1.00 82.62 380 ASN A C 1
ATOM 3091 O O . ASN A 1 380 ? 19.835 -8.350 -6.828 1.00 82.62 380 ASN A O 1
ATOM 3095 N N . ILE A 1 381 ? 19.741 -8.884 -8.995 1.00 86.25 381 ILE A N 1
ATOM 3096 C CA . ILE A 1 381 ? 18.885 -7.753 -9.360 1.00 86.25 381 ILE A CA 1
ATOM 3097 C C . ILE A 1 381 ? 17.529 -7.858 -8.660 1.00 86.25 381 ILE A C 1
ATOM 3099 O O . ILE A 1 381 ? 17.103 -6.898 -8.032 1.00 86.25 381 ILE A O 1
ATOM 3103 N N . LYS A 1 382 ? 16.879 -9.021 -8.668 1.00 84.25 382 LYS A N 1
ATOM 3104 C CA . LYS A 1 382 ? 15.631 -9.270 -7.940 1.00 84.25 382 LYS A CA 1
ATOM 3105 C C . LYS A 1 382 ? 15.778 -8.956 -6.456 1.00 84.25 382 LYS A C 1
ATOM 3107 O O . LYS A 1 382 ? 14.907 -8.292 -5.900 1.00 84.25 382 LYS A O 1
ATOM 3112 N N . HIS A 1 383 ? 16.872 -9.389 -5.829 1.00 82.81 383 HIS A N 1
ATOM 3113 C CA . HIS A 1 383 ? 17.166 -9.029 -4.447 1.00 82.81 383 HIS A CA 1
ATOM 3114 C C . HIS A 1 383 ? 17.234 -7.506 -4.284 1.00 82.81 383 HIS A C 1
ATOM 3116 O O . HIS A 1 383 ? 16.542 -6.971 -3.429 1.00 82.81 383 HIS A O 1
ATOM 3122 N N . LEU A 1 384 ? 17.979 -6.794 -5.137 1.00 86.69 384 LEU A N 1
ATOM 3123 C CA . LEU A 1 384 ? 18.049 -5.327 -5.098 1.00 86.69 384 LEU A CA 1
ATOM 3124 C C . LEU A 1 384 ? 16.678 -4.660 -5.273 1.00 86.69 384 LEU A C 1
ATOM 3126 O O . LEU A 1 384 ? 16.393 -3.695 -4.573 1.00 86.69 384 LEU A O 1
ATOM 3130 N N . PHE A 1 385 ? 15.814 -5.171 -6.156 1.00 87.31 385 PHE A N 1
ATOM 3131 C CA . PHE A 1 385 ? 14.437 -4.685 -6.293 1.00 87.31 385 PHE A CA 1
ATOM 3132 C C . PHE A 1 385 ? 13.655 -4.858 -4.992 1.00 87.31 385 PHE A C 1
ATOM 3134 O O . PHE A 1 385 ? 13.023 -3.912 -4.536 1.00 87.31 385 PHE A O 1
ATOM 3141 N N . LEU A 1 386 ? 13.704 -6.046 -4.386 1.00 80.50 386 LEU A N 1
ATOM 3142 C CA . LEU A 1 386 ? 13.015 -6.326 -3.126 1.00 80.50 386 LEU A CA 1
ATOM 3143 C C . LEU A 1 386 ? 13.557 -5.460 -1.983 1.00 80.50 386 LEU A C 1
ATOM 3145 O O . LEU A 1 386 ? 12.765 -4.918 -1.217 1.00 80.50 386 LEU A O 1
ATOM 3149 N N . THR A 1 387 ? 14.877 -5.261 -1.920 1.00 81.31 387 THR A N 1
ATOM 3150 C CA . THR A 1 387 ? 15.509 -4.337 -0.973 1.00 81.31 387 THR A CA 1
ATOM 3151 C C . THR A 1 387 ? 15.028 -2.911 -1.211 1.00 81.31 387 THR A C 1
ATOM 3153 O O . THR A 1 387 ? 14.559 -2.285 -0.277 1.00 81.31 387 THR A O 1
ATOM 3156 N N . ALA A 1 388 ? 15.035 -2.407 -2.447 1.00 84.88 388 ALA A N 1
ATOM 3157 C CA . ALA A 1 388 ? 14.603 -1.041 -2.754 1.00 84.88 388 ALA A CA 1
ATOM 3158 C C . ALA A 1 388 ? 13.099 -0.798 -2.558 1.00 84.88 388 ALA A C 1
ATOM 3160 O O . ALA A 1 388 ? 12.693 0.337 -2.327 1.00 84.88 388 ALA A O 1
ATOM 3161 N N . LEU A 1 389 ? 12.263 -1.838 -2.634 1.00 78.69 389 LEU A N 1
ATOM 3162 C CA . LEU A 1 389 ? 10.838 -1.744 -2.295 1.00 78.69 389 LEU A CA 1
ATOM 3163 C C . LEU A 1 389 ? 10.600 -1.510 -0.797 1.00 78.69 389 LEU A C 1
ATOM 3165 O O . LEU A 1 389 ? 9.552 -0.984 -0.429 1.00 78.69 389 LEU A O 1
ATOM 3169 N N . GLN A 1 390 ? 11.555 -1.905 0.045 1.00 69.44 390 GLN A N 1
ATOM 3170 C CA . GLN A 1 390 ? 11.507 -1.793 1.507 1.00 69.44 390 GLN A CA 1
ATOM 3171 C C . GLN A 1 390 ? 12.550 -0.805 2.061 1.00 69.44 390 GLN A C 1
ATOM 3173 O O . GLN A 1 390 ? 12.589 -0.555 3.263 1.00 69.44 390 GLN A O 1
ATOM 3178 N N . GLY A 1 391 ? 13.404 -0.287 1.182 1.00 66.69 391 GLY A N 1
ATOM 3179 C CA . GLY A 1 391 ? 14.629 0.427 1.499 1.00 66.69 391 GLY A CA 1
ATOM 3180 C C . GLY A 1 391 ? 14.508 1.932 1.329 1.00 66.69 391 GLY A C 1
ATOM 3181 O O . GLY A 1 391 ? 13.424 2.485 1.119 1.00 66.69 391 GLY A O 1
ATOM 3182 N N . ASP A 1 392 ? 15.643 2.611 1.442 1.00 76.50 392 ASP A N 1
ATOM 3183 C CA . ASP A 1 392 ? 15.705 4.063 1.355 1.00 76.50 392 ASP A CA 1
ATOM 3184 C C . ASP A 1 392 ? 16.013 4.553 -0.075 1.00 76.50 392 ASP A C 1
ATOM 3186 O O . ASP A 1 392 ? 16.029 3.807 -1.060 1.00 76.50 392 ASP A O 1
ATOM 3190 N N . PHE A 1 393 ? 16.238 5.860 -0.216 1.00 82.44 393 PHE A N 1
ATOM 3191 C CA . PHE A 1 393 ? 16.574 6.451 -1.508 1.00 82.44 393 PHE A CA 1
ATOM 3192 C C . PHE A 1 393 ? 17.859 5.868 -2.120 1.00 82.44 393 PHE A C 1
ATOM 3194 O O . PHE A 1 393 ? 17.941 5.766 -3.344 1.00 82.44 393 PHE A O 1
ATOM 3201 N N . LYS A 1 394 ? 18.850 5.469 -1.312 1.00 84.69 394 LYS A N 1
ATOM 3202 C CA . LYS A 1 394 ? 20.093 4.878 -1.822 1.00 84.69 394 LYS A CA 1
ATOM 3203 C C . LYS A 1 394 ? 19.852 3.495 -2.409 1.00 84.69 394 LYS A C 1
ATOM 3205 O O . LYS A 1 394 ? 20.468 3.169 -3.422 1.00 84.69 394 LYS A O 1
ATOM 3210 N N . ASP A 1 395 ? 18.927 2.721 -1.850 1.00 86.19 395 ASP A N 1
ATOM 3211 C CA . ASP A 1 395 ? 18.533 1.432 -2.426 1.00 86.19 395 ASP A CA 1
ATOM 3212 C C . ASP A 1 395 ? 17.828 1.616 -3.779 1.00 86.19 395 ASP A C 1
ATOM 3214 O O . ASP A 1 395 ? 18.155 0.941 -4.760 1.00 86.19 395 ASP A O 1
ATOM 3218 N N . ILE A 1 396 ? 16.921 2.596 -3.874 1.00 90.56 396 ILE A N 1
ATOM 3219 C CA . ILE A 1 396 ? 16.255 2.976 -5.134 1.00 90.56 396 ILE A CA 1
ATOM 3220 C C . ILE A 1 396 ? 17.277 3.452 -6.168 1.00 90.56 396 ILE A C 1
ATOM 3222 O O . ILE A 1 396 ? 17.232 3.036 -7.328 1.00 90.56 396 ILE A O 1
ATOM 3226 N N . PHE A 1 397 ? 18.208 4.309 -5.754 1.00 91.75 397 PHE A N 1
ATOM 3227 C CA . PHE A 1 397 ? 19.288 4.799 -6.600 1.00 91.75 397 PHE A CA 1
ATOM 3228 C C . PHE A 1 397 ? 20.155 3.641 -7.103 1.00 91.75 397 PHE A C 1
ATOM 3230 O O . PHE A 1 397 ? 20.460 3.555 -8.293 1.00 91.75 397 PHE A O 1
ATOM 3237 N N . ARG A 1 398 ? 20.498 2.695 -6.227 1.00 92.12 398 ARG A N 1
ATOM 3238 C CA . ARG A 1 398 ? 21.269 1.509 -6.596 1.00 92.12 398 ARG A CA 1
ATOM 3239 C C . ARG A 1 398 ? 20.535 0.647 -7.619 1.00 92.12 398 ARG A C 1
ATOM 3241 O O . ARG A 1 398 ? 21.148 0.232 -8.603 1.00 92.12 398 ARG A O 1
ATOM 3248 N N . VAL A 1 399 ? 19.231 0.421 -7.451 1.00 94.06 399 VAL A N 1
ATOM 3249 C CA . VAL A 1 399 ? 18.407 -0.249 -8.473 1.00 94.06 399 VAL A CA 1
ATOM 3250 C C . VAL A 1 399 ? 18.445 0.529 -9.786 1.00 94.06 399 VAL A C 1
ATOM 3252 O O . VAL A 1 399 ? 18.670 -0.067 -10.838 1.00 94.06 399 VAL A O 1
ATOM 3255 N N . ALA A 1 400 ? 18.320 1.855 -9.737 1.00 94.62 400 ALA A N 1
ATOM 3256 C CA . ALA A 1 400 ? 18.374 2.704 -10.921 1.00 94.62 400 ALA A CA 1
ATOM 3257 C C . ALA A 1 400 ? 19.712 2.625 -11.671 1.00 94.62 400 ALA A C 1
ATOM 3259 O O . ALA A 1 400 ? 19.715 2.818 -12.883 1.00 94.62 400 ALA A O 1
ATOM 3260 N N . VAL A 1 401 ? 20.827 2.328 -10.994 1.00 93.25 401 VAL A N 1
ATOM 3261 C CA . VAL A 1 401 ? 22.147 2.120 -11.616 1.00 93.25 401 VAL A CA 1
ATOM 3262 C C . VAL A 1 401 ? 22.291 0.696 -12.159 1.00 93.25 401 VAL A C 1
ATOM 3264 O O . VAL A 1 401 ? 22.619 0.507 -13.337 1.00 93.25 401 VAL A O 1
ATOM 3267 N N . VAL A 1 402 ? 22.042 -0.308 -11.314 1.00 91.88 402 VAL A N 1
ATOM 3268 C CA . VAL A 1 402 ? 22.327 -1.721 -11.612 1.00 91.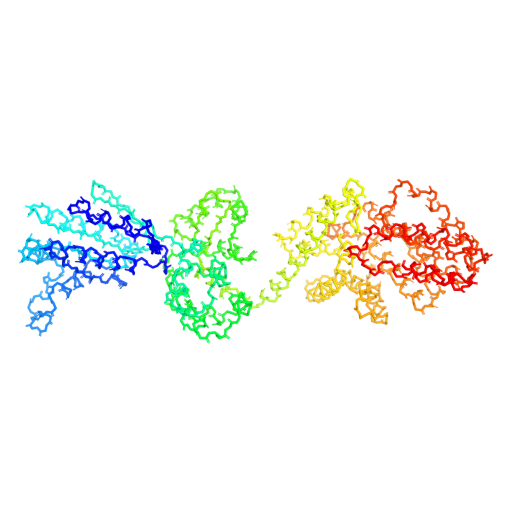88 402 VAL A CA 1
ATOM 3269 C C . VAL A 1 402 ? 21.294 -2.304 -12.572 1.00 91.88 402 VAL A C 1
ATOM 3271 O O . VAL A 1 402 ? 21.654 -2.961 -13.542 1.00 91.88 402 VAL A O 1
ATOM 3274 N N . ALA A 1 403 ? 20.009 -2.025 -12.369 1.00 92.06 403 ALA A N 1
ATOM 3275 C CA . ALA A 1 403 ? 18.924 -2.572 -13.180 1.00 92.06 403 ALA A CA 1
ATOM 3276 C C . ALA A 1 403 ? 18.505 -1.674 -14.350 1.00 92.06 403 ALA A C 1
ATOM 3278 O O . ALA A 1 403 ? 17.477 -1.918 -14.987 1.00 92.06 403 ALA A O 1
ATOM 3279 N N . ARG A 1 404 ? 19.297 -0.637 -14.655 1.00 92.56 404 ARG A N 1
ATOM 3280 C CA . ARG A 1 404 ? 18.902 0.429 -15.584 1.00 92.56 404 ARG A CA 1
ATOM 3281 C C . ARG A 1 404 ? 18.387 -0.068 -16.916 1.00 92.56 404 ARG A C 1
ATOM 3283 O O . ARG A 1 404 ? 17.373 0.390 -17.430 1.00 92.56 404 ARG A O 1
ATOM 3290 N N . ARG A 1 405 ? 19.082 -1.056 -17.458 1.00 87.44 405 ARG A N 1
ATOM 3291 C CA . ARG A 1 405 ? 18.784 -1.612 -18.759 1.00 87.44 405 ARG A CA 1
ATOM 3292 C C . ARG A 1 405 ? 17.436 -2.322 -18.769 1.00 87.44 405 ARG A C 1
ATOM 3294 O O . ARG A 1 405 ? 16.600 -2.004 -19.606 1.00 87.44 405 ARG A O 1
ATOM 3301 N N . LEU A 1 406 ? 17.232 -3.238 -17.824 1.00 87.50 406 LEU A N 1
ATOM 3302 C CA . LEU A 1 406 ? 15.975 -3.950 -17.620 1.00 87.50 406 LEU A CA 1
ATOM 3303 C C . LEU A 1 406 ? 14.802 -2.961 -17.526 1.00 87.50 406 LEU A C 1
ATOM 3305 O O . LEU A 1 406 ? 13.802 -3.114 -18.221 1.00 87.50 406 LEU A O 1
ATOM 3309 N N . MET A 1 407 ? 14.957 -1.905 -16.722 1.00 91.12 407 MET A N 1
ATOM 3310 C CA . MET A 1 407 ? 13.924 -0.884 -16.509 1.00 91.12 407 MET A CA 1
ATOM 3311 C C . MET A 1 407 ? 13.609 -0.100 -17.790 1.00 91.12 407 MET A C 1
ATOM 3313 O O . MET A 1 407 ? 12.447 0.026 -18.170 1.00 91.12 407 MET A O 1
ATOM 3317 N N . MET A 1 408 ? 14.640 0.389 -18.485 1.00 88.94 408 MET A N 1
ATOM 3318 C CA . MET A 1 408 ? 14.494 1.176 -19.716 1.00 88.94 408 MET A CA 1
ATOM 3319 C C . MET A 1 408 ? 13.918 0.367 -20.881 1.00 88.94 408 MET A C 1
ATOM 3321 O O . MET A 1 408 ? 13.247 0.922 -21.747 1.00 88.94 408 MET A O 1
ATOM 3325 N N . VAL A 1 409 ? 14.186 -0.937 -20.915 1.00 81.12 409 VAL A N 1
ATOM 3326 C CA . VAL A 1 409 ? 13.743 -1.833 -21.984 1.00 81.12 409 VAL A CA 1
ATOM 3327 C C . VAL A 1 409 ? 12.306 -2.321 -21.754 1.00 81.12 409 VAL A C 1
ATOM 3329 O O . VAL A 1 409 ? 11.530 -2.396 -22.707 1.00 81.12 409 VAL A O 1
ATOM 3332 N N . LEU A 1 410 ? 11.933 -2.634 -20.509 1.00 80.38 410 LEU A N 1
ATOM 3333 C CA . LEU A 1 410 ? 10.592 -3.120 -20.175 1.00 80.38 410 LEU A CA 1
ATOM 3334 C C . LEU A 1 410 ? 9.529 -2.018 -20.178 1.00 80.38 410 LEU A C 1
ATOM 3336 O O . LEU A 1 410 ? 8.374 -2.298 -20.510 1.00 80.38 410 LEU A O 1
ATOM 3340 N N . ASP A 1 411 ? 9.880 -0.791 -19.787 1.00 83.88 411 ASP A N 1
ATOM 3341 C CA . ASP A 1 411 ? 8.945 0.336 -19.805 1.00 83.88 411 ASP A CA 1
ATOM 3342 C C . ASP A 1 411 ? 9.640 1.687 -20.053 1.00 83.88 411 ASP A C 1
ATOM 3344 O O . ASP A 1 411 ? 9.889 2.453 -19.120 1.00 83.88 411 ASP A O 1
ATOM 3348 N N . PRO A 1 412 ? 9.983 2.015 -21.311 1.00 85.56 412 PRO A N 1
ATOM 3349 C CA . PRO A 1 412 ? 10.796 3.190 -21.615 1.00 85.56 412 PRO A CA 1
ATOM 3350 C C . PRO A 1 412 ? 10.126 4.522 -21.241 1.00 85.56 412 PRO A C 1
ATOM 3352 O O . PRO A 1 412 ? 10.808 5.472 -20.855 1.00 85.56 412 PRO A O 1
ATOM 3355 N N . ASN A 1 413 ? 8.797 4.612 -21.338 1.00 84.81 413 ASN A N 1
ATOM 3356 C CA . ASN A 1 413 ? 8.076 5.860 -21.084 1.00 84.81 413 ASN A CA 1
ATOM 3357 C C . ASN A 1 413 ? 8.019 6.177 -19.586 1.00 84.81 413 ASN A C 1
ATOM 3359 O O . ASN A 1 413 ? 8.306 7.308 -19.184 1.00 84.81 413 ASN A O 1
ATOM 3363 N N . ASP A 1 414 ? 7.699 5.183 -18.756 1.00 86.19 414 ASP A N 1
ATOM 3364 C CA . ASP A 1 414 ? 7.704 5.371 -17.307 1.00 86.19 414 ASP A CA 1
ATOM 3365 C C . ASP A 1 414 ? 9.134 5.401 -16.749 1.00 86.19 414 ASP A C 1
ATOM 3367 O O . ASP A 1 414 ? 9.405 6.190 -15.841 1.00 86.19 414 ASP A O 1
ATOM 3371 N N . ALA A 1 415 ? 10.091 4.697 -17.370 1.00 91.12 415 ALA A N 1
ATOM 3372 C CA . ALA A 1 415 ? 11.514 4.856 -17.072 1.00 91.12 415 ALA A CA 1
ATOM 3373 C C . ALA A 1 415 ? 11.978 6.305 -17.294 1.00 91.12 415 ALA A C 1
ATOM 3375 O O . ALA A 1 415 ? 12.685 6.855 -16.452 1.00 91.12 415 ALA A O 1
ATOM 3376 N N . LYS A 1 416 ? 11.547 6.974 -18.375 1.00 91.25 416 LYS A N 1
ATOM 3377 C CA . LYS A 1 416 ? 11.885 8.388 -18.629 1.00 91.25 416 LYS A CA 1
ATOM 3378 C C . LYS A 1 416 ? 11.420 9.299 -17.491 1.00 91.25 416 LYS A C 1
ATOM 3380 O O . LYS A 1 416 ? 12.163 10.180 -17.060 1.00 91.25 416 LYS A O 1
ATOM 3385 N N . ARG A 1 417 ? 10.214 9.066 -16.961 1.00 89.81 417 ARG A N 1
ATOM 3386 C CA . ARG A 1 417 ? 9.686 9.800 -15.796 1.00 89.81 417 ARG A CA 1
ATOM 3387 C C . ARG A 1 417 ? 10.456 9.471 -14.521 1.00 89.81 417 ARG A C 1
ATOM 3389 O O . ARG A 1 417 ? 10.789 10.387 -13.773 1.00 89.81 417 ARG A O 1
ATOM 3396 N N . PHE A 1 418 ? 10.754 8.194 -14.301 1.00 93.19 418 PHE A N 1
ATOM 3397 C CA . PHE A 1 418 ? 11.517 7.703 -13.158 1.00 93.19 418 PHE A CA 1
ATOM 3398 C C . PHE A 1 418 ? 12.916 8.334 -13.097 1.00 93.19 418 PHE A C 1
ATOM 3400 O O . PHE A 1 418 ? 13.246 8.985 -12.107 1.00 93.19 418 PHE A O 1
ATOM 3407 N N . TYR A 1 419 ? 13.696 8.251 -14.180 1.00 95.06 419 TYR A N 1
ATOM 3408 C CA . TYR A 1 419 ? 15.033 8.848 -14.253 1.00 95.06 419 TYR A CA 1
ATOM 3409 C C . TYR A 1 419 ? 15.002 10.377 -14.201 1.00 95.06 419 TYR A C 1
ATOM 3411 O O . TYR A 1 419 ? 15.854 10.975 -13.554 1.00 95.06 419 TYR A O 1
ATOM 3419 N N . GLY A 1 420 ? 13.996 11.025 -14.799 1.00 92.75 420 GLY A N 1
ATOM 3420 C CA . GLY A 1 420 ? 13.825 12.478 -14.682 1.00 92.75 420 GLY A CA 1
ATOM 3421 C C . GLY A 1 420 ? 13.433 12.936 -13.270 1.00 92.75 420 GLY A C 1
ATOM 3422 O O . GLY A 1 420 ? 13.714 14.066 -12.872 1.00 92.75 420 GLY A O 1
ATOM 3423 N N . GLY A 1 421 ? 12.765 12.079 -12.496 1.00 89.56 421 GLY A N 1
ATOM 3424 C CA . GLY A 1 421 ? 12.535 12.290 -11.070 1.00 89.56 421 GLY A CA 1
ATOM 3425 C C . GLY A 1 421 ? 13.826 12.144 -10.271 1.00 89.56 421 GLY A C 1
ATOM 3426 O O . GLY A 1 421 ? 14.182 13.058 -9.528 1.00 89.56 421 GLY A O 1
ATOM 3427 N N . LEU A 1 422 ? 14.532 11.023 -10.460 1.00 91.44 422 LEU A N 1
ATOM 3428 C CA . LEU A 1 422 ? 15.777 10.733 -9.751 1.00 91.44 422 LEU A CA 1
ATOM 3429 C C . LEU A 1 422 ? 16.842 11.789 -10.005 1.00 91.44 422 LEU A C 1
ATOM 3431 O O . LEU A 1 422 ? 17.412 12.269 -9.037 1.00 91.44 422 LEU A O 1
ATOM 3435 N N . TYR A 1 423 ? 17.037 12.206 -11.258 1.00 94.38 423 TYR A N 1
ATOM 3436 C CA . TYR A 1 423 ? 17.991 13.253 -11.614 1.00 94.38 423 TYR A CA 1
ATOM 3437 C C . TYR A 1 423 ? 17.734 14.554 -10.840 1.00 94.38 423 TYR A C 1
ATOM 3439 O O . TYR A 1 423 ? 18.638 15.063 -10.190 1.00 94.38 423 TYR A O 1
ATOM 3447 N N . ARG A 1 424 ? 16.483 15.035 -10.793 1.00 88.81 424 ARG A N 1
ATOM 3448 C CA . ARG A 1 424 ? 16.120 16.230 -10.005 1.00 88.81 424 ARG A CA 1
ATOM 3449 C C . ARG A 1 424 ? 16.366 16.039 -8.509 1.00 88.81 424 ARG A C 1
ATOM 3451 O O . ARG A 1 424 ? 16.799 16.958 -7.821 1.00 88.81 424 ARG A O 1
ATOM 3458 N N . THR A 1 425 ? 16.082 14.846 -7.986 1.00 84.56 425 THR A N 1
ATOM 3459 C CA . THR A 1 425 ? 16.353 14.531 -6.579 1.00 84.56 425 THR A CA 1
ATOM 3460 C C . THR A 1 425 ? 17.857 14.521 -6.291 1.00 84.56 425 THR A C 1
ATOM 3462 O O . THR A 1 425 ? 18.276 15.095 -5.290 1.00 84.56 425 THR A O 1
ATOM 3465 N N . THR A 1 426 ? 18.677 13.925 -7.157 1.00 87.44 426 THR A N 1
ATOM 3466 C CA . THR A 1 426 ? 20.138 13.880 -6.996 1.00 87.44 426 THR A CA 1
ATOM 3467 C C . THR A 1 426 ? 20.809 15.219 -7.260 1.00 87.44 426 THR A C 1
ATOM 3469 O O . THR A 1 426 ? 21.830 15.500 -6.654 1.00 87.44 426 THR A O 1
ATOM 3472 N N . GLU A 1 427 ? 20.232 16.067 -8.105 1.00 85.81 427 GLU A N 1
ATOM 3473 C CA . GLU A 1 427 ? 20.689 17.445 -8.304 1.00 85.81 427 GLU A CA 1
ATOM 3474 C C . GLU A 1 427 ? 20.489 18.284 -7.034 1.00 85.81 427 GLU A C 1
ATOM 3476 O O . GLU A 1 427 ? 21.329 19.108 -6.689 1.00 85.81 427 GLU A O 1
ATOM 3481 N N . THR A 1 428 ? 19.397 18.035 -6.304 1.00 80.81 428 THR A N 1
ATOM 3482 C CA . THR A 1 428 ? 19.073 18.785 -5.082 1.00 80.81 428 THR A CA 1
ATOM 3483 C C . THR A 1 428 ? 19.795 18.241 -3.844 1.00 80.81 428 THR A C 1
ATOM 3485 O O . THR A 1 428 ? 20.204 19.014 -2.981 1.00 80.81 428 THR A O 1
ATOM 3488 N N . TYR A 1 429 ? 19.919 16.914 -3.720 1.00 78.94 429 TYR A N 1
ATOM 3489 C CA . TYR A 1 429 ? 20.348 16.253 -2.476 1.00 78.94 429 TYR A CA 1
ATOM 3490 C C . TYR A 1 429 ? 21.508 15.262 -2.643 1.00 78.94 429 TYR A C 1
ATOM 3492 O O . TYR A 1 429 ? 22.004 14.741 -1.645 1.00 78.94 429 TYR A O 1
ATOM 3500 N N . GLY A 1 430 ? 21.898 14.942 -3.876 1.00 82.81 430 GLY A N 1
ATOM 3501 C CA . GLY A 1 430 ? 22.952 13.977 -4.176 1.00 82.81 430 GLY A CA 1
ATOM 3502 C C . GLY A 1 430 ? 24.312 14.635 -4.392 1.00 82.81 430 GLY A C 1
ATOM 3503 O O . GLY A 1 430 ? 24.455 15.854 -4.465 1.00 82.81 430 GLY A O 1
ATOM 3504 N N . SER A 1 431 ? 25.337 13.801 -4.515 1.00 88.06 431 SER A N 1
ATOM 3505 C CA . SER A 1 431 ? 26.665 14.228 -4.952 1.00 88.06 431 SER A CA 1
ATOM 3506 C C . SER A 1 431 ? 26.676 14.587 -6.449 1.00 88.06 431 SER A C 1
ATOM 3508 O O . SER A 1 431 ? 25.881 14.038 -7.222 1.00 88.06 431 SER A O 1
ATOM 3510 N N . PRO A 1 432 ? 27.629 15.423 -6.913 1.00 88.75 432 PRO A N 1
ATOM 3511 C CA . PRO A 1 432 ? 27.801 15.712 -8.341 1.00 88.75 432 PRO A CA 1
ATOM 3512 C C . PRO A 1 432 ? 27.927 14.443 -9.196 1.00 88.75 432 PRO A C 1
ATOM 3514 O O . PRO A 1 432 ? 27.386 14.363 -10.295 1.00 88.75 432 PRO A O 1
ATOM 3517 N N . ARG A 1 433 ? 28.571 13.406 -8.648 1.00 90.75 433 ARG A N 1
ATOM 3518 C CA . ARG A 1 433 ? 28.704 12.087 -9.273 1.00 90.75 433 ARG A CA 1
ATOM 3519 C C . ARG A 1 433 ? 27.360 11.379 -9.421 1.00 90.75 433 ARG A C 1
ATOM 3521 O O . ARG A 1 433 ? 27.056 10.885 -10.502 1.00 90.75 433 ARG A O 1
ATOM 3528 N N . GLU A 1 434 ? 26.567 11.302 -8.354 1.00 91.94 434 GLU A N 1
ATOM 3529 C CA . GLU A 1 434 ? 25.241 10.672 -8.397 1.00 91.94 434 GLU A CA 1
ATOM 3530 C C . GLU A 1 434 ? 24.322 11.388 -9.390 1.00 91.94 434 GLU A C 1
ATOM 3532 O O . GLU A 1 434 ? 23.645 10.726 -10.181 1.00 91.94 434 GLU A O 1
ATOM 3537 N N . SER A 1 435 ? 24.369 12.724 -9.401 1.00 93.50 435 SER A N 1
ATOM 3538 C CA . SER A 1 435 ? 23.639 13.546 -10.365 1.00 93.50 435 SER A CA 1
ATOM 3539 C C . SER A 1 435 ? 24.068 13.249 -11.803 1.00 93.50 435 SER A C 1
ATOM 3541 O O . SER A 1 435 ? 23.220 12.925 -12.632 1.00 93.50 435 SER A O 1
ATOM 3543 N N . ALA A 1 436 ? 25.374 13.219 -12.089 1.00 95.94 436 ALA A N 1
ATOM 3544 C CA . ALA A 1 436 ? 25.895 12.923 -13.424 1.00 95.94 436 ALA A CA 1
ATOM 3545 C C . ALA A 1 436 ? 25.543 11.504 -13.911 1.00 95.94 436 ALA A C 1
ATOM 3547 O O . ALA A 1 436 ? 25.225 11.303 -15.084 1.00 95.94 436 ALA A O 1
ATOM 3548 N N . VAL A 1 437 ? 25.539 10.503 -13.022 1.00 95.88 437 VAL A N 1
ATOM 3549 C CA . VAL A 1 437 ? 25.107 9.136 -13.368 1.00 95.88 437 VAL A CA 1
ATOM 3550 C C . VAL A 1 437 ? 23.619 9.106 -13.738 1.00 95.88 437 VAL A C 1
ATOM 3552 O O . VAL A 1 437 ? 23.246 8.474 -14.734 1.00 95.88 437 VAL A O 1
ATOM 3555 N N . MET A 1 438 ? 22.763 9.792 -12.974 1.00 96.56 438 MET A N 1
ATOM 3556 C CA . MET A 1 438 ? 21.332 9.879 -13.289 1.00 96.56 438 MET A CA 1
ATOM 3557 C C . MET A 1 438 ? 21.068 10.707 -14.545 1.00 96.56 438 MET A C 1
ATOM 3559 O O . MET A 1 438 ? 20.201 10.339 -15.338 1.00 96.56 438 MET A O 1
ATOM 3563 N N . GLU A 1 439 ? 21.846 11.762 -14.778 1.00 97.31 439 GLU A N 1
ATOM 3564 C CA . GLU A 1 439 ? 21.767 12.567 -15.993 1.00 97.31 439 GLU A CA 1
ATOM 3565 C C . GLU A 1 439 ? 22.142 11.751 -17.234 1.00 97.31 439 GLU A C 1
ATOM 3567 O O . GLU A 1 439 ? 21.417 11.771 -18.229 1.00 97.31 439 GLU A O 1
ATOM 3572 N N . ALA A 1 440 ? 23.202 10.940 -17.163 1.00 97.38 440 ALA A N 1
ATOM 3573 C CA . ALA A 1 440 ? 23.567 10.033 -18.249 1.00 97.38 440 ALA A CA 1
ATOM 3574 C C . ALA A 1 440 ? 22.445 9.018 -18.545 1.00 97.38 440 ALA A C 1
ATOM 3576 O O . ALA A 1 440 ? 22.133 8.738 -19.709 1.00 97.38 440 ALA A O 1
ATOM 3577 N N . CYS A 1 441 ? 21.796 8.492 -17.499 1.00 96.38 441 CYS A N 1
ATOM 3578 C CA . CYS A 1 441 ? 20.632 7.615 -17.643 1.00 96.38 441 CYS A CA 1
ATOM 3579 C C . CYS A 1 441 ? 19.447 8.334 -18.303 1.00 96.38 441 CYS A C 1
ATOM 3581 O O . CYS A 1 441 ? 18.827 7.782 -19.217 1.00 96.38 441 CYS A O 1
ATOM 3583 N N . LEU A 1 442 ? 19.168 9.573 -17.888 1.00 95.75 442 LEU A N 1
ATOM 3584 C CA . LEU A 1 442 ? 18.122 10.420 -18.455 1.00 95.75 442 LEU A CA 1
ATOM 3585 C C . LEU A 1 442 ? 18.390 10.755 -19.930 1.00 95.75 442 LEU A C 1
ATOM 3587 O O . LEU A 1 442 ? 17.475 10.677 -20.755 1.00 95.75 442 LEU A O 1
ATOM 3591 N N . GLY A 1 443 ? 19.635 11.071 -20.284 1.00 95.94 443 GLY A N 1
ATOM 3592 C CA . GLY A 1 443 ? 20.052 11.310 -21.663 1.00 95.94 443 GLY A CA 1
ATOM 3593 C C . GLY A 1 443 ? 19.812 10.086 -22.546 1.00 95.94 443 GLY A C 1
ATOM 3594 O O . GLY A 1 443 ? 19.175 10.190 -23.595 1.00 95.94 443 GLY A O 1
ATOM 3595 N N . HIS A 1 444 ? 20.208 8.893 -22.087 1.00 94.38 444 HIS A N 1
ATOM 3596 C CA . HIS A 1 444 ? 19.976 7.658 -22.839 1.00 94.38 444 HIS A CA 1
ATOM 3597 C C . HIS A 1 444 ? 18.485 7.363 -23.068 1.00 94.38 444 HIS A C 1
ATOM 3599 O O . HIS A 1 444 ? 18.084 7.078 -24.204 1.00 94.38 444 HIS A O 1
ATOM 3605 N N . ILE A 1 445 ? 17.654 7.444 -22.021 1.00 92.88 445 ILE A N 1
ATOM 3606 C CA . ILE A 1 445 ? 16.224 7.136 -22.155 1.00 92.88 445 ILE A CA 1
ATOM 3607 C C . ILE A 1 445 ? 15.470 8.210 -22.950 1.00 92.88 445 ILE A C 1
ATOM 3609 O O . ILE A 1 445 ? 14.511 7.891 -23.641 1.00 92.88 445 ILE A O 1
ATOM 3613 N N . THR A 1 446 ? 15.933 9.464 -22.948 1.00 92.88 446 THR A N 1
ATOM 3614 C CA . THR A 1 446 ? 15.350 10.544 -23.770 1.00 92.88 446 THR A CA 1
ATOM 3615 C C . THR A 1 446 ? 15.516 10.295 -25.274 1.00 92.88 446 THR A C 1
ATOM 3617 O O . THR A 1 446 ? 14.673 10.722 -26.064 1.00 92.88 446 THR A O 1
ATOM 3620 N N . ALA A 1 447 ? 16.542 9.535 -25.669 1.00 90.81 447 ALA A N 1
ATOM 3621 C CA . ALA A 1 447 ? 16.751 9.081 -27.044 1.00 90.81 447 ALA A CA 1
ATOM 3622 C C . ALA A 1 447 ? 15.987 7.788 -27.414 1.00 90.81 447 ALA A C 1
ATOM 3624 O O . ALA A 1 447 ? 16.250 7.193 -28.467 1.00 90.81 447 ALA A O 1
ATOM 3625 N N . SER A 1 448 ? 15.077 7.327 -26.550 1.00 82.88 448 SER A N 1
ATOM 3626 C CA . SER A 1 448 ? 14.321 6.077 -26.690 1.00 82.88 448 SER A CA 1
ATOM 3627 C C . SER A 1 448 ? 12.840 6.275 -26.312 1.00 82.88 448 SER A C 1
ATOM 3629 O O . SER A 1 448 ? 12.480 7.252 -25.663 1.00 82.88 448 SER A O 1
ATOM 3631 N N . GLY A 1 449 ? 11.961 5.345 -26.706 1.00 74.75 449 GLY A N 1
ATOM 3632 C CA . GLY A 1 449 ? 10.530 5.398 -26.363 1.00 74.75 449 GLY A CA 1
ATOM 3633 C C . GLY A 1 449 ? 9.719 6.421 -27.170 1.00 74.75 449 GLY A C 1
ATOM 3634 O O . GLY A 1 449 ? 10.093 6.783 -28.284 1.00 74.75 449 GLY A O 1
ATOM 3635 N N . ALA A 1 450 ? 8.575 6.858 -26.634 1.00 72.06 450 ALA A N 1
ATOM 3636 C CA . ALA A 1 450 ? 7.739 7.876 -27.271 1.00 72.06 450 ALA A CA 1
ATOM 3637 C C . ALA A 1 450 ? 8.278 9.294 -26.997 1.00 72.06 450 ALA A C 1
ATOM 3639 O O . ALA A 1 450 ? 8.717 9.607 -25.889 1.00 72.06 450 ALA A O 1
ATOM 3640 N N . GLY A 1 451 ? 8.218 10.174 -28.004 1.00 79.50 451 GLY A N 1
ATOM 3641 C CA . GLY A 1 451 ? 8.718 11.551 -27.884 1.00 79.50 451 GLY A CA 1
ATOM 3642 C C . GLY A 1 451 ? 10.246 11.622 -27.790 1.00 79.50 451 GLY A C 1
ATOM 3643 O O . GLY A 1 451 ? 10.782 12.232 -26.861 1.00 79.50 451 GLY A O 1
ATOM 3644 N N . VAL A 1 452 ? 10.928 10.944 -28.719 1.00 86.44 452 VAL A N 1
ATOM 3645 C CA . VAL A 1 452 ? 12.391 10.951 -28.856 1.00 86.44 452 VAL A CA 1
ATOM 3646 C C . VAL A 1 452 ? 12.886 12.364 -29.149 1.00 86.44 452 VAL A C 1
ATOM 3648 O O . VAL A 1 452 ? 12.411 13.007 -30.082 1.00 86.44 452 VAL A O 1
ATOM 3651 N N . ASP A 1 453 ? 13.882 12.809 -28.386 1.00 91.38 453 ASP A N 1
ATOM 3652 C CA . ASP A 1 453 ? 14.568 14.084 -28.600 1.00 91.38 453 ASP A CA 1
ATOM 3653 C C . ASP A 1 453 ? 16.082 13.863 -28.542 1.00 91.38 453 ASP A C 1
ATOM 3655 O O . ASP A 1 453 ? 16.692 13.810 -27.472 1.00 91.38 453 ASP A O 1
ATOM 3659 N N . PHE A 1 454 ? 16.696 13.690 -29.713 1.00 93.88 454 PHE A N 1
ATOM 3660 C CA . PHE A 1 454 ? 18.130 13.421 -29.801 1.00 93.88 454 PHE A CA 1
ATOM 3661 C C . PHE A 1 454 ? 18.989 14.612 -29.378 1.00 93.88 454 PHE A C 1
ATOM 3663 O O . PHE A 1 454 ? 20.083 14.404 -28.860 1.00 93.88 454 PHE A O 1
ATOM 3670 N N . ARG A 1 455 ? 18.514 15.849 -29.574 1.00 94.38 455 ARG A N 1
ATOM 3671 C CA . ARG A 1 455 ? 19.280 17.043 -29.203 1.00 94.38 455 ARG A CA 1
ATOM 3672 C C . ARG A 1 455 ? 19.377 17.134 -27.686 1.00 94.38 455 ARG A C 1
ATOM 3674 O O . ARG A 1 455 ? 20.481 17.151 -27.153 1.00 94.38 455 ARG A O 1
ATOM 3681 N N . ARG A 1 456 ? 18.233 17.071 -27.006 1.00 94.25 456 ARG A N 1
ATOM 3682 C CA . ARG A 1 456 ? 18.174 17.108 -25.542 1.00 94.25 456 ARG A CA 1
ATOM 3683 C C . ARG A 1 456 ? 18.876 15.913 -24.897 1.00 94.25 456 ARG A C 1
ATOM 3685 O O . ARG A 1 456 ? 19.521 16.046 -23.863 1.00 94.25 456 ARG A O 1
ATOM 3692 N N . ALA A 1 457 ? 18.790 14.737 -25.519 1.00 96.44 457 ALA A N 1
ATOM 3693 C CA . ALA A 1 457 ? 19.538 13.567 -25.072 1.00 96.44 457 ALA A CA 1
ATOM 3694 C C . ALA A 1 457 ? 21.062 13.790 -25.115 1.00 96.44 457 ALA A C 1
ATOM 3696 O O . ALA A 1 457 ? 21.761 13.398 -24.181 1.00 96.44 457 ALA A O 1
ATOM 3697 N N . LEU A 1 458 ? 21.576 14.422 -26.179 1.00 96.94 458 LEU A N 1
ATOM 3698 C CA . LEU A 1 458 ? 22.995 14.767 -26.292 1.00 96.94 458 LEU A CA 1
ATOM 3699 C C . LEU A 1 458 ? 23.411 15.861 -25.306 1.00 96.94 458 LEU A C 1
ATOM 3701 O O . LEU A 1 458 ? 24.512 15.773 -24.776 1.00 96.94 458 LEU A O 1
ATOM 3705 N N . GLU A 1 459 ? 22.557 16.850 -25.036 1.00 96.44 459 GLU A N 1
ATOM 3706 C CA . GLU A 1 459 ? 22.809 17.882 -24.016 1.00 96.44 459 GLU A CA 1
ATOM 3707 C C . GLU A 1 459 ? 23.033 17.249 -22.636 1.00 96.44 459 GLU A C 1
ATOM 3709 O O . GLU A 1 459 ? 24.085 17.463 -22.035 1.00 96.44 459 GLU A O 1
ATOM 3714 N N . HIS A 1 460 ? 22.115 16.377 -22.199 1.00 97.06 460 HIS A N 1
ATOM 3715 C CA . HIS A 1 460 ? 22.257 15.634 -20.942 1.00 97.06 460 HIS A CA 1
ATOM 3716 C C . HIS A 1 460 ? 23.519 14.764 -20.909 1.00 97.06 460 HIS A C 1
ATOM 3718 O O . HIS A 1 460 ? 24.232 14.730 -19.911 1.00 97.06 460 HIS A O 1
ATOM 3724 N N . LEU A 1 461 ? 23.831 14.061 -22.004 1.00 97.38 461 LEU A N 1
ATOM 3725 C CA . LEU A 1 461 ? 25.026 13.215 -22.053 1.00 97.38 461 LEU A CA 1
ATOM 3726 C C . LEU A 1 461 ? 26.326 14.022 -22.059 1.00 97.38 461 LEU A C 1
ATOM 3728 O O . LEU A 1 461 ? 27.298 13.561 -21.475 1.00 97.38 461 LEU A O 1
ATOM 3732 N N . ASN A 1 462 ? 26.367 15.190 -22.701 1.00 97.06 462 ASN A N 1
ATOM 3733 C CA . ASN A 1 462 ? 27.546 16.058 -22.680 1.00 97.06 462 ASN A CA 1
ATOM 3734 C C . ASN A 1 462 ? 27.814 16.568 -21.261 1.00 97.06 462 ASN A C 1
ATOM 3736 O O . ASN A 1 462 ? 28.904 16.343 -20.750 1.00 97.06 462 ASN A O 1
ATOM 3740 N N . SER A 1 463 ? 26.790 17.133 -20.611 1.00 95.56 463 SER A N 1
ATOM 3741 C CA . SER A 1 463 ? 26.861 17.591 -19.215 1.00 95.56 463 SER A CA 1
ATOM 3742 C C . SER A 1 463 ? 27.324 16.477 -18.268 1.00 95.56 463 SER A C 1
ATOM 3744 O O . SER A 1 463 ? 28.264 16.639 -17.486 1.00 95.56 463 SER A O 1
ATOM 3746 N N . ALA A 1 464 ? 26.722 15.290 -18.396 1.00 97.06 464 ALA A N 1
ATOM 3747 C CA . ALA A 1 464 ? 27.095 14.139 -17.588 1.00 97.06 464 ALA A CA 1
ATOM 3748 C C . ALA A 1 464 ? 28.547 13.692 -17.829 1.00 97.06 464 ALA A C 1
ATOM 3750 O O . ALA A 1 464 ? 29.258 13.378 -16.875 1.00 97.06 464 ALA A O 1
ATOM 3751 N N . LEU A 1 465 ? 28.998 13.642 -19.089 1.00 96.50 465 LEU A N 1
ATOM 3752 C CA . LEU A 1 465 ? 30.343 13.182 -19.447 1.00 96.50 465 LEU A CA 1
ATOM 3753 C C . LEU A 1 465 ? 31.440 14.089 -18.884 1.00 96.50 465 LEU A C 1
ATOM 3755 O O . LEU A 1 465 ? 32.430 13.546 -18.401 1.00 96.50 465 LEU A O 1
ATOM 3759 N N . ASP A 1 466 ? 31.236 15.409 -18.859 1.00 94.06 466 ASP A N 1
ATOM 3760 C CA . ASP A 1 466 ? 32.201 16.366 -18.293 1.00 94.06 466 ASP A CA 1
ATOM 3761 C C . ASP A 1 466 ? 32.491 16.060 -16.809 1.00 94.06 466 ASP A C 1
ATOM 3763 O O . ASP A 1 466 ? 33.631 16.107 -16.338 1.00 94.06 466 ASP A O 1
ATOM 3767 N N . THR A 1 467 ? 31.457 15.661 -16.062 1.00 93.06 467 THR A N 1
ATOM 3768 C CA . THR A 1 467 ? 31.593 15.277 -14.647 1.00 93.06 467 THR A CA 1
ATOM 3769 C C . THR A 1 467 ? 32.124 13.847 -14.485 1.00 93.06 467 THR A C 1
ATOM 3771 O O . THR A 1 467 ? 32.940 13.566 -13.599 1.00 93.06 467 THR A O 1
ATOM 3774 N N . LEU A 1 468 ? 31.665 12.917 -15.330 1.00 93.00 468 LEU A N 1
ATOM 3775 C CA . LEU A 1 468 ? 32.028 11.501 -15.245 1.00 93.00 468 LEU A CA 1
ATOM 3776 C C . LEU A 1 468 ? 33.480 11.229 -15.658 1.00 93.00 468 LEU A C 1
ATOM 3778 O O . LEU A 1 468 ? 34.077 10.302 -15.118 1.00 93.00 468 LEU A O 1
ATOM 3782 N N . GLU A 1 469 ? 34.050 12.022 -16.566 1.00 91.12 469 GLU A N 1
ATOM 3783 C CA . GLU A 1 469 ? 35.438 11.880 -17.025 1.00 91.12 469 GLU A CA 1
ATOM 3784 C C . GLU A 1 469 ? 36.448 12.072 -15.888 1.00 91.12 469 GLU A C 1
ATOM 3786 O O . GLU A 1 469 ? 37.429 11.339 -15.783 1.00 91.12 469 GLU A O 1
ATOM 3791 N N . THR A 1 470 ? 36.188 13.039 -15.009 1.00 87.06 470 THR A N 1
ATOM 3792 C CA . THR A 1 470 ? 37.108 13.420 -13.929 1.00 87.06 470 THR A CA 1
ATOM 3793 C C . THR A 1 470 ? 36.865 12.640 -12.645 1.00 87.06 470 THR A C 1
ATOM 3795 O O . THR A 1 470 ? 37.793 12.398 -11.874 1.00 87.06 470 THR A O 1
ATOM 3798 N N . SER A 1 471 ? 35.611 12.267 -12.384 1.00 84.38 471 SER A N 1
ATOM 3799 C CA . SER A 1 471 ? 35.209 11.787 -11.063 1.00 84.38 471 SER A CA 1
ATOM 3800 C C . SER A 1 471 ? 34.222 10.625 -11.082 1.00 84.38 471 SER A C 1
ATOM 3802 O O . SER A 1 471 ? 33.881 10.134 -10.010 1.00 84.38 471 SER A O 1
ATOM 3804 N N . GLY A 1 472 ? 33.740 10.172 -12.240 1.00 85.38 472 GLY A N 1
ATOM 3805 C CA . GLY A 1 472 ? 32.676 9.173 -12.351 1.00 85.38 472 GLY A CA 1
ATOM 3806 C C . GLY A 1 472 ? 33.133 7.718 -12.204 1.00 85.38 472 GLY A C 1
ATOM 3807 O O . GLY A 1 472 ? 34.319 7.417 -12.306 1.00 85.38 472 GLY A O 1
ATOM 3808 N N . PRO A 1 473 ? 32.201 6.767 -12.007 1.00 89.88 473 PRO A N 1
ATOM 3809 C CA . PRO A 1 473 ? 32.515 5.346 -12.123 1.00 89.88 473 PRO A CA 1
ATOM 3810 C C . PRO A 1 473 ? 32.948 5.008 -13.557 1.00 89.88 473 PRO A C 1
ATOM 3812 O O . PRO A 1 473 ? 32.192 5.263 -14.500 1.00 89.88 473 PRO A O 1
ATOM 3815 N N . THR A 1 474 ? 34.116 4.377 -13.729 1.00 90.31 474 THR A N 1
ATOM 3816 C CA . THR A 1 474 ? 34.694 4.041 -15.050 1.00 90.31 474 THR A CA 1
ATOM 3817 C C . THR A 1 474 ? 33.706 3.315 -15.962 1.00 90.31 474 THR A C 1
ATOM 3819 O O . THR A 1 474 ? 33.582 3.640 -17.143 1.00 90.31 474 THR A O 1
ATOM 3822 N N . PHE A 1 475 ? 32.954 2.361 -15.412 1.00 91.06 475 PHE A N 1
ATOM 3823 C CA . PHE A 1 475 ? 31.931 1.636 -16.159 1.00 91.06 475 PHE A CA 1
ATOM 3824 C C . PHE A 1 475 ? 30.821 2.556 -16.691 1.00 91.06 475 PHE A C 1
ATOM 3826 O O . PHE A 1 475 ? 30.464 2.468 -17.865 1.00 91.06 475 PHE A O 1
ATOM 3833 N N . VAL A 1 476 ? 30.298 3.470 -15.864 1.00 93.31 476 VAL A N 1
ATOM 3834 C CA . VAL A 1 476 ? 29.230 4.393 -16.284 1.00 93.31 476 VAL A CA 1
ATOM 3835 C C . VAL A 1 476 ? 29.750 5.404 -17.306 1.00 93.31 476 VAL A C 1
ATOM 3837 O O . VAL A 1 476 ? 29.036 5.722 -18.253 1.00 93.31 476 VAL A O 1
ATOM 3840 N N . TYR A 1 477 ? 30.997 5.856 -17.170 1.00 94.50 477 TYR A N 1
ATOM 3841 C CA . TYR A 1 477 ? 31.636 6.734 -18.150 1.00 94.50 477 TYR A CA 1
ATOM 3842 C C . TYR A 1 477 ? 31.760 6.061 -19.529 1.00 94.50 477 TYR A C 1
ATOM 3844 O O . TYR A 1 477 ? 31.247 6.588 -20.519 1.00 94.50 477 TYR A O 1
ATOM 3852 N N . LYS A 1 478 ? 32.331 4.845 -19.595 1.00 94.75 478 LYS A N 1
ATOM 3853 C CA . LYS A 1 478 ? 32.390 4.041 -20.836 1.00 94.75 478 LYS A CA 1
ATOM 3854 C C . LYS A 1 478 ? 30.999 3.836 -21.441 1.00 94.75 478 LYS A C 1
ATOM 3856 O O . LYS A 1 478 ? 30.801 4.013 -22.644 1.00 94.75 478 LYS A O 1
ATOM 3861 N N . TRP A 1 479 ? 30.029 3.489 -20.598 1.00 94.81 479 TRP A N 1
ATOM 3862 C CA . TRP A 1 479 ? 28.641 3.285 -20.997 1.00 94.81 479 TRP A CA 1
ATOM 3863 C C . TRP A 1 479 ? 28.024 4.557 -21.602 1.00 94.81 479 TRP A C 1
ATOM 3865 O O . TRP A 1 479 ? 27.422 4.497 -22.675 1.00 94.81 479 TRP A O 1
ATOM 3875 N N . ALA A 1 480 ? 28.211 5.718 -20.968 1.00 96.19 480 ALA A N 1
ATOM 3876 C CA . ALA A 1 480 ? 27.686 7.000 -21.436 1.00 96.19 480 ALA A CA 1
ATOM 3877 C C . ALA A 1 480 ? 28.295 7.416 -22.787 1.00 96.19 480 ALA A C 1
ATOM 3879 O O . ALA A 1 480 ? 27.556 7.829 -23.685 1.00 96.19 480 ALA A O 1
ATOM 3880 N N . LEU A 1 481 ? 29.607 7.215 -22.979 1.00 97.00 481 LEU A N 1
ATOM 3881 C CA . LEU A 1 481 ? 30.284 7.432 -24.266 1.00 97.00 481 LEU A CA 1
ATOM 3882 C C . LEU A 1 481 ? 29.652 6.583 -25.379 1.00 97.00 481 LEU A C 1
ATOM 3884 O O . LEU A 1 481 ? 29.318 7.099 -26.447 1.00 97.00 481 LEU A O 1
ATOM 3888 N N . ARG A 1 482 ? 29.398 5.295 -25.113 1.00 96.12 482 ARG A N 1
ATOM 3889 C CA . ARG A 1 482 ? 28.718 4.400 -26.065 1.00 96.12 482 ARG A CA 1
ATOM 3890 C C . ARG A 1 482 ? 27.295 4.856 -26.365 1.00 96.12 482 ARG A C 1
ATOM 3892 O O . ARG A 1 482 ? 26.881 4.834 -27.520 1.00 96.12 482 ARG A O 1
ATOM 3899 N N . LYS A 1 483 ? 26.526 5.295 -25.363 1.00 95.81 483 LYS A N 1
ATOM 3900 C CA . LYS A 1 483 ? 25.156 5.789 -25.603 1.00 95.81 483 LYS A CA 1
ATOM 3901 C C . LYS A 1 483 ? 25.151 7.069 -26.432 1.00 95.81 483 LYS A C 1
ATOM 3903 O O . LYS A 1 483 ? 24.331 7.182 -27.344 1.00 95.81 483 LYS A O 1
ATOM 3908 N N . LYS A 1 484 ? 26.106 7.973 -26.202 1.00 97.56 484 LYS A N 1
ATOM 3909 C CA . LYS A 1 484 ? 26.329 9.149 -27.052 1.00 97.56 484 LYS A CA 1
ATOM 3910 C C . LYS A 1 484 ? 26.666 8.743 -28.488 1.00 97.56 484 LYS A C 1
ATOM 3912 O O . LYS A 1 484 ? 26.027 9.234 -29.418 1.00 97.56 484 LYS A O 1
ATOM 3917 N N . ALA A 1 485 ? 27.578 7.789 -28.675 1.00 97.25 485 ALA A N 1
ATOM 3918 C CA . ALA A 1 485 ? 27.913 7.247 -29.991 1.00 97.25 485 ALA A CA 1
ATOM 3919 C C . ALA A 1 485 ? 26.681 6.669 -30.711 1.00 97.25 485 ALA A C 1
ATOM 3921 O O . ALA A 1 485 ? 26.481 6.928 -31.902 1.00 97.25 485 ALA A O 1
ATOM 3922 N N . ILE A 1 486 ? 25.819 5.951 -29.982 1.00 94.62 486 ILE A N 1
ATOM 3923 C CA . ILE A 1 486 ? 24.578 5.382 -30.520 1.00 94.62 486 ILE A CA 1
ATOM 3924 C C . ILE A 1 486 ? 23.624 6.474 -31.019 1.00 94.62 486 ILE A C 1
ATOM 3926 O O . ILE A 1 486 ? 23.056 6.374 -32.107 1.00 94.62 486 ILE A O 1
ATOM 3930 N N . ILE A 1 487 ? 23.456 7.543 -30.243 1.00 95.50 487 ILE A N 1
ATOM 3931 C CA . ILE A 1 487 ? 22.593 8.667 -30.624 1.00 95.50 487 ILE A CA 1
ATOM 3932 C C . ILE A 1 487 ? 23.148 9.381 -31.859 1.00 95.50 487 ILE A C 1
ATOM 3934 O O . ILE A 1 487 ? 22.393 9.687 -32.780 1.00 95.50 487 ILE A O 1
ATOM 3938 N N . LEU A 1 488 ? 24.465 9.582 -31.925 1.00 96.19 488 LEU A N 1
ATOM 3939 C CA . LEU A 1 488 ? 25.111 10.244 -33.056 1.00 96.19 488 LEU A CA 1
ATOM 3940 C C . LEU A 1 488 ? 24.904 9.489 -34.373 1.00 96.19 488 LEU A C 1
ATOM 3942 O O . LEU A 1 488 ? 24.524 10.116 -35.362 1.00 96.19 488 LEU A O 1
ATOM 3946 N N . TYR A 1 489 ? 25.056 8.158 -34.409 1.00 93.88 489 TYR A N 1
ATOM 3947 C CA . TYR A 1 489 ? 24.789 7.435 -35.661 1.00 93.88 489 TYR A CA 1
ATOM 3948 C C . TYR A 1 489 ? 23.297 7.442 -36.019 1.00 93.88 489 TYR A C 1
ATOM 3950 O O . TYR A 1 489 ? 22.965 7.470 -37.202 1.00 93.88 489 TYR A O 1
ATOM 3958 N N . ARG A 1 490 ? 22.384 7.448 -35.034 1.00 91.19 490 ARG A N 1
ATOM 3959 C CA . ARG A 1 490 ? 20.937 7.594 -35.294 1.00 91.19 490 ARG A CA 1
ATOM 3960 C C . ARG A 1 490 ? 20.601 8.949 -35.918 1.00 91.19 490 ARG A C 1
ATOM 3962 O O . ARG A 1 490 ? 19.648 9.044 -36.681 1.00 91.19 490 ARG A O 1
ATOM 3969 N N . MET A 1 491 ? 21.417 9.967 -35.650 1.00 93.88 491 MET A N 1
ATOM 3970 C CA . MET A 1 491 ? 21.378 11.273 -36.314 1.00 93.88 491 MET A CA 1
ATOM 3971 C C . MET A 1 491 ? 22.199 11.324 -37.617 1.00 93.88 491 MET A C 1
ATOM 3973 O O . MET A 1 491 ? 22.407 12.404 -38.159 1.00 93.88 491 MET A O 1
ATOM 3977 N N . SER A 1 492 ? 22.679 10.184 -38.125 1.00 94.00 492 SER A N 1
ATOM 3978 C CA . SER A 1 492 ? 23.547 10.072 -39.311 1.00 94.00 492 SER A CA 1
ATOM 3979 C C . SER A 1 492 ? 24.922 10.752 -39.186 1.00 94.00 492 SER A C 1
ATOM 3981 O O . SER A 1 492 ? 25.589 11.010 -40.185 1.00 94.00 492 SER A O 1
ATOM 3983 N N . ARG A 1 493 ? 25.396 11.011 -37.961 1.00 95.75 493 ARG A N 1
ATOM 3984 C CA . ARG A 1 493 ? 26.725 11.581 -37.667 1.00 95.75 493 ARG A CA 1
ATOM 3985 C C . ARG A 1 493 ? 27.746 10.463 -37.438 1.00 95.75 493 ARG A C 1
ATOM 3987 O O . ARG A 1 493 ? 28.267 10.284 -36.337 1.00 95.75 493 ARG A O 1
ATOM 3994 N N . TYR A 1 494 ? 27.987 9.655 -38.472 1.00 94.88 494 TYR A N 1
ATOM 3995 C CA . TYR A 1 494 ? 28.802 8.434 -38.371 1.00 94.88 494 TYR A CA 1
ATOM 3996 C C . TYR A 1 494 ? 30.267 8.671 -37.963 1.00 94.88 494 TYR A C 1
ATOM 3998 O O . TYR A 1 494 ? 30.727 7.950 -37.076 1.00 94.88 494 TYR A O 1
ATOM 4006 N N . PRO A 1 495 ? 30.993 9.676 -38.501 1.00 94.06 495 PRO A N 1
ATOM 4007 C CA . PRO A 1 495 ? 32.381 9.920 -38.098 1.00 94.06 495 PRO A CA 1
ATOM 4008 C C . PRO A 1 495 ? 32.511 10.230 -36.603 1.00 94.06 495 PRO A C 1
ATOM 4010 O O . PRO A 1 495 ? 33.344 9.652 -35.913 1.00 94.06 495 PRO A O 1
ATOM 4013 N N . GLU A 1 496 ? 31.626 11.077 -36.076 1.00 95.50 496 GLU A N 1
ATOM 4014 C CA . GLU A 1 496 ? 31.609 11.430 -34.654 1.00 95.50 496 GLU A CA 1
ATOM 4015 C C . GLU A 1 496 ? 31.211 10.243 -33.776 1.00 95.50 496 GLU A C 1
AT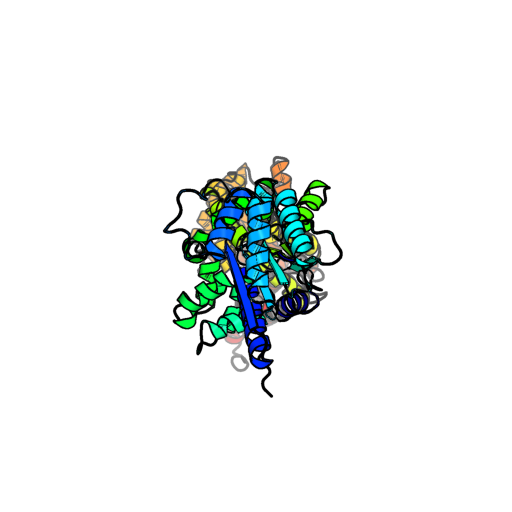OM 4017 O O . GLU A 1 496 ? 31.808 10.017 -32.727 1.00 95.50 496 GLU A O 1
ATOM 4022 N N . SER A 1 497 ? 30.239 9.442 -34.224 1.00 96.81 497 SER A N 1
ATOM 4023 C CA . SER A 1 497 ? 29.861 8.200 -33.547 1.00 96.81 497 SER A CA 1
ATOM 4024 C C . SER A 1 497 ? 31.064 7.265 -33.364 1.00 96.81 497 SER A C 1
ATOM 4026 O O . SER A 1 497 ? 31.302 6.785 -32.254 1.00 96.81 497 SER A O 1
ATOM 4028 N N . LYS A 1 498 ? 31.875 7.066 -34.416 1.00 94.94 498 LYS A N 1
ATOM 4029 C CA . LYS A 1 498 ? 33.087 6.231 -34.351 1.00 94.94 498 LYS A CA 1
ATOM 4030 C C . LYS A 1 498 ? 34.096 6.742 -33.321 1.00 94.94 498 LYS A C 1
ATOM 4032 O O . LYS A 1 498 ? 34.642 5.929 -32.580 1.00 94.94 498 LYS A O 1
ATOM 4037 N N . ILE A 1 499 ? 34.306 8.060 -33.237 1.00 96.00 499 ILE A N 1
ATOM 4038 C CA . ILE A 1 499 ? 35.227 8.666 -32.258 1.00 96.00 499 ILE A CA 1
ATOM 4039 C C . ILE A 1 499 ? 34.821 8.279 -30.832 1.00 96.00 499 ILE A C 1
ATOM 4041 O O . ILE A 1 499 ? 35.657 7.818 -30.061 1.00 96.00 499 ILE A O 1
ATOM 4045 N N . PHE A 1 500 ? 33.535 8.388 -30.485 1.00 97.06 500 PHE A N 1
ATOM 4046 C CA . PHE A 1 500 ? 33.071 8.060 -29.132 1.00 97.06 500 PHE A CA 1
ATOM 4047 C C . PHE A 1 500 ? 33.111 6.554 -28.820 1.00 97.06 500 PHE A C 1
ATOM 4049 O O . PHE A 1 500 ? 33.391 6.184 -27.678 1.00 97.06 500 PHE A O 1
ATOM 4056 N N . PHE A 1 501 ? 32.903 5.671 -29.806 1.00 96.00 501 PHE A N 1
ATOM 4057 C CA . PHE A 1 501 ? 33.141 4.232 -29.619 1.00 96.00 501 PHE A CA 1
ATOM 4058 C C . PHE A 1 501 ? 34.623 3.925 -29.360 1.00 96.00 501 PHE A C 1
ATOM 4060 O O . PHE A 1 501 ? 34.942 3.166 -28.441 1.00 96.00 501 PHE A O 1
ATOM 4067 N N . GLN A 1 502 ? 35.530 4.553 -30.114 1.00 94.12 502 GLN A N 1
ATOM 4068 C CA . GLN A 1 502 ? 36.974 4.413 -29.916 1.00 94.12 502 GLN A CA 1
ATOM 4069 C C . GLN A 1 502 ? 37.417 4.964 -28.557 1.00 94.12 502 GLN A C 1
ATOM 4071 O O . GLN A 1 502 ? 38.160 4.289 -27.847 1.00 94.12 502 GLN A O 1
ATOM 4076 N N . GLN A 1 503 ? 36.899 6.127 -28.155 1.00 94.44 503 GLN A N 1
ATOM 4077 C CA . GLN A 1 503 ? 37.162 6.724 -26.847 1.00 94.44 503 GLN A CA 1
ATOM 4078 C C . GLN A 1 503 ? 36.713 5.799 -25.710 1.00 94.44 503 GLN A C 1
ATOM 4080 O O . GLN A 1 503 ? 37.472 5.564 -24.774 1.00 94.44 503 GLN A O 1
ATOM 4085 N N . ALA A 1 504 ? 35.519 5.201 -25.806 1.00 94.44 504 ALA A N 1
ATOM 4086 C CA . ALA A 1 504 ? 35.038 4.241 -24.810 1.00 94.44 504 ALA A CA 1
ATOM 4087 C C . ALA A 1 504 ? 35.939 2.995 -24.706 1.00 94.44 504 ALA A C 1
ATOM 4089 O O . ALA A 1 504 ? 36.091 2.429 -23.622 1.00 94.44 504 ALA A O 1
ATOM 4090 N N . LYS A 1 505 ? 36.549 2.570 -25.821 1.00 91.44 505 LYS A N 1
ATOM 4091 C CA . LYS A 1 505 ? 37.492 1.443 -25.875 1.00 91.44 505 LYS A CA 1
ATOM 4092 C C . LYS A 1 505 ? 38.882 1.804 -25.337 1.00 91.44 505 LYS A C 1
ATOM 4094 O O . LYS A 1 505 ? 39.568 0.934 -24.809 1.00 91.44 505 LYS A O 1
ATOM 4099 N N . SER A 1 506 ? 39.305 3.064 -25.454 1.00 90.31 506 SER A N 1
ATOM 4100 C CA . SER A 1 506 ? 40.621 3.525 -24.996 1.00 90.31 506 SER A CA 1
ATOM 4101 C C . SER A 1 506 ? 40.700 3.826 -23.497 1.00 90.31 506 SER A C 1
ATOM 4103 O O . SER A 1 506 ? 41.795 4.077 -22.999 1.00 90.31 506 SER A O 1
ATOM 4105 N N . VAL A 1 507 ? 39.582 3.800 -22.762 1.00 89.69 507 VAL A N 1
ATOM 4106 C CA . VAL A 1 507 ? 39.574 3.984 -21.301 1.00 89.69 507 VAL A CA 1
ATOM 4107 C C . VAL A 1 507 ? 40.300 2.812 -20.627 1.00 89.69 507 VAL A C 1
ATOM 4109 O O . VAL A 1 507 ? 39.777 1.701 -20.579 1.00 89.69 507 VAL A O 1
ATOM 4112 N N . ARG A 1 508 ? 41.518 3.057 -20.118 1.00 74.75 508 ARG A N 1
ATOM 4113 C CA . ARG A 1 508 ? 42.389 2.042 -19.484 1.00 74.75 508 ARG A CA 1
ATOM 4114 C C . ARG A 1 508 ? 42.509 2.159 -17.961 1.00 74.75 508 ARG A C 1
ATOM 4116 O O . ARG A 1 508 ? 42.949 1.205 -17.330 1.00 74.75 508 ARG A O 1
ATOM 4123 N N . HIS A 1 509 ? 42.165 3.307 -17.377 1.00 65.56 509 HIS A N 1
ATOM 4124 C CA . HIS A 1 509 ? 42.370 3.578 -15.952 1.00 65.56 509 HIS A CA 1
ATOM 4125 C C . HIS A 1 509 ? 41.061 3.445 -15.163 1.00 65.56 509 HIS A C 1
ATOM 4127 O O . HIS A 1 509 ? 40.035 4.016 -15.541 1.00 65.56 509 HIS A O 1
ATOM 4133 N N . GLU A 1 510 ? 41.102 2.702 -14.055 1.00 72.06 510 GLU A N 1
ATOM 4134 C CA . GLU A 1 510 ? 40.019 2.701 -13.073 1.00 72.06 510 GLU A CA 1
ATOM 4135 C C . GLU A 1 510 ? 40.075 3.989 -12.251 1.00 72.06 510 GLU A C 1
ATOM 4137 O O . GLU A 1 510 ? 41.086 4.304 -11.621 1.00 72.06 510 GLU A O 1
ATOM 4142 N N . ILE A 1 511 ? 38.977 4.739 -12.252 1.00 73.88 511 ILE A N 1
ATOM 4143 C CA . ILE A 1 511 ? 38.811 5.889 -11.371 1.00 73.88 511 ILE A CA 1
ATOM 4144 C C . ILE A 1 511 ? 38.562 5.329 -9.970 1.00 73.88 511 ILE A C 1
ATOM 4146 O O . ILE A 1 511 ? 37.572 4.631 -9.735 1.00 73.88 511 ILE A O 1
ATOM 4150 N N . VAL A 1 512 ? 39.473 5.609 -9.036 1.00 72.12 512 VAL A N 1
ATOM 4151 C CA . VAL A 1 512 ? 39.363 5.124 -7.656 1.00 72.12 512 VAL A CA 1
ATOM 4152 C C . VAL A 1 512 ? 38.201 5.835 -6.967 1.00 72.12 512 VAL A C 1
ATOM 4154 O O . VAL A 1 512 ? 38.252 7.035 -6.695 1.00 72.12 512 VAL A O 1
ATOM 4157 N N . LEU A 1 513 ? 37.140 5.083 -6.679 1.00 76.62 513 LEU A N 1
ATOM 4158 C CA . LEU A 1 513 ? 35.974 5.586 -5.961 1.00 76.62 513 LEU A CA 1
ATOM 4159 C C . LEU A 1 513 ? 36.168 5.479 -4.439 1.00 76.62 513 LEU A C 1
ATOM 4161 O O . LEU A 1 513 ? 36.766 4.507 -3.965 1.00 76.62 513 LEU A O 1
ATOM 4165 N N . PRO A 1 514 ? 35.602 6.417 -3.653 1.00 76.62 514 PRO A N 1
ATOM 4166 C CA . PRO A 1 514 ? 35.462 6.257 -2.210 1.00 76.62 514 PRO A CA 1
ATOM 4167 C C . PRO A 1 514 ? 34.763 4.930 -1.858 1.00 76.62 514 PRO A C 1
ATOM 4169 O O . PRO A 1 514 ? 33.882 4.497 -2.607 1.00 76.62 514 PRO A O 1
ATOM 4172 N N . PRO A 1 515 ? 35.076 4.294 -0.712 1.00 73.31 515 PRO A N 1
ATOM 4173 C CA . PRO A 1 515 ? 34.481 3.010 -0.325 1.00 73.31 515 PRO A CA 1
ATOM 4174 C C . PRO A 1 515 ? 32.945 3.015 -0.300 1.00 73.31 515 PRO A C 1
ATOM 4176 O O . PRO A 1 515 ? 32.324 2.050 -0.744 1.00 73.31 515 PRO A O 1
ATOM 4179 N N . SER A 1 516 ? 32.337 4.119 0.154 1.00 68.38 516 SER A N 1
ATOM 4180 C CA . SER A 1 516 ? 30.880 4.315 0.165 1.00 68.38 516 SER A CA 1
ATOM 4181 C C . SER A 1 516 ? 30.262 4.234 -1.231 1.00 68.38 516 SER A C 1
ATOM 4183 O O . SER A 1 516 ? 29.185 3.676 -1.411 1.00 68.38 516 SER A O 1
ATOM 4185 N N . ASP A 1 517 ? 30.966 4.756 -2.230 1.00 74.62 517 ASP A N 1
ATOM 4186 C CA . ASP A 1 517 ? 30.459 4.917 -3.591 1.00 74.62 517 ASP A CA 1
ATOM 4187 C C . ASP A 1 517 ? 30.776 3.685 -4.431 1.00 74.62 517 ASP A C 1
ATOM 4189 O O . ASP A 1 517 ? 30.001 3.307 -5.310 1.00 74.62 517 ASP A O 1
ATOM 4193 N N . LYS A 1 518 ? 31.876 2.996 -4.103 1.00 73.62 518 LYS A N 1
ATOM 4194 C CA . LYS A 1 518 ? 32.223 1.706 -4.694 1.00 73.62 518 LYS A CA 1
ATOM 4195 C C . LYS A 1 518 ? 31.085 0.707 -4.525 1.00 73.62 518 LYS A C 1
ATOM 4197 O O . LYS A 1 518 ? 30.790 -0.021 -5.461 1.00 73.62 518 LYS A O 1
ATOM 4202 N N . GLN A 1 519 ? 30.414 0.697 -3.373 1.00 76.62 519 GLN A N 1
ATOM 4203 C CA . GLN A 1 519 ? 29.270 -0.182 -3.143 1.00 76.62 519 GLN A CA 1
ATOM 4204 C C . GLN A 1 519 ? 28.020 0.266 -3.922 1.00 76.62 519 GLN A C 1
ATOM 4206 O O . GLN A 1 519 ? 27.333 -0.587 -4.480 1.00 76.62 519 GLN A O 1
ATOM 4211 N N . THR A 1 520 ? 27.744 1.570 -4.002 1.00 82.19 520 THR A N 1
ATOM 4212 C CA . THR A 1 520 ? 26.566 2.140 -4.687 1.00 82.19 520 THR A CA 1
ATOM 4213 C C . THR A 1 520 ? 26.602 1.952 -6.204 1.00 82.19 520 THR A C 1
ATOM 4215 O O . THR A 1 520 ? 25.584 1.622 -6.810 1.00 82.19 520 THR A O 1
ATOM 4218 N N . PHE A 1 521 ? 27.772 2.132 -6.821 1.00 86.69 521 PHE A N 1
ATOM 4219 C CA . PHE A 1 521 ? 27.952 2.064 -8.275 1.00 86.69 521 PHE A CA 1
ATOM 4220 C C . PHE A 1 521 ? 28.450 0.704 -8.780 1.00 86.69 521 PHE A C 1
ATOM 4222 O O . PHE A 1 521 ? 28.706 0.556 -9.975 1.00 86.69 521 PHE A O 1
ATOM 4229 N N . CYS A 1 522 ? 28.603 -0.278 -7.887 1.00 83.38 522 CYS A N 1
ATOM 4230 C CA . CYS A 1 522 ? 29.079 -1.610 -8.245 1.00 83.38 522 CYS A CA 1
ATOM 4231 C C . CYS A 1 522 ? 28.107 -2.302 -9.209 1.00 83.38 522 CYS A C 1
ATOM 4233 O O . CYS A 1 522 ? 26.917 -2.435 -8.909 1.00 83.38 522 CYS A O 1
ATOM 4235 N N . VAL A 1 523 ? 28.641 -2.789 -10.325 1.00 86.56 523 VAL A N 1
ATOM 4236 C CA . VAL A 1 523 ? 27.956 -3.651 -11.295 1.00 86.56 523 VAL A CA 1
ATOM 4237 C C . VAL A 1 523 ? 28.688 -4.984 -11.391 1.00 86.56 523 VAL A C 1
ATOM 4239 O O . VAL A 1 523 ? 29.862 -5.059 -11.034 1.00 86.56 523 VAL A O 1
ATOM 4242 N N . SER A 1 524 ? 28.006 -6.040 -11.835 1.00 84.69 524 SER A N 1
ATOM 4243 C CA . SER A 1 524 ? 28.643 -7.354 -11.968 1.00 84.69 524 SER A CA 1
ATOM 4244 C C . SER A 1 524 ? 29.579 -7.408 -13.179 1.00 84.69 524 SER A C 1
ATOM 4246 O O . SER A 1 524 ? 29.384 -6.692 -14.164 1.00 84.69 524 SER A O 1
ATOM 4248 N N . ASP A 1 525 ? 30.559 -8.313 -13.144 1.00 83.31 525 ASP A N 1
ATOM 4249 C CA . ASP A 1 525 ? 31.447 -8.572 -14.288 1.00 83.31 525 ASP A CA 1
ATOM 4250 C C . ASP A 1 525 ? 30.655 -8.992 -15.534 1.00 83.31 525 ASP A C 1
ATOM 4252 O O . ASP A 1 525 ? 31.009 -8.632 -16.655 1.00 83.31 525 ASP A O 1
ATOM 4256 N N . LEU A 1 526 ? 29.531 -9.690 -15.341 1.00 81.75 526 LEU A N 1
ATOM 4257 C CA . LEU A 1 526 ? 28.608 -10.047 -16.417 1.00 81.75 526 LEU A CA 1
ATOM 4258 C C . LEU A 1 526 ? 28.030 -8.799 -17.095 1.00 81.75 526 LEU A C 1
ATOM 4260 O O . LEU A 1 526 ? 28.052 -8.717 -18.319 1.00 81.75 526 LEU A O 1
ATOM 4264 N N . GLN A 1 527 ? 27.601 -7.791 -16.330 1.00 85.44 527 GLN A N 1
ATOM 4265 C CA . GLN A 1 527 ? 27.106 -6.531 -16.893 1.00 85.44 527 GLN A CA 1
ATOM 4266 C C . GLN A 1 527 ? 28.187 -5.742 -17.640 1.00 85.44 527 GLN A C 1
ATOM 4268 O O . GLN A 1 527 ? 27.879 -5.064 -18.624 1.00 85.44 527 GLN A O 1
ATOM 4273 N N . VAL A 1 528 ? 29.442 -5.815 -17.188 1.00 88.31 528 VAL A N 1
ATOM 4274 C CA . VAL A 1 528 ? 30.581 -5.199 -17.886 1.00 88.31 528 VAL A CA 1
ATOM 4275 C C . VAL A 1 528 ? 30.820 -5.891 -19.227 1.00 88.31 528 VAL A C 1
ATOM 4277 O O . VAL A 1 528 ? 30.872 -5.215 -20.255 1.00 88.31 528 VAL A O 1
ATOM 4280 N N . LEU A 1 529 ? 30.893 -7.225 -19.226 1.00 84.31 529 LEU A N 1
ATOM 4281 C CA . LEU A 1 529 ? 31.079 -8.035 -20.432 1.00 84.31 529 LEU A CA 1
ATOM 4282 C C . LEU A 1 529 ? 29.935 -7.841 -21.436 1.00 84.31 529 LEU A C 1
ATOM 4284 O O . LEU A 1 529 ? 30.183 -7.694 -22.632 1.00 84.31 529 LEU A O 1
ATOM 4288 N N . GLU A 1 530 ? 28.689 -7.800 -20.960 1.00 82.75 530 GLU A N 1
ATOM 4289 C CA . GLU A 1 530 ? 27.525 -7.536 -21.806 1.00 82.75 530 GLU A CA 1
ATOM 4290 C C . GLU A 1 530 ? 27.588 -6.151 -22.452 1.00 82.75 530 GLU A C 1
ATOM 4292 O O . GLU A 1 530 ? 27.350 -6.025 -23.653 1.00 82.75 530 GLU A O 1
ATOM 4297 N N . ASP A 1 531 ? 27.911 -5.100 -21.692 1.00 87.81 531 ASP A N 1
ATOM 4298 C CA . ASP A 1 531 ? 27.987 -3.754 -22.263 1.00 87.81 531 ASP A CA 1
ATOM 4299 C C . ASP A 1 531 ? 29.151 -3.604 -23.251 1.00 87.81 531 ASP A C 1
ATOM 4301 O O . ASP A 1 531 ? 29.014 -2.902 -24.256 1.00 87.81 531 ASP A O 1
ATOM 4305 N N . ASP A 1 532 ? 30.277 -4.279 -23.003 1.00 88.69 532 ASP A N 1
ATOM 4306 C CA . ASP A 1 532 ? 31.400 -4.334 -23.941 1.00 88.69 532 ASP A CA 1
ATOM 4307 C C . ASP A 1 532 ? 30.991 -5.001 -25.260 1.00 88.69 532 ASP A C 1
ATOM 4309 O O . ASP A 1 532 ? 31.174 -4.400 -26.323 1.00 88.69 532 ASP A O 1
ATOM 4313 N N . LEU A 1 533 ? 30.326 -6.156 -25.194 1.00 87.62 533 LEU A N 1
ATOM 4314 C CA . LEU A 1 533 ? 29.793 -6.853 -26.364 1.00 87.62 533 LEU A CA 1
ATOM 4315 C C . LEU A 1 533 ? 28.818 -5.979 -27.168 1.00 87.62 533 LEU A C 1
ATOM 4317 O O . LEU A 1 533 ? 28.891 -5.905 -28.395 1.00 87.62 533 LEU A O 1
ATOM 4321 N N . ILE A 1 534 ? 27.917 -5.278 -26.484 1.00 88.31 534 ILE A N 1
ATOM 4322 C CA . ILE A 1 534 ? 26.956 -4.367 -27.119 1.00 88.31 534 ILE A CA 1
ATOM 4323 C C . ILE A 1 534 ? 27.678 -3.201 -27.776 1.00 88.31 534 ILE A C 1
ATOM 4325 O O . ILE A 1 534 ? 27.343 -2.827 -28.898 1.00 88.31 534 ILE A O 1
ATOM 4329 N N . GLY A 1 535 ? 28.685 -2.639 -27.110 1.00 91.44 535 GLY A N 1
ATOM 4330 C CA . GLY A 1 535 ? 29.548 -1.626 -27.702 1.00 91.44 535 GLY A CA 1
ATOM 4331 C C . GLY A 1 535 ? 30.122 -2.089 -29.040 1.00 91.44 535 GLY A C 1
ATOM 4332 O O . GLY A 1 535 ? 30.023 -1.359 -30.024 1.00 91.44 535 GLY A O 1
ATOM 4333 N N . GLU A 1 536 ? 30.641 -3.316 -29.099 1.00 91.94 536 GLU A N 1
ATOM 4334 C CA . GLU A 1 536 ? 31.213 -3.876 -30.325 1.00 91.94 536 GLU A CA 1
ATOM 4335 C C . GLU A 1 536 ? 30.177 -4.109 -31.429 1.00 91.94 536 GLU A C 1
ATOM 4337 O O . GLU A 1 536 ? 30.454 -3.787 -32.587 1.00 91.94 536 GLU A O 1
ATOM 4342 N N . ILE A 1 537 ? 28.980 -4.601 -31.087 1.00 92.81 537 ILE A N 1
ATOM 4343 C CA . ILE A 1 537 ? 27.878 -4.775 -32.047 1.00 92.81 537 ILE A CA 1
ATOM 4344 C C . ILE A 1 537 ? 27.490 -3.421 -32.649 1.00 92.81 537 ILE A C 1
ATOM 4346 O O . ILE A 1 537 ? 27.434 -3.276 -33.871 1.00 92.81 537 ILE A O 1
ATOM 4350 N N . TYR A 1 538 ? 27.234 -2.412 -31.813 1.00 94.25 538 TYR A N 1
ATOM 4351 C CA . TYR A 1 538 ? 26.742 -1.117 -32.285 1.00 94.25 538 TYR A CA 1
ATOM 4352 C C . TYR A 1 538 ? 27.812 -0.288 -32.999 1.00 94.25 538 TYR A C 1
ATOM 4354 O O . TYR A 1 538 ? 27.450 0.505 -33.865 1.00 94.25 538 TYR A O 1
ATOM 4362 N N . GLU A 1 539 ? 29.101 -0.486 -32.707 1.00 95.00 539 GLU A N 1
ATOM 4363 C CA . GLU A 1 539 ? 30.210 0.147 -33.434 1.00 95.00 539 GLU A CA 1
ATOM 4364 C C . GLU A 1 539 ? 30.246 -0.273 -34.914 1.00 95.00 539 GLU A C 1
ATOM 4366 O O . GLU A 1 539 ? 30.642 0.514 -35.773 1.00 95.00 539 GLU A O 1
ATOM 4371 N N . THR A 1 540 ? 29.776 -1.479 -35.248 1.00 95.06 540 THR A N 1
ATOM 4372 C CA . THR A 1 540 ? 29.764 -1.954 -36.645 1.00 95.06 540 THR A CA 1
ATOM 4373 C C . THR A 1 540 ? 28.768 -1.200 -37.529 1.00 95.06 540 THR A C 1
ATOM 4375 O O . THR A 1 540 ? 28.977 -1.070 -38.733 1.00 95.06 540 THR A O 1
ATOM 4378 N N . ILE A 1 541 ? 27.712 -0.626 -36.947 1.00 94.19 541 ILE A N 1
ATOM 4379 C CA . ILE A 1 541 ? 26.682 0.114 -37.684 1.00 94.19 541 ILE A CA 1
ATOM 4380 C C . ILE A 1 541 ? 27.269 1.359 -38.372 1.00 94.19 541 ILE A C 1
ATOM 4382 O O . ILE A 1 541 ? 27.165 1.454 -39.597 1.00 94.19 541 ILE A O 1
ATOM 4386 N N . PRO A 1 542 ? 27.908 2.318 -37.668 1.00 95.56 542 PRO A N 1
ATOM 4387 C CA . PRO A 1 542 ? 28.527 3.458 -38.331 1.00 95.56 542 PRO A CA 1
ATOM 4388 C C . PRO A 1 542 ? 29.654 3.046 -39.293 1.00 95.56 542 PRO A C 1
ATOM 4390 O O . PRO A 1 542 ? 29.846 3.753 -40.278 1.00 95.56 542 PRO A O 1
ATOM 4393 N N . MET A 1 543 ? 30.345 1.912 -39.091 1.00 94.81 543 MET A N 1
ATOM 4394 C CA . MET A 1 543 ? 31.332 1.392 -40.058 1.00 94.81 543 MET A CA 1
ATOM 4395 C C . MET A 1 543 ? 30.670 1.044 -41.401 1.00 94.81 543 MET A C 1
ATOM 4397 O O . MET A 1 543 ? 31.110 1.526 -42.443 1.00 94.81 543 MET A O 1
ATOM 4401 N N . ILE A 1 544 ? 29.558 0.297 -41.378 1.00 93.69 544 ILE A N 1
ATOM 4402 C CA . ILE A 1 544 ? 28.759 -0.036 -42.575 1.00 93.69 544 ILE A CA 1
ATOM 4403 C C . ILE A 1 544 ? 28.327 1.239 -43.308 1.00 93.69 544 ILE A C 1
ATOM 4405 O O . ILE A 1 544 ? 28.476 1.364 -44.524 1.00 93.69 544 ILE A O 1
ATOM 4409 N N . PHE A 1 545 ? 27.803 2.222 -42.571 1.00 91.19 545 PHE A N 1
ATOM 4410 C CA . PHE A 1 545 ? 27.350 3.479 -43.171 1.00 91.19 545 PHE A CA 1
ATOM 4411 C C . PHE A 1 545 ? 28.491 4.388 -43.650 1.00 91.19 545 PHE A C 1
ATOM 4413 O O . PHE A 1 545 ? 28.255 5.222 -44.520 1.00 91.19 545 PHE A O 1
ATOM 4420 N N . SER A 1 546 ? 29.711 4.195 -43.145 1.00 91.12 546 SER A N 1
ATOM 4421 C CA . SER A 1 546 ? 30.922 4.889 -43.606 1.00 91.12 546 SER A CA 1
ATOM 4422 C C . SER A 1 546 ? 31.613 4.177 -44.778 1.00 91.12 546 SER A C 1
ATOM 4424 O O . SER A 1 546 ? 32.594 4.690 -45.307 1.00 91.12 546 SER A O 1
ATOM 4426 N N . GLY A 1 547 ? 31.101 3.016 -45.208 1.00 89.12 547 GLY A N 1
ATOM 4427 C CA . GLY A 1 547 ? 31.626 2.243 -46.338 1.00 89.12 547 GLY A CA 1
ATOM 4428 C C . GLY A 1 547 ? 32.618 1.136 -45.963 1.00 89.12 547 GLY A C 1
ATOM 4429 O O . GLY A 1 547 ? 33.030 0.378 -46.836 1.00 89.12 547 GLY A O 1
ATOM 4430 N N . GLU A 1 548 ? 32.945 0.964 -44.680 1.00 93.19 548 GLU A N 1
ATOM 4431 C CA . GLU A 1 548 ? 33.856 -0.072 -44.157 1.00 93.19 548 GLU A CA 1
ATOM 4432 C C . GLU A 1 548 ? 33.142 -1.432 -44.001 1.00 93.19 548 GLU A C 1
ATOM 4434 O O . GLU A 1 548 ? 33.201 -2.081 -42.955 1.00 93.19 548 GLU A O 1
ATOM 4439 N N . ASN A 1 549 ? 32.403 -1.854 -45.030 1.00 91.00 549 ASN A N 1
ATOM 4440 C CA . ASN A 1 549 ? 31.481 -2.990 -44.945 1.00 91.00 549 ASN A CA 1
ATOM 4441 C C . ASN A 1 549 ? 32.182 -4.335 -44.701 1.00 91.00 549 ASN A C 1
ATOM 4443 O O . ASN A 1 549 ? 31.655 -5.162 -43.962 1.00 91.00 549 ASN A O 1
ATOM 4447 N N . GLU A 1 550 ? 33.351 -4.556 -45.308 1.00 91.50 550 GLU A N 1
ATOM 4448 C CA . GLU A 1 550 ? 34.107 -5.809 -45.180 1.00 91.50 550 GLU A CA 1
ATOM 4449 C C . GLU A 1 550 ? 34.652 -5.997 -43.758 1.00 91.50 550 GLU A C 1
ATOM 4451 O O . GLU A 1 550 ? 34.425 -7.035 -43.134 1.00 91.50 550 GLU A O 1
ATOM 4456 N N . GLU A 1 551 ? 35.282 -4.958 -43.204 1.00 93.00 551 GLU A N 1
ATOM 4457 C CA . GLU A 1 551 ? 35.782 -4.943 -41.825 1.00 93.00 551 GLU A CA 1
ATOM 4458 C C . GLU A 1 551 ? 34.628 -5.118 -40.823 1.00 93.00 551 GLU A C 1
ATOM 4460 O O . GLU A 1 551 ? 34.716 -5.911 -39.882 1.00 93.00 551 GLU A O 1
ATOM 4465 N N . ALA A 1 552 ? 33.507 -4.419 -41.053 1.00 94.31 552 ALA A N 1
ATOM 4466 C CA . ALA A 1 552 ? 32.314 -4.537 -40.223 1.00 94.31 552 ALA A CA 1
ATOM 4467 C C . ALA A 1 552 ? 31.733 -5.957 -40.262 1.00 94.31 552 ALA A C 1
ATOM 4469 O O . ALA A 1 552 ? 31.406 -6.510 -39.211 1.00 94.31 552 ALA A O 1
ATOM 4470 N N . LEU A 1 553 ? 31.631 -6.566 -41.450 1.00 94.81 553 LEU A N 1
ATOM 4471 C CA . LEU A 1 553 ? 31.135 -7.931 -41.603 1.00 94.81 553 LEU A CA 1
ATOM 4472 C C . LEU A 1 553 ? 32.058 -8.934 -40.916 1.00 94.81 553 LEU A C 1
ATOM 4474 O O . LEU A 1 553 ? 31.572 -9.758 -40.147 1.00 94.81 553 LEU A O 1
ATOM 4478 N N . LYS A 1 554 ? 33.375 -8.840 -41.133 1.00 95.06 554 LYS A N 1
ATOM 4479 C CA . LYS A 1 554 ? 34.363 -9.706 -40.478 1.00 95.06 554 LYS A CA 1
ATOM 4480 C C . LYS A 1 554 ? 34.211 -9.656 -38.960 1.00 95.06 554 LYS A C 1
ATOM 4482 O O . LYS A 1 554 ? 34.073 -10.697 -38.324 1.00 95.06 554 LYS A O 1
ATOM 4487 N N . LYS A 1 555 ? 34.146 -8.448 -38.391 1.00 94.88 555 LYS A N 1
ATOM 4488 C CA . LYS A 1 555 ? 33.954 -8.248 -36.951 1.00 94.88 555 LYS A CA 1
ATOM 4489 C C . LYS A 1 555 ? 32.638 -8.851 -36.457 1.00 94.88 555 LYS A C 1
ATOM 4491 O O . LYS A 1 555 ? 32.639 -9.570 -35.463 1.00 94.88 555 LYS A O 1
ATOM 4496 N N . MET A 1 556 ? 31.526 -8.615 -37.154 1.00 95.31 556 MET A N 1
ATOM 4497 C CA . MET A 1 556 ? 30.229 -9.189 -36.780 1.00 95.31 556 MET A CA 1
ATOM 4498 C C . MET A 1 556 ? 30.190 -10.716 -36.886 1.00 95.31 556 MET A C 1
ATOM 4500 O O . MET A 1 556 ? 29.571 -11.352 -36.039 1.00 95.31 556 MET A O 1
ATOM 4504 N N . MET A 1 557 ? 30.846 -11.312 -37.883 1.00 94.62 557 MET A N 1
ATOM 4505 C CA . MET A 1 557 ? 30.933 -12.769 -38.020 1.00 94.62 557 MET A CA 1
ATOM 4506 C C . MET A 1 557 ? 31.757 -13.383 -36.885 1.00 94.62 557 MET A C 1
ATOM 4508 O O . MET A 1 557 ? 31.305 -14.342 -36.267 1.00 94.62 557 MET A O 1
ATOM 4512 N N . THR A 1 558 ? 32.893 -12.778 -36.523 1.00 94.31 558 THR A N 1
ATOM 4513 C CA . THR A 1 558 ? 33.674 -13.199 -35.347 1.00 94.31 558 THR A CA 1
ATOM 4514 C C . THR A 1 558 ? 32.862 -13.081 -34.053 1.00 94.31 558 THR A C 1
ATOM 4516 O O . THR A 1 558 ? 32.875 -13.992 -33.221 1.00 94.31 558 THR A O 1
ATOM 4519 N N . LEU A 1 559 ? 32.111 -11.986 -33.881 1.00 92.06 559 LEU A N 1
ATOM 4520 C CA . LEU A 1 559 ? 31.200 -11.825 -32.744 1.00 92.06 559 LEU A CA 1
ATOM 4521 C C . LEU A 1 559 ? 30.126 -12.914 -32.737 1.00 92.06 559 LEU A C 1
ATOM 4523 O O . LEU A 1 559 ? 29.903 -13.535 -31.702 1.00 92.06 559 LEU A O 1
ATOM 4527 N N . TYR A 1 560 ? 29.500 -13.174 -33.887 1.00 92.69 560 TYR A N 1
ATOM 4528 C CA . TYR A 1 560 ? 28.484 -14.208 -34.049 1.00 92.69 560 TYR A CA 1
ATOM 4529 C C . TYR A 1 560 ? 29.023 -15.580 -33.638 1.00 92.69 560 TYR A C 1
ATOM 4531 O O . TYR A 1 560 ? 28.422 -16.219 -32.781 1.00 92.69 560 TYR A O 1
ATOM 4539 N N . GLU A 1 561 ? 30.181 -15.995 -34.150 1.00 89.94 561 GLU A N 1
ATOM 4540 C CA . GLU A 1 561 ? 30.830 -17.262 -33.782 1.00 89.94 561 GLU A CA 1
ATOM 4541 C C . GLU A 1 561 ? 31.133 -17.352 -32.279 1.00 89.94 561 GLU A C 1
ATOM 4543 O O . GLU A 1 561 ? 30.989 -18.410 -31.671 1.00 89.94 561 GLU A O 1
ATOM 4548 N N . THR A 1 562 ? 31.495 -16.231 -31.651 1.00 85.81 562 THR A N 1
ATOM 4549 C CA . THR A 1 562 ? 31.861 -16.192 -30.227 1.00 85.81 562 THR A CA 1
ATOM 4550 C C . THR A 1 562 ? 30.649 -16.319 -29.295 1.00 85.81 562 THR A C 1
ATOM 4552 O O . THR A 1 562 ? 30.761 -16.890 -28.198 1.00 85.81 562 THR A O 1
ATOM 4555 N N . ILE A 1 563 ? 29.498 -15.763 -29.695 1.00 84.06 563 ILE A N 1
ATOM 4556 C CA . ILE A 1 563 ? 28.338 -15.573 -28.807 1.00 84.06 563 ILE A CA 1
ATOM 4557 C C . ILE A 1 563 ? 27.096 -16.375 -29.207 1.00 84.06 563 ILE A C 1
ATOM 4559 O O . ILE A 1 563 ? 26.166 -16.437 -28.401 1.00 84.06 563 ILE A O 1
ATOM 4563 N N . HIS A 1 564 ? 27.051 -16.978 -30.404 1.00 80.19 564 HIS A N 1
ATOM 4564 C CA . HIS A 1 564 ? 25.840 -17.612 -30.943 1.00 80.19 564 HIS A CA 1
ATOM 4565 C C . HIS A 1 564 ? 25.244 -18.655 -29.999 1.00 80.19 564 HIS A C 1
ATOM 4567 O O . HIS A 1 564 ? 24.033 -18.679 -29.866 1.00 80.19 564 HIS A O 1
ATOM 4573 N N . ASP A 1 565 ? 26.054 -19.432 -29.282 1.00 72.12 565 ASP A N 1
ATOM 4574 C CA . ASP A 1 565 ? 25.540 -20.483 -28.391 1.00 72.12 565 ASP A CA 1
ATOM 4575 C C . ASP A 1 565 ? 25.188 -19.989 -26.978 1.00 72.12 565 ASP A C 1
ATOM 4577 O O . ASP A 1 565 ? 24.547 -20.698 -26.204 1.00 72.12 565 ASP A O 1
ATOM 4581 N N . ARG A 1 566 ? 25.621 -18.777 -26.607 1.00 68.19 566 ARG A N 1
ATOM 4582 C CA . ARG A 1 566 ? 25.533 -18.256 -25.228 1.00 68.19 566 ARG A CA 1
ATOM 4583 C C . ARG A 1 566 ? 24.614 -17.046 -25.080 1.00 68.19 566 ARG A C 1
ATOM 4585 O O . ARG A 1 566 ? 24.230 -16.712 -23.963 1.00 68.19 566 ARG A O 1
ATOM 4592 N N . TYR A 1 567 ? 24.274 -16.388 -26.186 1.00 70.88 567 TYR A N 1
ATOM 4593 C CA . TYR A 1 567 ? 23.631 -15.073 -26.187 1.00 70.88 567 TYR A CA 1
ATOM 4594 C C . TYR A 1 567 ? 22.363 -15.006 -27.051 1.00 70.88 567 TYR A C 1
ATOM 4596 O O . TYR A 1 567 ? 21.871 -13.914 -27.318 1.00 70.88 567 TYR A O 1
ATOM 4604 N N . THR A 1 568 ? 21.815 -16.152 -27.484 1.00 68.75 568 THR A N 1
ATOM 4605 C CA . THR A 1 568 ? 20.654 -16.207 -28.400 1.00 68.75 568 THR A CA 1
ATOM 4606 C C . THR A 1 568 ? 19.429 -15.458 -27.904 1.00 68.75 568 THR A C 1
ATOM 4608 O O . THR A 1 568 ? 18.654 -14.955 -28.712 1.00 68.75 568 THR A O 1
ATOM 4611 N N . ASP A 1 569 ? 19.262 -15.388 -26.586 1.00 66.31 569 ASP A N 1
ATOM 4612 C CA . ASP A 1 569 ? 18.039 -14.906 -25.944 1.00 66.31 569 ASP A CA 1
ATOM 4613 C C . ASP A 1 569 ? 18.110 -13.407 -25.600 1.00 66.31 569 ASP A C 1
ATOM 4615 O O . ASP A 1 569 ? 17.205 -12.852 -24.973 1.00 66.31 569 ASP A O 1
ATOM 4619 N N . HIS A 1 570 ? 19.191 -12.736 -26.005 1.00 71.81 570 HIS A N 1
ATOM 4620 C CA . HIS A 1 570 ? 19.459 -11.353 -25.653 1.00 71.81 570 HIS A CA 1
ATOM 4621 C C . HIS A 1 570 ? 18.988 -10.353 -26.742 1.00 71.81 570 HIS A C 1
ATOM 4623 O O . HIS A 1 570 ? 19.289 -10.558 -27.916 1.00 71.81 570 HIS A O 1
ATOM 4629 N N . PRO A 1 571 ? 18.346 -9.212 -26.392 1.00 70.31 571 PRO A N 1
ATOM 4630 C CA . PRO A 1 571 ? 17.796 -8.220 -27.344 1.00 70.31 571 PRO A CA 1
ATOM 4631 C C . PRO A 1 571 ? 18.767 -7.559 -28.329 1.00 70.31 571 PRO A C 1
ATOM 4633 O O . PRO A 1 571 ? 18.342 -6.845 -29.230 1.00 70.31 571 PRO A O 1
ATOM 4636 N N . ASP A 1 572 ? 20.070 -7.657 -28.098 1.00 81.44 572 ASP A N 1
ATOM 4637 C CA . ASP A 1 572 ? 21.064 -7.144 -29.050 1.00 81.44 572 ASP A CA 1
ATOM 4638 C C . ASP A 1 572 ? 21.659 -8.253 -29.919 1.00 81.44 572 ASP A C 1
ATOM 4640 O O . ASP A 1 572 ? 22.366 -7.968 -30.884 1.00 81.44 572 ASP A O 1
ATOM 4644 N N . TYR A 1 573 ? 21.332 -9.518 -29.644 1.00 85.12 573 TYR A N 1
ATOM 4645 C CA . TYR A 1 573 ? 21.685 -10.611 -30.538 1.00 85.12 573 TYR A CA 1
ATOM 4646 C C . TYR A 1 573 ? 20.939 -10.480 -31.870 1.00 85.12 573 TYR A C 1
ATOM 4648 O O . TYR A 1 573 ? 21.533 -10.585 -32.940 1.00 85.12 573 TYR A O 1
ATOM 4656 N N . ASP A 1 574 ? 19.655 -10.122 -31.838 1.00 87.38 574 ASP A N 1
ATOM 4657 C CA . ASP A 1 574 ? 18.907 -9.807 -33.054 1.00 87.38 574 ASP A CA 1
ATOM 4658 C C . ASP A 1 574 ? 19.398 -8.534 -33.760 1.00 87.38 574 ASP A C 1
ATOM 4660 O O . ASP A 1 574 ? 19.244 -8.433 -34.982 1.00 87.38 574 ASP A O 1
ATOM 4664 N N . VAL A 1 575 ? 20.004 -7.590 -33.027 1.00 89.62 575 VAL A N 1
ATOM 4665 C CA . VAL A 1 575 ? 20.673 -6.415 -33.604 1.00 89.62 575 VAL A CA 1
ATOM 4666 C C . VAL A 1 575 ? 21.916 -6.853 -34.369 1.00 89.62 575 VAL A C 1
ATOM 4668 O O . VAL A 1 575 ? 22.081 -6.418 -35.504 1.00 89.62 575 VAL A O 1
ATOM 4671 N N . LEU A 1 576 ? 22.733 -7.758 -33.819 1.00 93.19 576 LEU A N 1
ATOM 4672 C CA . LEU A 1 576 ? 23.864 -8.354 -34.535 1.00 93.19 576 LEU A CA 1
ATOM 4673 C C . LEU A 1 576 ? 23.405 -9.047 -35.826 1.00 93.19 576 LEU A C 1
ATOM 4675 O O . LEU A 1 576 ? 23.914 -8.732 -36.899 1.00 93.19 576 LEU A O 1
ATOM 4679 N N . LEU A 1 577 ? 22.398 -9.925 -35.745 1.00 94.25 577 LEU A N 1
ATOM 4680 C CA . LEU A 1 577 ? 21.840 -10.614 -36.918 1.00 94.25 577 LEU A CA 1
ATOM 4681 C C . LEU A 1 577 ? 21.345 -9.626 -37.983 1.00 94.25 577 LEU A C 1
ATOM 4683 O O . LEU A 1 577 ? 21.605 -9.796 -39.174 1.00 94.25 577 LEU A O 1
ATOM 4687 N N . ASN A 1 578 ? 20.649 -8.569 -37.558 1.00 93.31 578 ASN A N 1
ATOM 4688 C CA . ASN A 1 578 ? 20.167 -7.531 -38.460 1.00 93.31 578 ASN A CA 1
ATOM 4689 C C . ASN A 1 578 ? 21.326 -6.736 -39.085 1.00 93.31 578 ASN A C 1
ATOM 4691 O O . ASN A 1 578 ? 21.289 -6.430 -40.274 1.00 93.31 578 ASN A O 1
ATOM 4695 N N . SER A 1 579 ? 22.364 -6.408 -38.321 1.00 94.12 579 SER A N 1
ATOM 4696 C CA . SER A 1 579 ? 23.529 -5.683 -38.833 1.00 94.12 579 SER A CA 1
ATOM 4697 C C . SER A 1 579 ? 24.340 -6.524 -39.827 1.00 94.12 579 SER A C 1
ATOM 4699 O O . SER A 1 579 ? 24.795 -5.979 -40.831 1.00 94.12 579 SER A O 1
ATOM 4701 N N . ILE A 1 580 ? 24.429 -7.849 -39.643 1.00 96.00 580 ILE A N 1
ATOM 4702 C CA . ILE A 1 580 ? 25.018 -8.763 -40.640 1.00 96.00 580 ILE A CA 1
ATOM 4703 C C . ILE A 1 580 ? 24.229 -8.694 -41.954 1.00 96.00 580 ILE A C 1
ATOM 4705 O O . ILE A 1 580 ? 24.816 -8.503 -43.020 1.00 96.00 580 ILE A O 1
ATOM 4709 N N . GLY A 1 581 ? 22.894 -8.768 -41.884 1.00 94.94 581 GLY A N 1
ATOM 4710 C CA . GLY A 1 581 ? 22.035 -8.595 -43.060 1.00 94.94 581 GLY A CA 1
ATOM 4711 C C . GLY A 1 581 ? 22.245 -7.242 -43.747 1.00 94.94 581 GLY A C 1
ATOM 4712 O O . GLY A 1 581 ? 22.345 -7.172 -44.972 1.00 94.94 581 GLY A O 1
ATOM 4713 N N . LEU A 1 582 ? 22.412 -6.174 -42.960 1.00 93.25 582 LEU A N 1
ATOM 4714 C CA . LEU A 1 582 ? 22.692 -4.829 -43.465 1.00 93.25 582 LEU A CA 1
ATOM 4715 C C . LEU A 1 582 ? 24.038 -4.736 -44.195 1.00 93.25 582 LEU A C 1
ATOM 4717 O O . LEU A 1 582 ? 24.111 -4.080 -45.236 1.00 93.25 582 LEU A O 1
ATOM 4721 N N . ALA A 1 583 ? 25.080 -5.405 -43.699 1.00 94.69 583 ALA A N 1
ATOM 4722 C CA . ALA A 1 583 ? 26.377 -5.459 -44.370 1.00 94.69 583 ALA A CA 1
ATOM 4723 C C . ALA A 1 583 ? 26.307 -6.225 -45.702 1.00 94.69 583 ALA A C 1
ATOM 4725 O O . ALA A 1 583 ? 26.850 -5.745 -46.696 1.00 94.69 583 ALA A O 1
ATOM 4726 N N . PHE A 1 584 ? 25.581 -7.349 -45.774 1.00 94.12 584 PHE A N 1
ATOM 4727 C CA . PHE A 1 584 ? 25.344 -8.044 -47.049 1.00 94.12 584 PHE A CA 1
ATOM 4728 C C . PHE A 1 584 ? 24.560 -7.179 -48.040 1.00 94.12 584 PHE A C 1
ATOM 4730 O O . PHE A 1 584 ? 24.956 -7.060 -49.201 1.00 94.12 584 PHE A O 1
ATOM 4737 N N . GLN A 1 585 ? 23.504 -6.505 -47.575 1.00 91.69 585 GLN A N 1
ATOM 4738 C CA . GLN A 1 585 ? 22.679 -5.641 -48.418 1.00 91.69 585 GLN A CA 1
ATOM 4739 C C . GLN A 1 585 ? 23.465 -4.448 -48.982 1.00 91.69 585 GLN A C 1
ATOM 4741 O O . GLN A 1 585 ? 23.309 -4.115 -50.157 1.00 91.69 585 GLN A O 1
ATOM 4746 N N . ARG A 1 586 ? 24.254 -3.756 -48.149 1.00 87.44 586 ARG A N 1
ATOM 4747 C CA . ARG A 1 586 ? 24.931 -2.505 -48.536 1.00 87.44 586 ARG A CA 1
ATOM 4748 C C . ARG A 1 586 ? 26.327 -2.720 -49.109 1.00 87.44 586 ARG A C 1
ATOM 4750 O O . ARG A 1 586 ? 26.691 -2.015 -50.042 1.00 87.44 586 ARG A O 1
ATOM 4757 N N . GLY A 1 587 ? 27.090 -3.654 -48.549 1.00 83.19 587 GLY A N 1
ATOM 4758 C CA . GLY A 1 587 ? 28.480 -3.905 -48.927 1.00 83.19 587 GLY A CA 1
ATOM 4759 C C . GLY A 1 587 ? 28.631 -4.811 -50.140 1.00 83.19 587 GLY A C 1
ATOM 4760 O O . GLY A 1 587 ? 29.465 -4.540 -50.994 1.00 83.19 587 GLY A O 1
ATOM 4761 N N . TYR A 1 588 ? 27.803 -5.854 -50.231 1.00 86.94 588 TYR A N 1
ATOM 4762 C CA . TYR A 1 588 ? 27.931 -6.895 -51.259 1.00 86.94 588 TYR A CA 1
ATOM 4763 C C . TYR A 1 588 ? 26.762 -6.924 -52.247 1.00 86.94 588 TYR A C 1
ATOM 4765 O O . TYR A 1 588 ? 26.813 -7.658 -53.227 1.00 86.94 588 TYR A O 1
ATOM 4773 N N . GLN A 1 589 ? 25.703 -6.147 -51.986 1.00 86.31 589 GLN A N 1
ATOM 4774 C CA . GLN A 1 589 ? 24.439 -6.181 -52.735 1.00 86.31 589 GLN A CA 1
ATOM 4775 C C . GLN A 1 589 ? 23.811 -7.589 -52.815 1.00 86.31 589 GLN A C 1
ATOM 4777 O O . GLN A 1 589 ? 22.986 -7.866 -53.684 1.00 86.31 589 GLN A O 1
ATOM 4782 N N . ASP A 1 590 ? 24.156 -8.469 -51.870 1.00 92.88 590 ASP A N 1
ATOM 4783 C CA . ASP A 1 590 ? 23.663 -9.844 -51.789 1.00 92.88 590 ASP A CA 1
ATOM 4784 C C . ASP A 1 590 ? 22.322 -9.861 -51.041 1.00 92.88 590 ASP A C 1
ATOM 4786 O O . ASP A 1 590 ? 22.244 -10.055 -49.823 1.00 92.88 590 ASP A O 1
ATOM 4790 N N . LEU A 1 591 ? 21.249 -9.569 -51.783 1.00 92.12 591 LEU A N 1
ATOM 4791 C CA . LEU A 1 591 ? 19.888 -9.513 -51.246 1.00 92.12 591 LEU A CA 1
ATOM 4792 C C . LEU A 1 591 ? 19.399 -10.864 -50.687 1.00 92.12 591 LEU A C 1
ATOM 4794 O O . LEU A 1 591 ? 18.783 -10.842 -49.618 1.00 92.12 591 LEU A O 1
ATOM 4798 N N . PRO A 1 592 ? 19.666 -12.025 -51.325 1.00 93.31 592 PRO A N 1
ATOM 4799 C CA . PRO A 1 592 ? 19.293 -13.323 -50.763 1.00 93.31 592 PRO A CA 1
ATOM 4800 C C . PRO A 1 592 ? 19.907 -13.582 -49.383 1.00 93.31 592 PRO A C 1
ATOM 4802 O O . PRO A 1 592 ? 19.177 -13.923 -48.449 1.00 93.31 592 PRO A O 1
ATOM 4805 N N . ARG A 1 593 ? 21.218 -13.359 -49.207 1.00 93.81 593 ARG A N 1
ATOM 4806 C CA . ARG A 1 593 ? 21.853 -13.528 -47.887 1.00 93.81 593 ARG A CA 1
ATOM 4807 C C . ARG A 1 593 ? 21.359 -12.496 -46.888 1.00 93.81 593 ARG A C 1
ATOM 4809 O O . ARG A 1 593 ? 21.097 -12.840 -45.737 1.00 93.81 593 ARG A O 1
ATOM 4816 N N . ALA A 1 594 ? 21.186 -11.243 -47.305 1.00 95.00 594 ALA A N 1
ATOM 4817 C CA . ALA A 1 594 ? 20.632 -10.217 -46.429 1.00 95.00 594 ALA A CA 1
ATOM 4818 C C . ALA A 1 594 ? 19.247 -10.617 -45.888 1.00 95.00 594 ALA A C 1
ATOM 4820 O O . ALA A 1 594 ? 18.995 -10.495 -44.687 1.00 95.00 594 ALA A O 1
ATOM 4821 N N . LEU A 1 595 ? 18.379 -11.171 -46.742 1.00 94.50 595 LEU A N 1
ATOM 4822 C CA . LEU A 1 595 ? 17.061 -11.666 -46.349 1.00 94.50 595 LEU A CA 1
ATOM 4823 C C . LEU A 1 595 ? 17.145 -12.841 -45.369 1.00 94.50 595 LEU A C 1
ATOM 4825 O O . LEU A 1 595 ? 16.373 -12.879 -44.410 1.00 94.50 595 LEU A O 1
ATOM 4829 N N . GLU A 1 596 ? 18.082 -13.771 -45.566 1.00 95.56 596 GLU A N 1
ATOM 4830 C CA . GLU A 1 596 ? 18.320 -14.880 -44.634 1.00 95.56 596 GLU A CA 1
ATOM 4831 C C . GLU A 1 596 ? 18.625 -14.354 -43.222 1.00 95.56 596 GLU A C 1
ATOM 4833 O O . GLU A 1 596 ? 17.987 -14.749 -42.241 1.00 95.56 596 GLU A O 1
ATOM 4838 N N . TRP A 1 597 ? 19.554 -13.402 -43.115 1.00 95.94 597 TRP A N 1
ATOM 4839 C CA . TRP A 1 597 ? 19.958 -12.813 -41.839 1.00 95.94 597 TRP A CA 1
ATOM 4840 C C . TRP A 1 597 ? 18.863 -11.958 -41.200 1.00 95.94 597 TRP A C 1
ATOM 4842 O O . TRP A 1 597 ? 18.619 -12.073 -39.995 1.00 95.94 597 TRP A O 1
ATOM 4852 N N . TYR A 1 598 ? 18.133 -11.166 -41.988 1.00 95.12 598 TYR A N 1
ATOM 4853 C CA . TYR A 1 598 ? 16.970 -10.445 -41.475 1.00 95.12 598 TYR A CA 1
ATOM 4854 C C . TYR A 1 598 ? 15.874 -11.392 -40.989 1.00 95.12 598 TYR A C 1
ATOM 4856 O O . TYR A 1 598 ? 15.267 -11.138 -39.952 1.00 95.12 598 TYR A O 1
ATOM 4864 N N . THR A 1 599 ? 15.660 -12.522 -41.659 1.00 93.62 599 THR A N 1
ATOM 4865 C CA . THR A 1 599 ? 14.691 -13.534 -41.216 1.00 93.62 599 THR A CA 1
ATOM 4866 C C . THR A 1 599 ? 15.119 -14.172 -39.894 1.00 93.62 599 THR A C 1
ATOM 4868 O O . THR A 1 599 ? 14.292 -14.329 -38.993 1.00 93.62 599 THR A O 1
ATOM 4871 N N . LYS A 1 600 ? 16.417 -14.468 -39.717 1.00 92.25 600 LYS A N 1
ATOM 4872 C CA . LYS A 1 600 ? 16.968 -14.922 -38.425 1.00 92.25 600 LYS A CA 1
ATOM 4873 C C . LYS A 1 600 ? 16.737 -13.880 -37.325 1.00 92.25 600 LYS A C 1
ATOM 4875 O O . LYS A 1 600 ? 16.254 -14.236 -36.252 1.00 92.25 600 LYS A O 1
ATOM 4880 N N . SER A 1 601 ? 17.013 -12.602 -37.601 1.00 91.38 601 SER A N 1
ATOM 4881 C CA . SER A 1 601 ? 16.750 -11.493 -36.670 1.00 91.38 601 SER A CA 1
ATOM 4882 C C . SER A 1 601 ? 15.263 -11.390 -36.306 1.00 91.38 601 SER A C 1
ATOM 4884 O O . SER A 1 601 ? 14.916 -11.297 -35.128 1.00 91.38 601 SER A O 1
ATOM 4886 N N . LEU A 1 602 ? 14.365 -11.480 -37.295 1.00 90.00 602 LEU A N 1
ATOM 4887 C CA . LEU A 1 602 ? 12.920 -11.403 -37.078 1.00 90.00 602 LEU A CA 1
ATOM 4888 C C . LEU A 1 602 ? 12.426 -12.565 -36.218 1.00 90.00 602 LEU A C 1
ATOM 4890 O O . LEU A 1 602 ? 11.628 -12.349 -35.310 1.00 90.00 602 LEU A O 1
ATOM 4894 N N . LYS A 1 603 ? 12.928 -13.783 -36.457 1.00 87.19 603 LYS A N 1
ATOM 4895 C CA . LYS A 1 603 ? 12.593 -14.956 -35.643 1.00 87.19 603 LYS A CA 1
ATOM 4896 C C . LYS A 1 603 ? 12.946 -14.725 -34.174 1.00 87.19 603 LYS A C 1
ATOM 4898 O O . LYS A 1 603 ? 12.107 -14.997 -33.320 1.00 87.19 603 LYS A O 1
ATOM 4903 N N . GLN A 1 604 ? 14.116 -14.156 -33.882 1.00 82.31 604 GLN A N 1
ATOM 4904 C CA . GLN A 1 604 ? 14.494 -13.814 -32.506 1.00 82.31 604 GLN A CA 1
ATOM 4905 C C . GLN A 1 604 ? 13.599 -12.713 -31.917 1.00 82.31 604 GLN A C 1
ATOM 4907 O O . GLN A 1 604 ? 13.040 -12.878 -30.835 1.00 82.31 604 GLN A O 1
ATOM 4912 N N . ARG A 1 605 ? 13.347 -11.631 -32.664 1.00 82.50 605 ARG A N 1
ATOM 4913 C CA . ARG A 1 605 ? 12.464 -10.533 -32.221 1.00 82.50 605 ARG A CA 1
ATOM 4914 C C . ARG A 1 605 ? 11.011 -10.958 -32.024 1.00 82.50 605 ARG A C 1
ATOM 4916 O O . ARG A 1 605 ? 10.325 -10.399 -31.173 1.00 82.50 605 ARG A O 1
ATOM 4923 N N . SER A 1 606 ? 10.534 -11.957 -32.767 1.00 79.38 606 SER A N 1
ATOM 4924 C CA . SER A 1 606 ? 9.165 -12.472 -32.644 1.00 79.38 606 SER A CA 1
ATOM 4925 C C . SER A 1 606 ? 8.891 -13.087 -31.270 1.00 79.38 606 SER A C 1
ATOM 4927 O O . SER A 1 606 ? 7.773 -12.987 -30.764 1.00 79.38 606 SER A O 1
ATOM 4929 N N . LEU A 1 607 ? 9.927 -13.621 -30.609 1.00 73.50 607 LEU A N 1
ATOM 4930 C CA . LEU A 1 607 ? 9.842 -14.092 -29.226 1.00 73.50 607 LEU A CA 1
ATOM 4931 C C . LEU A 1 607 ? 9.564 -12.937 -28.248 1.00 73.50 607 LEU A C 1
ATOM 4933 O O . LEU A 1 607 ? 9.026 -13.160 -27.171 1.00 73.50 607 LEU A O 1
ATOM 4937 N N . LEU A 1 608 ? 9.876 -11.699 -28.636 1.00 68.94 608 LEU A N 1
ATOM 4938 C CA . LEU A 1 608 ? 9.861 -10.510 -27.783 1.00 68.94 608 LEU A CA 1
ATOM 4939 C C . LEU A 1 608 ? 8.676 -9.571 -28.062 1.00 68.94 608 LEU A C 1
ATOM 4941 O O . LEU A 1 608 ? 8.491 -8.574 -27.358 1.00 68.94 608 LEU A O 1
ATOM 4945 N N . VAL A 1 609 ? 7.833 -9.889 -29.052 1.00 68.44 609 VAL A N 1
ATOM 4946 C CA . VAL A 1 609 ? 6.759 -9.001 -29.536 1.00 68.44 609 VAL A CA 1
ATOM 4947 C C . VAL A 1 609 ? 5.750 -8.616 -28.453 1.00 68.44 609 VAL A C 1
ATOM 4949 O O . VAL A 1 609 ? 5.258 -7.492 -28.431 1.00 68.44 609 VAL A O 1
ATOM 4952 N N . ARG A 1 610 ? 5.461 -9.527 -27.515 1.00 63.44 610 ARG A N 1
ATOM 4953 C CA . ARG A 1 610 ? 4.513 -9.283 -26.415 1.00 63.44 610 ARG A CA 1
ATOM 4954 C C . ARG A 1 610 ? 5.055 -8.319 -25.357 1.00 63.44 610 ARG A C 1
ATOM 4956 O O . ARG A 1 610 ? 4.275 -7.788 -24.573 1.00 63.44 610 ARG A O 1
ATOM 4963 N N . ILE A 1 611 ? 6.371 -8.119 -25.321 1.00 60.72 611 ILE A N 1
ATOM 4964 C CA . ILE A 1 611 ? 7.075 -7.312 -24.319 1.00 60.72 611 ILE A CA 1
ATOM 4965 C C . ILE A 1 611 ? 7.416 -5.944 -24.903 1.00 60.72 611 ILE A C 1
ATOM 4967 O O . ILE A 1 611 ? 7.169 -4.921 -24.270 1.00 60.72 611 ILE A O 1
ATOM 4971 N N . ASN A 1 612 ? 7.941 -5.926 -26.128 1.00 65.12 612 ASN A N 1
ATOM 4972 C CA . ASN A 1 612 ? 8.248 -4.706 -26.855 1.00 65.12 612 ASN A CA 1
ATOM 4973 C C . ASN A 1 612 ? 7.857 -4.863 -28.333 1.00 65.12 612 ASN A C 1
ATOM 4975 O O . ASN A 1 612 ? 8.691 -5.260 -29.155 1.00 65.12 612 ASN A O 1
ATOM 4979 N N . PRO A 1 613 ? 6.609 -4.516 -28.697 1.00 68.00 613 PRO A N 1
ATOM 4980 C CA . PRO A 1 613 ? 6.129 -4.616 -30.075 1.00 68.00 613 PRO A CA 1
ATOM 4981 C C . PRO A 1 613 ? 6.981 -3.816 -31.069 1.00 68.00 613 PRO A C 1
ATOM 4983 O O . PRO A 1 613 ? 7.133 -4.209 -32.224 1.00 68.00 613 PRO A O 1
ATOM 4986 N N . GLN A 1 614 ? 7.589 -2.716 -30.609 1.00 69.81 614 GLN A N 1
ATOM 4987 C CA . GLN A 1 614 ? 8.417 -1.837 -31.438 1.00 69.81 614 GLN A CA 1
ATOM 4988 C C . GLN A 1 614 ? 9.731 -2.502 -31.864 1.00 69.81 614 GLN A C 1
ATOM 4990 O O . GLN A 1 614 ? 10.332 -2.096 -32.859 1.00 69.81 614 GLN A O 1
ATOM 4995 N N . SER A 1 615 ? 10.174 -3.546 -31.153 1.00 72.44 615 SER A N 1
ATOM 4996 C CA . SER A 1 615 ? 11.422 -4.238 -31.474 1.00 72.44 615 SER A CA 1
ATOM 4997 C C . SER A 1 615 ? 11.399 -4.871 -32.868 1.00 72.44 615 SER A C 1
ATOM 4999 O O . SER A 1 615 ? 12.434 -4.905 -33.517 1.00 72.44 615 SER A O 1
ATOM 5001 N N . MET A 1 616 ? 10.250 -5.288 -33.411 1.00 79.00 616 MET A N 1
ATOM 5002 C CA . MET A 1 616 ? 10.197 -5.939 -34.732 1.00 79.00 616 MET A CA 1
ATOM 5003 C C . MET A 1 616 ? 10.304 -4.972 -35.920 1.00 79.00 616 MET A C 1
ATOM 5005 O O . MET A 1 616 ? 10.677 -5.395 -37.014 1.00 79.00 616 MET A O 1
ATOM 5009 N N . LEU A 1 617 ? 10.005 -3.682 -35.725 1.00 82.00 617 LEU A N 1
ATOM 5010 C CA . LEU A 1 617 ? 9.787 -2.740 -36.831 1.00 82.00 617 LEU A CA 1
ATOM 5011 C C . LEU A 1 617 ? 11.003 -2.569 -37.742 1.00 82.00 617 LEU A C 1
ATOM 5013 O O . LEU A 1 617 ? 10.857 -2.546 -38.960 1.00 82.00 617 LEU A O 1
ATOM 5017 N N . VAL A 1 618 ? 12.205 -2.471 -37.169 1.00 83.81 618 VAL A N 1
ATOM 5018 C CA . VAL A 1 618 ? 13.431 -2.260 -37.960 1.00 83.81 618 VAL A CA 1
ATOM 5019 C C . VAL A 1 618 ? 13.673 -3.435 -38.908 1.00 83.81 618 VAL A C 1
ATOM 5021 O O . VAL A 1 618 ? 13.913 -3.226 -40.095 1.00 83.81 618 VAL A O 1
ATOM 5024 N N . THR A 1 619 ? 13.556 -4.667 -38.411 1.00 86.06 619 THR A N 1
ATOM 5025 C CA . THR A 1 619 ? 13.785 -5.866 -39.222 1.00 86.06 619 THR A CA 1
ATOM 5026 C C . THR A 1 619 ? 12.680 -6.065 -40.258 1.00 86.06 619 THR A C 1
ATOM 5028 O O . THR A 1 619 ? 12.980 -6.393 -41.403 1.00 86.06 619 THR A O 1
ATOM 5031 N N . LEU A 1 620 ? 11.415 -5.804 -39.905 1.00 88.31 620 LEU A N 1
ATOM 5032 C CA . LEU A 1 620 ? 10.302 -5.850 -40.861 1.00 88.31 620 LEU A CA 1
ATOM 5033 C C . LEU A 1 620 ? 10.483 -4.836 -41.996 1.00 88.31 620 LEU A C 1
ATOM 5035 O O . LEU A 1 620 ? 10.297 -5.192 -43.157 1.00 88.31 620 LEU A O 1
ATOM 5039 N N . ASN A 1 621 ? 10.920 -3.613 -41.685 1.00 88.88 621 ASN A N 1
ATOM 5040 C CA . ASN A 1 621 ? 11.221 -2.597 -42.696 1.00 88.88 621 ASN A CA 1
ATOM 5041 C C . ASN A 1 621 ? 12.356 -3.037 -43.628 1.00 88.88 621 ASN A C 1
ATOM 5043 O O . ASN A 1 621 ? 12.263 -2.849 -44.840 1.00 88.88 621 ASN A O 1
ATOM 5047 N N . ASN A 1 622 ? 13.407 -3.657 -43.086 1.00 91.00 622 ASN A N 1
ATOM 5048 C CA . ASN A 1 622 ? 14.517 -4.165 -43.891 1.00 91.00 622 ASN A CA 1
ATOM 5049 C C . ASN A 1 622 ? 14.078 -5.315 -44.815 1.00 91.00 622 ASN A C 1
ATOM 5051 O O . ASN A 1 622 ? 14.411 -5.313 -46.000 1.00 91.00 622 ASN A O 1
ATOM 5055 N N . ILE A 1 623 ? 13.265 -6.252 -44.315 1.00 91.19 623 ILE A N 1
ATOM 5056 C CA . ILE A 1 623 ? 12.690 -7.343 -45.121 1.00 91.19 623 ILE A CA 1
ATOM 5057 C C . ILE A 1 623 ? 11.775 -6.785 -46.215 1.00 91.19 623 ILE A C 1
ATOM 5059 O O . ILE A 1 623 ? 11.899 -7.178 -47.374 1.00 91.19 623 ILE A O 1
ATOM 5063 N N . ALA A 1 624 ? 10.889 -5.848 -45.871 1.00 88.62 624 ALA A N 1
ATOM 5064 C CA . ALA A 1 624 ? 9.996 -5.199 -46.827 1.00 88.62 624 ALA A CA 1
ATOM 5065 C C . ALA A 1 624 ? 10.783 -4.463 -47.922 1.00 88.62 624 ALA A C 1
ATOM 5067 O O . ALA A 1 624 ? 10.440 -4.560 -49.098 1.00 88.62 624 ALA A O 1
ATOM 5068 N N . MET A 1 625 ? 11.878 -3.788 -47.557 1.00 88.38 625 MET A N 1
ATOM 5069 C CA . MET A 1 625 ? 12.767 -3.130 -48.514 1.00 88.38 625 MET A CA 1
ATOM 5070 C C . MET A 1 625 ? 13.421 -4.129 -49.474 1.00 88.38 625 MET A C 1
ATOM 5072 O O . MET A 1 625 ? 13.525 -3.832 -50.664 1.00 88.38 625 MET A O 1
ATOM 5076 N N . ILE A 1 626 ? 13.844 -5.306 -48.996 1.00 89.38 626 ILE A N 1
ATOM 5077 C CA . ILE A 1 626 ? 14.356 -6.358 -49.883 1.00 89.38 626 ILE A CA 1
ATOM 5078 C C . ILE A 1 626 ? 13.253 -6.853 -50.817 1.00 89.38 626 ILE A C 1
ATOM 5080 O O . ILE A 1 626 ? 13.464 -6.841 -52.025 1.00 89.38 626 ILE A O 1
ATOM 5084 N N . LYS A 1 627 ? 12.076 -7.220 -50.290 1.00 85.38 627 LYS A N 1
ATOM 5085 C CA . LYS A 1 627 ? 10.956 -7.716 -51.108 1.00 85.38 627 LYS A CA 1
ATOM 5086 C C . LYS A 1 627 ? 10.528 -6.717 -52.184 1.00 85.38 627 LYS A C 1
ATOM 5088 O O . LYS A 1 627 ? 10.250 -7.108 -53.313 1.00 85.38 627 LYS A O 1
ATOM 5093 N N . LEU A 1 628 ? 10.528 -5.422 -51.857 1.00 85.56 628 LEU A N 1
ATOM 5094 C CA . LEU A 1 628 ? 10.267 -4.352 -52.820 1.00 85.56 628 LEU A CA 1
ATOM 5095 C C . LEU A 1 628 ? 11.322 -4.322 -53.937 1.00 85.56 628 LEU A C 1
ATOM 5097 O O . LEU A 1 628 ? 10.972 -4.153 -55.099 1.00 85.56 628 LEU A O 1
ATOM 5101 N N . ARG A 1 629 ? 12.605 -4.503 -53.600 1.00 83.12 629 ARG A N 1
ATOM 5102 C CA . ARG A 1 629 ? 13.705 -4.542 -54.579 1.00 83.12 629 ARG A CA 1
ATOM 5103 C C . ARG A 1 629 ? 13.702 -5.805 -55.441 1.00 83.12 629 ARG A C 1
ATOM 5105 O O . ARG A 1 629 ? 14.186 -5.743 -56.564 1.00 83.12 629 ARG A O 1
ATOM 5112 N N . THR A 1 630 ? 13.187 -6.923 -54.931 1.00 84.06 630 THR A N 1
ATOM 5113 C CA . THR A 1 630 ? 13.115 -8.199 -55.662 1.00 84.06 630 THR A CA 1
ATOM 5114 C C . THR A 1 630 ? 11.794 -8.407 -56.412 1.00 84.06 630 THR A C 1
ATOM 5116 O O . THR A 1 630 ? 11.689 -9.366 -57.167 1.00 84.06 630 THR A O 1
ATOM 5119 N N . GLY A 1 631 ? 10.802 -7.519 -56.249 1.00 73.81 631 GLY A N 1
ATOM 5120 C CA . GLY A 1 631 ? 9.508 -7.586 -56.946 1.00 73.81 631 GLY A CA 1
ATOM 5121 C C . GLY A 1 631 ? 8.459 -8.511 -56.306 1.00 73.81 631 GLY A C 1
ATOM 5122 O O . GLY A 1 631 ? 7.413 -8.749 -56.901 1.00 73.81 631 GLY A O 1
ATOM 5123 N N . ASP A 1 632 ? 8.695 -8.996 -55.083 1.00 66.12 632 ASP A N 1
ATOM 5124 C CA . ASP A 1 632 ? 7.902 -10.038 -54.404 1.00 66.12 632 ASP A CA 1
ATOM 5125 C C . ASP A 1 632 ? 6.816 -9.462 -53.462 1.00 66.12 632 ASP A C 1
ATOM 5127 O O . ASP A 1 632 ? 6.742 -9.761 -52.267 1.00 66.12 632 ASP A O 1
ATOM 5131 N N . LEU A 1 633 ? 5.950 -8.585 -53.983 1.00 56.28 633 LEU A N 1
ATOM 5132 C CA . LEU A 1 633 ? 4.930 -7.875 -53.185 1.00 56.28 633 LEU A CA 1
ATOM 5133 C C . LEU A 1 633 ? 3.699 -8.730 -52.808 1.00 56.28 633 LEU A C 1
ATOM 5135 O O . LEU A 1 633 ? 2.933 -8.341 -51.929 1.00 56.28 633 LEU A O 1
ATOM 5139 N N . GLY A 1 634 ? 3.505 -9.898 -53.432 1.00 51.25 634 GLY A N 1
ATOM 5140 C CA . GLY A 1 634 ? 2.284 -10.711 -53.296 1.00 51.25 634 GLY A CA 1
ATOM 5141 C C . GLY A 1 634 ? 2.136 -11.531 -52.004 1.00 51.25 634 GLY A C 1
ATOM 5142 O O . GLY A 1 634 ? 1.094 -12.143 -51.804 1.00 51.25 634 GLY A O 1
ATOM 5143 N N . THR A 1 635 ? 3.144 -11.569 -51.125 1.00 48.78 635 THR A N 1
ATOM 5144 C CA . THR A 1 635 ? 3.171 -12.445 -49.926 1.00 48.78 635 THR A CA 1
ATOM 5145 C C . THR A 1 635 ? 3.272 -11.688 -48.596 1.00 48.78 635 THR A C 1
ATOM 5147 O O . THR A 1 635 ? 3.703 -12.246 -47.588 1.00 48.78 635 THR A O 1
ATOM 5150 N N . CYS A 1 636 ? 2.930 -10.399 -48.573 1.00 41.62 636 CYS A N 1
ATOM 5151 C CA . CYS A 1 636 ? 2.908 -9.599 -47.346 1.00 41.62 636 CYS A CA 1
ATOM 5152 C C . CYS A 1 636 ? 1.544 -9.717 -46.644 1.00 41.62 636 CYS A C 1
ATOM 5154 O O . CYS A 1 636 ? 0.742 -8.788 -46.702 1.00 41.62 636 CYS A O 1
ATOM 5156 N N . SER A 1 637 ? 1.284 -10.864 -46.009 1.00 33.69 637 SER A N 1
ATOM 5157 C CA . SER A 1 637 ? 0.176 -11.075 -45.061 1.00 33.69 637 SER A CA 1
ATOM 5158 C C . SER A 1 637 ? 0.711 -11.399 -43.677 1.00 33.69 637 SER A C 1
ATOM 5160 O O . SER A 1 637 ? 1.533 -12.345 -43.614 1.00 33.69 637 SER A O 1
#

Sequence (637 aa):
MDIQNSFRTKERDAIFTSITGSTGNIVEVFGAPMVGKSSLIDQVVQEITSFDFTNGKRTLCYRIQCKNIYTLQDLFAQISTVLCPDKFQTATEDLKNFYDMNYILQHIKKTVDTFPRSRHILVFHKCESFHANGSSHSFLSFLGEIVTTLQCTDLNFHLVFSTYKRFSLSGYRTSQVNVGMLIDPWDILHLLKQYAPGVDVIPYVYICQRYLCLPEAIVQLATQYVSKNVYMPKVLEHFLRRDLTFLTQIFQSRLIEVYDWLTKYELECISRINSTGCNPFCKDFVESLLGHDKRGSRSYHSLVTNLVIEEFDHSNQLFVHPLVLYKCSLDRPVTGQESLNKVNSYTQFIGHILVKAEKNIQLHGVRGQPYGCHRLDWPNIKHLFLTALQGDFKDIFRVAVVARRLMMVLDPNDAKRFYGGLYRTTETYGSPRESAVMEACLGHITASGAGVDFRRALEHLNSALDTLETSGPTFVYKWALRKKAIILYRMSRYPESKIFFQQAKSVRHEIVLPPSDKQTFCVSDLQVLEDDLIGEIYETIPMIFSGENEEALKKMMTLYETIHDRYTDHPDYDVLLNSIGLAFQRGYQDLPRALEWYTKSLKQRSLLVRINPQSMLVTLNNIAMIKLRTGDLGTCS

InterPro domains:
  IPR011990 Tetratricopeptide-like helical domain superfamily [G3DSA:1.25.40.10] (437-636)
  IPR027417 P-loop containing nucleoside triphosphate hydrolase [G3DSA:3.40.50.300] (6-169)

Radius of gyration: 36.01 Å; chains: 1; bounding box: 88×44×108 Å

Secondary structure (DSSP, 8-state):
------TTHHHHHHHHHHHHHSTT-EEEEE-STTS-HHHHHHHHHHHHHHHHHHTT--EEEEEEE-TT--SHHHHHHHHHHHH-GGGTTT-SSGGGGGG-HHHHHHHHHHHHHTSTTSEEEEEEE-THHHHHTTTHHHHHHHHHHHHHHHHTTT--EEEEEEESS-----STTEEEEE------HHHHHHHHHHHSTTS--HHHHHHHHHHT-SHHHHHHHIIIIITTT-S-HHHHHHHHHH-HHHHHHHHGGGHHHHHHHS-HHHHHHHHHHHTT-SSSEEHHHHHHHH-SSHHHHHHHHHHHHTTSEEEETTTTEEEE-HHHHHHHHHTS-HHHHHHHHHHHHHHHHHHHHHHHHHHHHHHHGGG---TTS-TTTHHHHHHHHHHHHHS-HHHHHHHHHHSHHHHHHH-HHHHHHHHHHHHHHHHHHS-HHHHHHHHHHHHHHHTSSSS--HHHHHHHHHHHHHHHHHHS-HHHHHHHHHHHHHHHHHTT-HHHHHHHHHHHHH--PPP---HHHHHHS---HHHHHHHHHHHHHHHHHHHHHTT-HHHHHHHHHHHHHHHTTT-TTSTTHHHHHHHHHHHIIIII--HHHHHHHHHHHHHHHHTTTTT-GGGGHHHHHHHHHHHHHHT-GGG--

pLDDT: mean 85.83, std 12.94, range [31.25, 98.31]

Organism: Biomphalaria glabrata (NCBI:txid6526)